Protein AF-A0A7S3Z858-F1 (afdb_monomer)

Secondary structure (DSSP, 8-state):
----------------TTHHHHHHHHHHHHHHHTT---HHHHHHHHHHHHHHHHHHHHHHHHHHHHHHHHHHHHHHHH---HHHHHHHHHHHHTT----SS----HHHHHHHHHHHHHHHHHHHHHHHHHHHHHHHHHHHHHHHHHHHTT-----TTSHHHHHHHHHHHHHHHHHHHHHHHHHHHHHHHHHHHHTS---HHHHHHHHHHHHTT---SPPP-S-TTS--HHHHHHHHHHHHHHHHHHHHHHHHHHHHHHHHHHHHHHHHHHHIIIIIHHHHHHHHHHHHHHHHHHHHHHHHHHHHHHHHHHHTT----HHHHHHHHHHHHHHHHHHHTTTSPPPPHHHHHHHHHHHTTSS-HHHHHHHHHHHHHH-TT-SS---HHHHHHHHHHHHH-SS--S---HHHHHHHHHHHHSSPTTHHHHHHHHHHTGGGT--SHHHHHHHHHHHHHHHHHHS-HHHHHHSS-S-S-------THHHHHHHHHHTTS-HHHHHHHHTT--HHHHHHHHHHHHHHHTT--HHHHHHHHHHHHHHHHHHHHHHHHHHHHHHHHHH-----------------------------------

InterPro domains:
  IPR002048 EF-hand domain [PS50222] (362-397)
  IPR003280 Two pore domain potassium channel [PTHR11003] (56-140)
  IPR011992 EF-hand domain pair [SSF47473] (325-412)
  IPR013099 Potassium channel domain [PF07885] (63-135)

Foldseek 3Di:
DDDDDDDDDDDDDDDDPVVVVVVVVVVVVVCVVVPPDPPPPVVVVVVVVVVLVVVLVVLLVVLLVLLQVQLVVCCVPPVFDSLLSSLVLLLLLQLLCLVLDDDPDVVVVVVSVVSNVVSVVSLVVLLVSLLVVLVVVLVVVVVVCVLVVLDPDPDPPCPPVVVVVVVCVNCVVLVVLVVVLVVLLVVQLCLCCPPQVDDSVVSSVCSVSLLCSNSHHDRHDPGRNDDDPSSNVVSVSSSPSNSSSSSSVSNVVCVVVVVVVVVVVVVVCVVCPPPDVVVVVVVVVVVVVVVVVVVVVVVCCLVCVCVVCVVVVHHDDPVSVVVNVVVVVVVVVVCVVPPVDPQDPVNVVVVVCVVVVNAPPVRVVVVVVVVVLLPLVPPSDHDLLSVLLQVVQVSQCSPPPSARAPVSLLVLVCQQQVDDDDPVSVVSNCVSCVVSPQPDPVSVVSSSVSNVSNNVVPPPVVVVVVPDDPDDDDPPPDDPVVVVVVVVLPSQDDVVVVVVLVVDDDPVVSVLVSVLVVVVSSPDDPVVSVVVSVVVVVVVVVVVVVVVVVVVVVVVVVVPDDDDDDDDDDYDDDDDDDDDDDDDDDDDDDDDDD

Solvent-accessible surface area (backbone atoms only — not comparable to full-atom values): 34572 Å² total; per-residue (Å²): 136,88,84,86,84,86,82,85,79,82,89,85,78,88,76,62,79,69,57,61,54,57,50,51,54,50,48,56,55,52,43,56,74,70,69,59,71,81,55,68,61,60,52,50,53,52,48,53,52,51,56,51,56,47,51,54,53,52,50,52,51,49,53,51,53,53,33,52,53,42,9,52,52,45,19,73,75,69,59,29,14,60,31,46,16,31,26,50,28,38,31,46,23,64,54,18,57,44,70,75,70,85,81,91,48,71,70,58,48,54,50,47,54,54,44,29,55,52,29,50,52,51,51,52,51,53,39,49,56,46,44,52,51,56,53,52,61,45,52,62,50,53,57,52,52,61,68,58,62,80,66,78,76,89,64,88,83,59,55,68,64,53,50,54,50,50,51,45,64,73,42,40,67,57,51,51,52,46,52,55,46,53,54,55,45,47,52,40,26,50,44,25,38,72,74,69,62,36,55,70,70,56,8,45,50,27,32,52,27,45,41,68,36,56,14,80,54,54,75,89,77,93,53,57,63,50,78,39,71,67,50,32,50,49,28,56,51,47,70,56,36,32,56,49,45,48,43,47,52,45,51,53,50,49,52,64,48,45,58,55,48,50,55,48,49,53,53,47,50,55,49,45,72,69,48,56,51,57,50,49,52,53,48,49,52,51,51,48,54,53,47,47,62,48,47,56,52,49,52,50,42,67,64,42,50,56,53,51,32,50,75,68,73,42,83,72,53,72,64,62,53,48,56,52,49,53,53,48,50,56,51,46,56,59,48,70,75,37,92,77,62,80,82,48,69,68,61,51,49,54,53,49,36,47,74,68,68,76,44,56,76,64,59,51,48,51,52,48,53,54,46,59,66,49,24,64,85,70,79,88,57,75,55,75,52,40,51,46,27,48,60,47,41,63,72,57,37,82,80,75,70,90,63,56,49,68,69,50,56,48,51,50,49,43,62,54,67,66,50,60,83,66,78,55,29,57,49,52,36,51,60,76,34,56,92,63,74,56,85,46,72,69,55,49,53,50,23,47,54,50,45,51,48,44,36,56,72,68,45,62,61,71,59,64,60,68,74,57,80,95,77,78,98,69,90,80,85,68,64,70,70,55,60,58,49,47,54,59,44,62,77,72,47,63,67,74,57,54,59,59,47,69,75,74,53,55,75,68,56,47,54,55,49,52,51,48,49,52,47,56,71,71,60,60,56,72,72,59,44,52,55,52,53,51,50,50,56,48,49,52,50,54,48,52,51,48,50,52,50,50,52,48,50,53,51,55,65,69,67,74,68,83,89,79,87,86,88,86,89,87,88,86,85,92,84,83,90,87,85,88,84,83,85,90,80,88,80,89,80,79,88,80,90,132

Structure (mmCIF, N/CA/C/O backbone):
data_AF-A0A7S3Z858-F1
#
_entry.id   AF-A0A7S3Z858-F1
#
loop_
_atom_site.group_PDB
_atom_site.id
_atom_site.type_symbol
_atom_site.label_atom_id
_atom_site.label_alt_id
_atom_site.label_comp_id
_atom_site.label_asym_id
_atom_site.label_entity_id
_atom_site.label_seq_id
_atom_site.pdbx_PDB_ins_code
_atom_site.Cartn_x
_atom_site.Cartn_y
_atom_site.Cartn_z
_atom_site.occupancy
_atom_site.B_iso_or_equiv
_atom_site.auth_seq_id
_atom_site.auth_comp_id
_atom_site.auth_asym_id
_atom_site.auth_atom_id
_atom_site.pdbx_PDB_model_num
ATOM 1 N N . MET A 1 1 ? 69.992 -29.429 11.251 1.00 41.41 1 MET A N 1
ATOM 2 C CA . MET A 1 1 ? 68.590 -29.874 11.107 1.00 41.41 1 MET A CA 1
ATOM 3 C C . MET A 1 1 ? 67.797 -28.620 10.743 1.00 41.41 1 MET A C 1
ATOM 5 O O . MET A 1 1 ? 67.424 -27.904 11.652 1.00 41.41 1 MET A O 1
ATOM 9 N N . ARG A 1 2 ? 67.836 -28.079 9.515 1.00 37.19 2 ARG A N 1
ATOM 10 C CA . ARG A 1 2 ? 67.346 -28.580 8.209 1.00 37.19 2 ARG A CA 1
ATOM 11 C C . ARG A 1 2 ? 65.919 -29.129 8.274 1.00 37.19 2 ARG A C 1
ATOM 13 O O . ARG A 1 2 ? 65.767 -30.264 8.711 1.00 37.19 2 ARG A O 1
ATOM 20 N N . ALA A 1 3 ? 64.960 -28.343 7.788 1.00 34.59 3 ALA A N 1
ATOM 21 C CA . ALA A 1 3 ? 64.163 -28.674 6.604 1.00 34.59 3 ALA A CA 1
ATOM 22 C C . ALA A 1 3 ? 63.423 -27.407 6.125 1.00 34.59 3 ALA A C 1
ATOM 24 O O . ALA A 1 3 ? 62.457 -26.981 6.751 1.00 34.59 3 ALA A O 1
ATOM 25 N N . ASP A 1 4 ? 63.952 -26.807 5.058 1.00 38.97 4 ASP A N 1
ATOM 26 C CA . ASP A 1 4 ? 63.239 -25.916 4.141 1.00 38.97 4 ASP A CA 1
ATOM 27 C C . ASP A 1 4 ? 62.371 -26.792 3.218 1.00 38.97 4 ASP A C 1
ATOM 29 O O . ASP A 1 4 ? 62.847 -27.831 2.751 1.00 38.97 4 ASP A O 1
ATOM 33 N N . GLU A 1 5 ? 61.126 -26.392 2.949 1.00 45.94 5 GLU A N 1
ATOM 34 C CA . GLU A 1 5 ? 60.314 -26.938 1.853 1.00 45.94 5 GLU A CA 1
ATOM 35 C C . GLU A 1 5 ? 60.111 -25.847 0.797 1.00 45.94 5 GLU A C 1
ATOM 37 O O . GLU A 1 5 ? 59.240 -24.984 0.909 1.00 45.94 5 GLU A O 1
ATOM 42 N N . ASP A 1 6 ? 60.956 -25.908 -0.231 1.00 36.94 6 ASP A N 1
ATOM 43 C CA . ASP A 1 6 ? 60.777 -25.239 -1.513 1.00 36.94 6 ASP A CA 1
ATOM 44 C C . ASP A 1 6 ? 59.696 -25.975 -2.320 1.00 36.94 6 ASP A C 1
ATOM 46 O O . ASP A 1 6 ? 59.855 -27.146 -2.675 1.00 36.94 6 ASP A O 1
ATOM 50 N N . ILE A 1 7 ? 58.601 -25.287 -2.652 1.00 38.22 7 ILE A N 1
ATOM 51 C CA . ILE A 1 7 ? 57.636 -25.745 -3.659 1.00 38.22 7 ILE A CA 1
ATOM 52 C C . ILE A 1 7 ? 57.890 -24.952 -4.945 1.00 38.22 7 ILE A C 1
ATOM 54 O O . ILE A 1 7 ? 57.442 -23.817 -5.104 1.00 38.22 7 ILE A O 1
ATOM 58 N N . GLU A 1 8 ? 58.615 -25.575 -5.877 1.00 34.62 8 GLU A N 1
ATOM 59 C CA . GLU A 1 8 ? 58.712 -25.158 -7.278 1.00 34.62 8 GLU A CA 1
ATOM 60 C C . GLU A 1 8 ? 57.330 -25.239 -7.953 1.00 34.62 8 GLU A C 1
ATOM 62 O O . GLU A 1 8 ? 56.813 -26.326 -8.223 1.00 34.62 8 GLU A O 1
ATOM 67 N N . MET A 1 9 ? 56.741 -24.092 -8.305 1.00 33.00 9 MET A N 1
ATOM 68 C CA . MET A 1 9 ? 55.668 -24.046 -9.302 1.00 33.00 9 MET A CA 1
ATOM 69 C C . MET A 1 9 ? 56.269 -23.961 -10.709 1.00 33.00 9 MET A C 1
ATOM 71 O O . MET A 1 9 ? 56.905 -22.975 -11.079 1.00 33.00 9 MET A O 1
ATOM 75 N N . LYS A 1 10 ? 56.030 -25.004 -11.511 1.00 35.34 10 LYS A N 1
ATOM 76 C CA . LYS A 1 10 ? 56.316 -25.025 -12.952 1.00 35.34 10 LYS A CA 1
ATOM 77 C C . LYS A 1 10 ? 55.440 -24.003 -13.696 1.00 35.34 10 LYS A C 1
ATOM 79 O O . LYS A 1 10 ? 54.227 -23.997 -13.483 1.00 35.34 10 LYS A O 1
ATOM 84 N N . PRO A 1 11 ? 55.991 -23.213 -14.635 1.00 40.59 11 PRO A N 1
ATOM 85 C CA . PRO A 1 11 ? 55.199 -22.385 -15.530 1.00 40.59 11 PRO A CA 1
ATOM 86 C C . PRO A 1 11 ? 54.830 -23.199 -16.775 1.00 40.59 11 PRO A C 1
ATOM 88 O O . PRO A 1 11 ? 55.701 -23.596 -17.548 1.00 40.59 11 PRO A O 1
ATOM 91 N N . GLY A 1 12 ? 53.542 -23.458 -16.989 1.00 43.62 12 GLY A N 1
ATOM 92 C CA . GLY A 1 12 ? 53.102 -24.089 -18.230 1.00 43.62 12 GLY A CA 1
ATOM 93 C C . GLY A 1 12 ? 51.655 -24.548 -18.224 1.00 43.62 12 GLY A C 1
ATOM 94 O O . GLY A 1 12 ? 51.411 -25.733 -18.062 1.00 43.62 12 GLY A O 1
ATOM 95 N N . MET A 1 13 ? 50.720 -23.612 -18.410 1.00 38.38 13 MET A N 1
ATOM 96 C CA . MET A 1 13 ? 49.478 -23.792 -19.183 1.00 38.38 13 MET A CA 1
ATOM 97 C C . MET A 1 13 ? 48.671 -22.492 -19.111 1.00 38.38 13 MET A C 1
ATOM 99 O O . MET A 1 13 ? 47.874 -22.277 -18.204 1.00 38.38 13 MET A O 1
ATOM 103 N N . GLN A 1 14 ? 48.901 -21.596 -20.072 1.00 37.06 14 GLN A N 1
ATOM 104 C CA . GLN A 1 14 ? 47.923 -20.569 -20.417 1.00 37.06 14 GLN A CA 1
ATOM 105 C C . GLN A 1 14 ? 46.924 -21.219 -21.377 1.00 37.06 14 GLN A C 1
ATOM 107 O O . GLN A 1 14 ? 47.190 -21.327 -22.571 1.00 37.06 14 GLN A O 1
ATOM 112 N N . ALA A 1 15 ? 45.813 -21.716 -20.834 1.00 43.88 15 ALA A N 1
ATOM 113 C CA . ALA A 1 15 ? 44.643 -22.050 -21.633 1.00 43.88 15 ALA A CA 1
ATOM 114 C C . ALA A 1 15 ? 43.938 -20.743 -22.024 1.00 43.88 15 ALA A C 1
ATOM 116 O O . ALA A 1 15 ? 43.740 -19.850 -21.196 1.00 43.88 15 ALA A O 1
ATOM 117 N N . SER A 1 16 ? 43.630 -20.621 -23.310 1.00 45.62 16 SER A N 1
ATOM 118 C CA . SER A 1 16 ? 42.974 -19.470 -23.920 1.00 45.62 16 SER A CA 1
ATOM 119 C C . SER A 1 16 ? 41.571 -19.276 -23.339 1.00 45.62 16 SER A C 1
ATOM 121 O O . SER A 1 16 ? 40.783 -20.216 -23.273 1.00 45.62 16 SER A O 1
ATOM 123 N N . ALA A 1 17 ? 41.214 -18.040 -22.980 1.00 43.03 17 ALA A N 1
ATOM 124 C CA . ALA A 1 17 ? 39.865 -17.675 -22.534 1.00 43.03 17 ALA A CA 1
ATOM 125 C C . ALA A 1 17 ? 38.766 -17.928 -23.597 1.00 43.03 17 ALA A C 1
ATOM 127 O O . ALA A 1 17 ? 37.581 -17.815 -23.285 1.00 43.03 17 ALA A O 1
ATOM 128 N N . ALA A 1 18 ? 39.143 -18.279 -24.833 1.00 46.66 18 ALA A N 1
ATOM 129 C CA . ALA A 1 18 ? 38.215 -18.697 -25.880 1.00 46.66 18 ALA A CA 1
ATOM 130 C C . ALA A 1 18 ? 37.661 -20.120 -25.660 1.00 46.66 18 ALA A C 1
ATOM 132 O O . ALA A 1 18 ? 36.489 -20.351 -25.950 1.00 46.66 18 ALA A O 1
ATOM 133 N N . ASP A 1 19 ? 38.435 -21.033 -25.058 1.00 44.19 19 ASP A N 1
ATOM 134 C CA . ASP A 1 19 ? 37.985 -22.416 -24.817 1.00 44.19 19 ASP A CA 1
ATOM 135 C C . ASP A 1 19 ? 36.977 -22.494 -23.653 1.00 44.19 19 ASP A C 1
ATOM 137 O O . ASP A 1 19 ? 36.022 -23.262 -23.689 1.00 44.19 19 ASP A O 1
ATOM 141 N N . SER A 1 20 ? 37.074 -21.583 -22.675 1.00 48.31 20 SER A N 1
ATOM 142 C CA . SER A 1 20 ? 36.153 -21.523 -21.525 1.00 48.31 20 SER A CA 1
ATOM 143 C C . SER A 1 20 ? 34.703 -21.164 -21.889 1.00 48.31 20 SER A C 1
ATOM 145 O O . SER A 1 20 ? 33.797 -21.482 -21.116 1.00 48.31 20 SER A O 1
ATOM 147 N N . LYS A 1 21 ? 34.459 -20.473 -23.011 1.00 47.38 21 LYS A N 1
ATOM 148 C CA . LYS A 1 21 ? 33.097 -20.115 -23.452 1.00 47.38 21 LYS A CA 1
ATOM 149 C C . LYS A 1 21 ? 32.453 -21.216 -24.290 1.00 47.38 21 LYS A C 1
ATOM 151 O O . LYS A 1 21 ? 31.253 -21.443 -24.141 1.00 47.38 21 LYS A O 1
ATOM 156 N N . ALA A 1 22 ? 33.245 -21.911 -25.108 1.00 51.91 22 ALA A N 1
ATOM 157 C CA . ALA A 1 22 ? 32.794 -23.102 -25.820 1.00 51.91 22 ALA A CA 1
ATOM 158 C C . ALA A 1 22 ? 32.394 -24.200 -24.820 1.00 51.91 22 ALA A C 1
ATOM 160 O O . ALA A 1 22 ? 31.296 -24.745 -24.919 1.00 51.91 22 ALA A O 1
ATOM 161 N N . ASP A 1 23 ? 33.196 -24.394 -23.769 1.00 53.94 23 ASP A N 1
ATOM 162 C CA . ASP A 1 23 ? 32.904 -25.359 -22.708 1.00 53.94 23 ASP A CA 1
ATOM 163 C C . ASP A 1 23 ? 31.665 -24.985 -21.882 1.00 53.94 23 ASP A C 1
ATOM 165 O O . ASP A 1 23 ? 30.900 -25.863 -21.502 1.00 53.94 23 ASP A O 1
ATOM 169 N N . ALA A 1 24 ? 31.399 -23.698 -21.627 1.00 50.97 24 ALA A N 1
ATOM 170 C CA . ALA A 1 24 ? 30.207 -23.286 -20.879 1.00 50.97 24 ALA A CA 1
ATOM 171 C C . ALA A 1 24 ? 28.906 -23.555 -21.657 1.00 50.97 24 ALA A C 1
ATOM 173 O O . ALA A 1 24 ? 27.917 -24.015 -21.080 1.00 50.97 24 ALA A O 1
ATOM 174 N N . HIS A 1 25 ? 28.902 -23.316 -22.970 1.00 56.66 25 HIS A N 1
ATOM 175 C CA . HIS A 1 25 ? 27.742 -23.588 -23.816 1.00 56.66 25 HIS A CA 1
ATOM 176 C C . HIS A 1 25 ? 27.502 -25.101 -23.978 1.00 56.66 25 HIS A C 1
ATOM 178 O O . HIS A 1 25 ? 26.366 -25.566 -23.839 1.00 56.66 25 HIS A O 1
ATOM 184 N N . ASP A 1 26 ? 28.568 -25.889 -24.152 1.00 62.66 26 ASP A N 1
ATOM 185 C CA . ASP A 1 26 ? 28.472 -27.349 -24.271 1.00 62.66 26 ASP A CA 1
ATOM 186 C C . ASP A 1 26 ? 28.138 -28.038 -22.939 1.00 62.66 26 ASP A C 1
ATOM 188 O O . ASP A 1 26 ? 27.406 -29.032 -22.916 1.00 62.66 26 ASP A O 1
ATOM 192 N N . LEU A 1 27 ? 28.557 -27.466 -21.804 1.00 61.66 27 LEU A N 1
ATOM 193 C CA . LEU A 1 27 ? 28.130 -27.901 -20.473 1.00 61.66 27 LEU A CA 1
ATOM 194 C C . LEU A 1 27 ? 26.632 -27.645 -20.270 1.00 61.66 27 LEU A C 1
ATOM 196 O O . LEU A 1 27 ? 25.921 -28.507 -19.758 1.00 61.66 27 LEU A O 1
ATOM 200 N N . THR A 1 28 ? 26.125 -26.500 -20.736 1.00 59.31 28 THR A N 1
ATOM 201 C CA . THR A 1 28 ? 24.699 -26.149 -20.635 1.00 59.31 28 THR A CA 1
ATOM 202 C C . THR A 1 28 ? 23.831 -27.067 -21.505 1.00 59.31 28 THR A C 1
ATOM 204 O O . THR A 1 28 ? 22.743 -27.481 -21.093 1.00 59.31 28 THR A O 1
ATOM 207 N N . LYS A 1 29 ? 24.323 -27.450 -22.690 1.00 68.38 29 LYS A N 1
ATOM 208 C CA . LYS A 1 29 ? 23.662 -28.395 -23.605 1.00 68.38 29 LYS A CA 1
ATOM 209 C C . LYS A 1 29 ? 23.735 -29.840 -23.089 1.00 68.38 29 LYS A C 1
ATOM 211 O O . LYS A 1 29 ? 22.729 -30.551 -23.116 1.00 68.38 29 LYS A O 1
ATOM 216 N N . SER A 1 30 ? 24.873 -30.242 -22.521 1.00 67.31 30 SER A N 1
ATOM 217 C CA . SER A 1 30 ? 25.068 -31.558 -21.894 1.00 67.31 30 SER A CA 1
ATOM 218 C C . SER A 1 30 ? 24.228 -31.732 -20.626 1.00 67.31 30 SER A C 1
ATOM 220 O O . SER A 1 30 ? 23.635 -32.789 -20.418 1.00 67.31 30 SER A O 1
ATOM 222 N N . MET A 1 31 ? 24.083 -30.685 -19.809 1.00 54.38 31 MET A N 1
ATOM 223 C CA . MET A 1 31 ? 23.207 -30.702 -18.631 1.00 54.38 31 MET A CA 1
ATOM 224 C C . MET A 1 31 ? 21.724 -30.828 -19.001 1.00 54.38 31 MET A C 1
ATOM 226 O O . MET A 1 31 ? 20.981 -31.524 -18.310 1.00 54.38 31 MET A O 1
ATOM 230 N N . ARG A 1 32 ? 21.303 -30.246 -20.132 1.00 57.72 32 ARG A N 1
ATOM 231 C CA . ARG A 1 32 ? 19.932 -30.373 -20.655 1.00 57.72 32 ARG A CA 1
ATOM 232 C C . ARG A 1 32 ? 19.615 -31.806 -21.108 1.00 57.72 32 ARG A C 1
ATOM 234 O O . ARG A 1 32 ? 18.499 -32.277 -20.911 1.00 57.72 32 ARG A O 1
ATOM 241 N N . HIS A 1 33 ? 20.600 -32.527 -21.651 1.00 66.25 33 HIS A N 1
ATOM 242 C CA . HIS A 1 33 ? 20.460 -33.945 -22.010 1.00 66.25 33 HIS A CA 1
ATOM 243 C C . HIS A 1 33 ? 20.505 -34.906 -20.812 1.00 66.25 33 HIS A C 1
ATOM 245 O O . HIS A 1 33 ? 19.999 -36.021 -20.918 1.00 66.25 33 HIS A O 1
ATOM 251 N N . LEU A 1 34 ? 21.047 -34.480 -19.667 1.00 62.69 34 LEU A N 1
ATOM 252 C CA . LEU A 1 34 ? 21.087 -35.268 -18.428 1.00 62.69 34 LEU A CA 1
ATOM 253 C C . LEU A 1 34 ? 19.791 -35.192 -17.597 1.00 62.69 34 LEU A C 1
ATOM 255 O O . LEU A 1 34 ? 19.750 -35.726 -16.492 1.00 62.69 34 LEU A O 1
ATOM 259 N N . GLY A 1 35 ? 18.731 -34.552 -18.106 1.00 47.69 35 GLY A N 1
ATOM 260 C CA . GLY A 1 35 ? 17.436 -34.475 -17.419 1.00 47.69 35 GLY A CA 1
ATOM 261 C C . GLY A 1 35 ? 17.421 -33.543 -16.202 1.00 47.69 35 GLY A C 1
ATOM 262 O O . GLY A 1 35 ? 16.509 -33.628 -15.385 1.00 47.69 35 GLY A O 1
ATOM 263 N N . PHE A 1 36 ? 18.409 -32.652 -16.069 1.00 47.12 36 PHE A N 1
ATOM 264 C CA . PHE A 1 36 ? 18.356 -31.564 -15.094 1.00 47.12 36 PHE A CA 1
ATOM 265 C C . PHE A 1 36 ? 17.418 -30.469 -15.622 1.00 47.12 36 PHE A C 1
ATOM 267 O O . PHE A 1 36 ? 17.837 -29.545 -16.322 1.00 47.12 36 PHE A O 1
ATOM 274 N N . GLU A 1 37 ? 16.125 -30.601 -15.322 1.00 49.47 37 GLU A N 1
ATOM 275 C CA . GLU A 1 37 ? 15.154 -29.519 -15.490 1.00 49.47 37 GLU A CA 1
ATOM 276 C C . GLU A 1 37 ? 15.572 -28.322 -14.621 1.00 49.47 37 GLU A C 1
ATOM 278 O O . GLU A 1 37 ? 15.932 -28.470 -13.450 1.00 49.47 37 GLU A O 1
ATOM 283 N N . TRP A 1 38 ? 15.536 -27.116 -15.194 1.00 54.38 38 TRP A N 1
ATOM 284 C CA . TRP A 1 38 ? 15.833 -25.856 -14.507 1.00 54.38 38 TRP A CA 1
ATOM 285 C C . TRP A 1 38 ? 14.702 -25.454 -13.539 1.00 54.38 38 TRP A C 1
ATOM 287 O O . TRP A 1 38 ? 14.191 -24.340 -13.570 1.00 54.38 38 TRP A O 1
ATOM 297 N N . GLU A 1 39 ? 14.345 -26.335 -12.609 1.00 54.75 39 GLU A N 1
ATOM 298 C CA . GLU A 1 39 ? 13.494 -26.021 -11.460 1.00 54.75 39 GLU A CA 1
ATOM 299 C C . GLU A 1 39 ? 14.050 -24.974 -10.452 1.00 54.75 39 GLU A C 1
ATOM 301 O O . GLU A 1 39 ? 13.239 -24.403 -9.714 1.00 54.75 39 GLU A O 1
ATOM 306 N N . PRO A 1 40 ? 15.365 -24.644 -10.341 1.00 58.66 40 PRO A N 1
ATOM 307 C CA . PRO A 1 40 ? 15.839 -23.780 -9.252 1.00 58.66 40 PRO A CA 1
ATOM 308 C C . PRO A 1 40 ? 15.264 -22.357 -9.264 1.00 58.66 40 PRO A C 1
ATOM 310 O O . PRO A 1 40 ? 15.022 -21.788 -8.198 1.00 58.66 40 PRO A O 1
ATOM 313 N N . TYR A 1 41 ? 15.028 -21.773 -10.445 1.00 58.59 41 TYR A N 1
ATOM 314 C CA . TYR A 1 41 ? 14.590 -20.377 -10.564 1.00 58.59 41 TYR A CA 1
ATOM 315 C C . TYR A 1 41 ? 13.093 -20.196 -10.300 1.00 58.59 41 TYR A C 1
ATOM 317 O O . TYR A 1 41 ? 12.708 -19.271 -9.577 1.00 58.59 41 TYR A O 1
ATOM 325 N N . GLU A 1 42 ? 12.245 -21.097 -10.802 1.00 67.75 42 GLU A N 1
ATOM 326 C CA . GLU A 1 42 ? 10.810 -21.065 -10.501 1.00 67.75 42 GLU A CA 1
ATOM 327 C C . GLU A 1 42 ? 10.551 -21.338 -9.017 1.00 67.75 42 GLU A C 1
ATOM 329 O O . GLU A 1 42 ? 9.796 -20.603 -8.369 1.00 67.75 42 GLU A O 1
ATOM 334 N N . ASN A 1 43 ? 11.262 -22.310 -8.436 1.00 72.88 43 ASN A N 1
ATOM 335 C CA . ASN A 1 43 ? 11.172 -22.620 -7.013 1.00 72.88 43 ASN A CA 1
ATOM 336 C C . ASN A 1 43 ? 11.684 -21.469 -6.134 1.00 72.88 43 ASN A C 1
ATOM 338 O O . ASN A 1 43 ? 11.061 -21.159 -5.114 1.00 72.88 43 ASN A O 1
ATOM 342 N N . ALA A 1 44 ? 12.752 -20.767 -6.533 1.00 67.88 44 ALA A N 1
ATOM 343 C CA . ALA A 1 44 ? 13.225 -19.572 -5.833 1.00 67.88 44 ALA A CA 1
ATOM 344 C C . ALA A 1 44 ? 12.208 -18.418 -5.904 1.00 67.88 44 ALA A C 1
ATOM 346 O O . ALA A 1 44 ? 11.948 -17.757 -4.895 1.00 67.88 44 ALA A O 1
ATOM 347 N N . CYS A 1 45 ? 11.570 -18.202 -7.058 1.00 70.56 45 CYS A N 1
ATOM 348 C CA . CYS A 1 45 ? 10.526 -17.189 -7.218 1.00 70.56 45 CYS A CA 1
ATOM 349 C C . CYS A 1 45 ? 9.281 -17.519 -6.373 1.00 70.56 45 CYS A C 1
ATOM 351 O O . CYS A 1 45 ? 8.734 -16.651 -5.681 1.00 70.56 45 CYS A O 1
ATOM 353 N N . LEU A 1 46 ? 8.870 -18.790 -6.344 1.00 74.94 46 LEU A N 1
ATOM 354 C CA . LEU A 1 46 ? 7.778 -19.281 -5.503 1.00 74.94 46 LEU A CA 1
ATOM 355 C C . LEU A 1 46 ? 8.104 -19.140 -4.006 1.00 74.94 46 LEU A C 1
ATOM 357 O O . LEU A 1 46 ? 7.251 -18.712 -3.223 1.00 74.94 46 LEU A O 1
ATOM 361 N N . LEU A 1 47 ? 9.340 -19.448 -3.604 1.00 71.81 47 LEU A N 1
ATOM 362 C CA . LEU A 1 47 ? 9.828 -19.284 -2.234 1.00 71.81 47 LEU A CA 1
ATOM 363 C C . LEU A 1 47 ? 9.816 -17.809 -1.821 1.00 71.81 47 LEU A C 1
ATOM 365 O O . LEU A 1 47 ? 9.332 -17.479 -0.740 1.00 71.81 47 LEU A O 1
ATOM 369 N N . MET A 1 48 ? 10.267 -16.907 -2.694 1.00 72.06 48 MET A N 1
ATOM 370 C CA . MET A 1 48 ? 10.252 -15.461 -2.452 1.00 72.06 48 MET A CA 1
ATOM 371 C C . MET A 1 48 ? 8.824 -14.913 -2.326 1.00 72.06 48 MET A C 1
ATOM 373 O O . M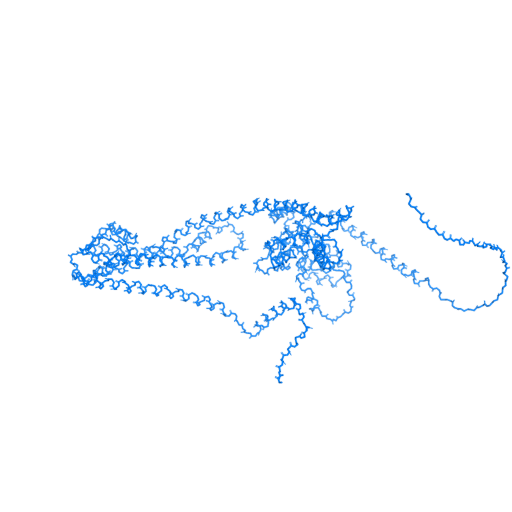ET A 1 48 ? 8.556 -14.101 -1.433 1.00 72.06 48 MET A O 1
ATOM 377 N N . LYS A 1 49 ? 7.879 -15.399 -3.147 1.00 75.31 49 LYS A N 1
ATOM 378 C CA . LYS A 1 49 ? 6.444 -15.096 -2.998 1.00 75.31 49 LYS A CA 1
ATOM 379 C C . LYS A 1 49 ? 5.906 -15.597 -1.652 1.00 75.31 49 LYS A C 1
ATOM 381 O O . LYS A 1 49 ? 5.290 -14.816 -0.929 1.00 75.31 49 LYS A O 1
ATOM 386 N N . LYS A 1 50 ? 6.196 -16.847 -1.266 1.00 77.12 50 LYS A N 1
ATOM 387 C CA . LYS A 1 50 ? 5.789 -17.424 0.034 1.00 77.12 50 LYS A CA 1
ATOM 388 C C . LYS A 1 50 ? 6.362 -16.644 1.221 1.00 77.12 50 LYS A C 1
ATOM 390 O O . LYS A 1 50 ? 5.619 -16.281 2.129 1.00 77.12 50 LYS A O 1
ATOM 395 N N . LEU A 1 51 ? 7.657 -16.323 1.198 1.00 72.19 51 LEU A N 1
ATOM 396 C CA . LEU A 1 51 ? 8.326 -15.559 2.255 1.00 72.19 51 LEU A CA 1
ATOM 397 C C . LEU A 1 51 ? 7.708 -14.169 2.437 1.00 72.19 51 LEU A C 1
ATOM 399 O O . LEU A 1 51 ? 7.596 -13.692 3.564 1.00 72.19 51 LEU A O 1
ATOM 403 N N . ARG A 1 52 ? 7.274 -13.515 1.354 1.00 74.44 52 ARG A N 1
ATOM 404 C CA . ARG A 1 52 ? 6.633 -12.198 1.441 1.00 74.44 52 ARG A CA 1
ATOM 405 C C . ARG A 1 52 ? 5.212 -12.267 1.991 1.00 74.44 52 ARG A C 1
ATOM 407 O O . ARG A 1 52 ? 4.873 -11.447 2.841 1.00 74.44 52 ARG A O 1
ATOM 414 N N . THR A 1 53 ? 4.410 -13.240 1.561 1.00 80.12 53 THR A N 1
ATOM 415 C CA . THR A 1 53 ? 3.071 -13.464 2.129 1.00 80.12 53 THR A CA 1
ATOM 416 C C . THR A 1 53 ? 3.159 -13.693 3.637 1.00 80.12 53 THR A C 1
ATOM 418 O O . THR A 1 53 ? 2.405 -13.090 4.398 1.00 80.12 53 THR A O 1
ATOM 421 N N . ASN A 1 54 ? 4.161 -14.453 4.085 1.00 86.50 54 ASN A N 1
ATOM 422 C CA . ASN A 1 54 ? 4.388 -14.693 5.506 1.00 86.50 54 ASN A CA 1
ATOM 423 C C . ASN A 1 54 ? 4.701 -13.399 6.275 1.00 86.50 54 ASN A C 1
ATOM 425 O O . ASN A 1 54 ? 4.177 -13.214 7.368 1.00 86.50 54 ASN A O 1
ATOM 429 N N . LYS A 1 55 ? 5.479 -12.463 5.707 1.00 89.06 55 LYS A N 1
ATOM 430 C CA . LYS A 1 55 ? 5.785 -11.174 6.365 1.00 89.06 55 LYS A CA 1
ATOM 431 C C . LYS A 1 55 ? 4.530 -10.363 6.685 1.00 89.06 55 LYS A C 1
ATOM 433 O O . LYS A 1 55 ? 4.437 -9.814 7.776 1.00 89.06 55 LYS A O 1
ATOM 438 N N . ILE A 1 56 ? 3.567 -10.309 5.764 1.00 88.38 56 ILE A N 1
ATOM 439 C CA . ILE A 1 56 ? 2.312 -9.570 5.977 1.00 88.38 56 ILE A CA 1
ATOM 440 C C . ILE A 1 56 ? 1.472 -10.246 7.057 1.00 88.38 56 ILE A C 1
ATOM 442 O O . ILE A 1 56 ? 0.934 -9.560 7.920 1.00 88.38 56 ILE A O 1
ATOM 446 N N . VAL A 1 57 ? 1.410 -11.581 7.056 1.00 89.75 57 VAL A N 1
ATOM 447 C CA . VAL A 1 57 ? 0.702 -12.339 8.097 1.00 89.75 57 VAL A CA 1
ATOM 448 C C . VAL A 1 57 ? 1.343 -12.111 9.468 1.00 89.75 57 VAL A C 1
ATOM 450 O O . VAL A 1 57 ? 0.633 -11.784 10.413 1.00 89.75 57 VAL A O 1
ATOM 453 N N . TYR A 1 58 ? 2.672 -12.203 9.585 1.00 92.44 58 TYR A N 1
ATOM 454 C CA . TYR A 1 58 ? 3.372 -11.937 10.846 1.00 92.44 58 TYR A CA 1
ATOM 455 C C . TYR A 1 58 ? 3.158 -10.505 11.335 1.00 92.44 58 TYR A C 1
ATOM 457 O O . TYR A 1 58 ? 2.907 -10.301 12.520 1.00 92.44 58 TYR A O 1
ATOM 465 N N . LEU A 1 59 ? 3.208 -9.524 10.431 1.00 92.38 59 LEU A N 1
ATOM 466 C CA . LEU A 1 59 ? 2.955 -8.128 10.773 1.00 92.38 59 LEU A CA 1
ATOM 467 C C . LEU A 1 59 ? 1.506 -7.915 11.227 1.00 92.38 59 LEU A C 1
ATOM 469 O O . LEU A 1 59 ? 1.278 -7.244 12.227 1.00 92.38 59 LEU A O 1
ATOM 473 N N . ALA A 1 60 ? 0.531 -8.520 10.547 1.00 90.56 60 ALA A N 1
ATOM 474 C CA . ALA A 1 60 ? -0.873 -8.445 10.936 1.00 90.56 60 ALA A CA 1
ATOM 475 C C . ALA A 1 60 ? -1.112 -9.076 12.317 1.00 90.56 60 ALA A C 1
ATOM 477 O O . ALA A 1 60 ? -1.788 -8.480 13.154 1.00 90.56 60 ALA A O 1
ATOM 478 N N . VAL A 1 61 ? -0.524 -10.245 12.591 1.00 92.81 61 VAL A N 1
ATOM 479 C CA . VAL A 1 61 ? -0.588 -10.888 13.914 1.00 92.81 61 VAL A CA 1
ATOM 480 C C . VAL A 1 61 ? 0.050 -9.993 14.974 1.00 92.81 61 VAL A C 1
ATOM 482 O O . VAL A 1 61 ? -0.553 -9.770 16.020 1.00 92.81 61 VAL A O 1
ATOM 485 N N . PHE A 1 62 ? 1.224 -9.428 14.692 1.00 95.19 62 PHE A N 1
ATOM 486 C CA . PHE A 1 62 ? 1.912 -8.516 15.602 1.00 95.19 62 PHE A CA 1
ATOM 487 C C . PHE A 1 62 ? 1.068 -7.277 15.930 1.00 95.19 62 PHE A C 1
ATOM 489 O O . PHE A 1 62 ? 0.910 -6.948 17.104 1.00 95.19 62 PHE A O 1
ATOM 496 N N . VAL A 1 63 ? 0.470 -6.634 14.920 1.00 94.50 63 VAL A N 1
ATOM 497 C CA . VAL A 1 63 ? -0.429 -5.483 15.108 1.00 94.50 63 VAL A CA 1
ATOM 498 C C . VAL A 1 63 ? -1.620 -5.864 15.985 1.00 94.50 63 VAL A C 1
ATOM 500 O O . VAL A 1 63 ? -1.938 -5.136 16.918 1.00 94.50 63 VAL A O 1
ATOM 503 N N . ASN A 1 64 ? -2.246 -7.020 15.750 1.00 93.19 64 ASN A N 1
ATOM 504 C CA . ASN A 1 64 ? -3.372 -7.475 16.570 1.00 93.19 64 ASN A CA 1
ATOM 505 C C . ASN A 1 64 ? -2.961 -7.727 18.027 1.00 93.19 64 ASN A C 1
ATOM 507 O O . ASN A 1 64 ? -3.637 -7.254 18.936 1.00 93.19 64 ASN A O 1
ATOM 511 N N . VAL A 1 65 ? -1.837 -8.413 18.265 1.00 96.12 65 VAL A N 1
ATOM 512 C CA . VAL A 1 65 ? -1.306 -8.641 19.622 1.00 96.12 65 VAL A CA 1
ATOM 513 C C . VAL A 1 65 ? -1.037 -7.314 20.329 1.00 96.12 65 VAL A C 1
ATOM 515 O O . VAL A 1 65 ? -1.427 -7.140 21.480 1.0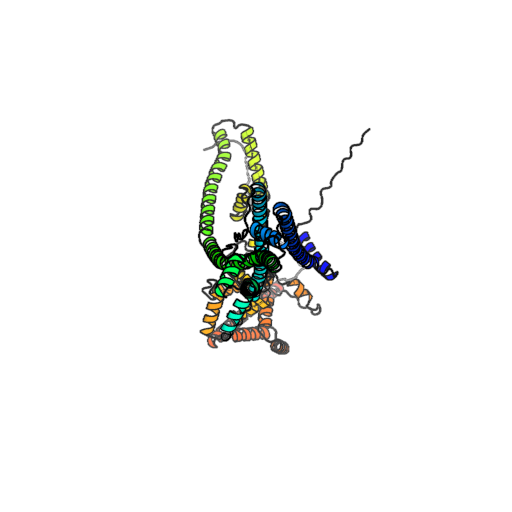0 96.12 65 VAL A O 1
ATOM 518 N N . TRP A 1 66 ? -0.420 -6.358 19.635 1.00 97.06 66 TRP A N 1
ATOM 519 C CA . TRP A 1 66 ? -0.166 -5.023 20.166 1.00 97.06 66 TRP A CA 1
ATOM 520 C C . TRP A 1 66 ? -1.466 -4.269 20.516 1.00 97.06 66 TRP A C 1
ATOM 522 O O . TRP A 1 66 ? -1.551 -3.697 21.604 1.00 97.06 66 TRP A O 1
ATOM 532 N N . MET A 1 67 ? -2.510 -4.341 19.681 1.00 97.19 67 MET A N 1
ATOM 533 C CA . MET A 1 67 ? -3.825 -3.754 19.993 1.00 97.19 67 MET A CA 1
ATOM 534 C C . MET A 1 67 ? -4.480 -4.399 21.218 1.00 97.19 67 MET A C 1
ATOM 536 O O . MET A 1 67 ? -5.025 -3.695 22.066 1.00 97.19 67 MET A O 1
ATOM 540 N N . PHE A 1 68 ? -4.398 -5.725 21.351 1.00 97.25 68 PHE A N 1
ATOM 541 C CA . PHE A 1 68 ? -4.935 -6.434 22.514 1.00 97.25 68 PHE A CA 1
ATOM 542 C C . PHE A 1 68 ? -4.189 -6.099 23.810 1.00 97.25 68 PHE A C 1
ATOM 544 O O . PHE A 1 68 ? -4.817 -5.977 24.862 1.00 97.25 68 PHE A O 1
ATOM 551 N N . LEU A 1 69 ? -2.869 -5.900 23.744 1.00 97.75 69 LEU A N 1
ATOM 552 C CA . LEU A 1 69 ? -2.089 -5.411 24.882 1.00 97.75 69 LEU A CA 1
ATOM 553 C C . LEU A 1 69 ? -2.521 -3.994 25.283 1.00 97.75 69 LEU A C 1
ATOM 555 O O . LEU A 1 69 ? -2.688 -3.733 26.473 1.00 97.75 69 LEU A O 1
ATOM 559 N N . GLY A 1 70 ? -2.768 -3.111 24.311 1.00 97.69 70 GLY A N 1
ATOM 560 C CA . GLY A 1 70 ? -3.333 -1.784 24.572 1.00 97.69 70 GLY A CA 1
ATOM 561 C C . GLY A 1 70 ? -4.700 -1.846 25.241 1.00 97.69 70 GLY A C 1
ATOM 562 O O . GLY A 1 70 ? -4.909 -1.208 26.270 1.00 97.69 70 GLY A O 1
ATOM 563 N N . ALA A 1 71 ? -5.595 -2.693 24.731 1.00 98.19 71 ALA A N 1
ATOM 564 C CA . ALA A 1 71 ? -6.911 -2.923 25.323 1.00 98.19 71 ALA A CA 1
ATOM 565 C C . ALA A 1 71 ? -6.812 -3.329 26.802 1.00 98.19 71 ALA A C 1
ATOM 567 O O . ALA A 1 71 ? -7.534 -2.802 27.644 1.00 98.19 71 ALA A O 1
ATOM 568 N N . PHE A 1 72 ? -5.878 -4.223 27.137 1.00 98.31 72 PHE A N 1
ATOM 569 C CA . PHE A 1 72 ? -5.669 -4.666 28.514 1.00 98.31 72 PHE A CA 1
ATOM 570 C C . PHE A 1 72 ? -5.198 -3.532 29.438 1.00 98.31 72 PHE A C 1
ATOM 572 O O . PHE A 1 72 ? -5.651 -3.440 30.580 1.00 98.31 72 PHE A O 1
ATOM 579 N N . VAL A 1 73 ? -4.326 -2.641 28.950 1.00 97.88 73 VAL A N 1
ATOM 580 C CA . VAL A 1 73 ? -3.879 -1.465 29.712 1.00 97.88 73 VAL A CA 1
ATOM 581 C C . VAL A 1 73 ? -5.058 -0.541 30.017 1.00 97.88 73 VAL A C 1
ATOM 583 O O . VAL A 1 73 ? -5.240 -0.175 31.178 1.00 97.88 73 VAL A O 1
ATOM 586 N N . TYR A 1 74 ? -5.886 -0.203 29.024 1.00 98.00 74 TYR A N 1
ATOM 587 C CA . TYR A 1 74 ? -7.037 0.683 29.239 1.00 98.00 74 TYR A CA 1
ATOM 588 C C . TYR A 1 74 ? -8.098 0.055 30.147 1.00 98.00 74 TYR A C 1
ATOM 590 O O . TYR A 1 74 ? -8.570 0.720 31.067 1.00 98.00 74 TYR A O 1
ATOM 598 N N . MET A 1 75 ? -8.384 -1.239 29.979 1.00 97.62 75 MET A N 1
ATOM 599 C CA . MET A 1 75 ? -9.302 -1.986 30.844 1.00 97.62 75 MET A CA 1
ATOM 600 C C . MET A 1 75 ? -8.867 -1.913 32.315 1.00 97.62 75 MET A C 1
ATOM 602 O O . MET A 1 75 ? -9.671 -1.605 33.191 1.00 97.62 75 MET A O 1
ATOM 606 N N . ASN A 1 76 ? -7.579 -2.141 32.595 1.00 97.69 76 ASN A N 1
ATOM 607 C CA . ASN A 1 76 ? -7.068 -2.155 33.965 1.00 97.69 76 ASN A CA 1
ATOM 608 C C . ASN A 1 76 ? -6.969 -0.758 34.603 1.00 97.69 76 ASN A C 1
ATOM 610 O O . ASN A 1 76 ? -7.052 -0.643 35.822 1.00 97.69 76 ASN A O 1
ATOM 614 N N . GLN A 1 77 ?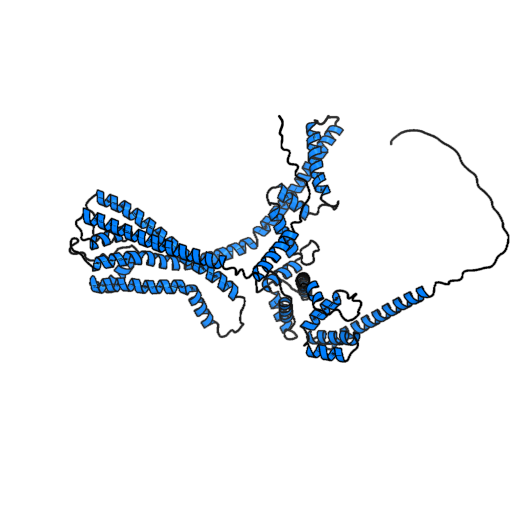 -6.760 0.298 33.810 1.00 97.38 77 GLN A N 1
ATOM 615 C CA . GLN A 1 77 ? -6.632 1.665 34.335 1.00 97.38 77 GLN A CA 1
ATOM 616 C C . GLN A 1 77 ? -7.985 2.358 34.525 1.00 97.38 77 GLN A C 1
ATOM 618 O O . GLN A 1 77 ? -8.143 3.118 35.477 1.00 97.38 77 GLN A O 1
ATOM 623 N N . TYR A 1 78 ? -8.948 2.091 33.642 1.00 96.19 78 TYR A N 1
ATOM 624 C CA . TYR A 1 78 ? -10.225 2.805 33.598 1.00 96.19 78 TYR A CA 1
ATOM 625 C C . TYR A 1 78 ? -11.432 1.977 34.039 1.00 96.19 78 TYR A C 1
ATOM 627 O O . TYR A 1 78 ? -12.516 2.529 34.212 1.00 96.19 78 TYR A O 1
ATOM 635 N N . GLY A 1 79 ? -11.276 0.660 34.209 1.00 96.81 79 GLY A N 1
ATOM 636 C CA . GLY A 1 79 ? -12.401 -0.235 34.490 1.00 96.81 79 GLY A CA 1
ATOM 637 C C . GLY A 1 79 ? -13.404 -0.317 33.337 1.00 96.81 79 GLY A C 1
ATOM 638 O O . GLY A 1 79 ? -14.547 -0.721 33.544 1.00 96.81 79 GLY A O 1
ATOM 639 N N . TRP A 1 80 ? -13.001 0.095 32.134 1.00 97.81 80 TRP A N 1
ATOM 640 C CA . TRP A 1 80 ? -13.809 -0.063 30.933 1.00 97.81 80 TRP A CA 1
ATOM 641 C C . TRP A 1 80 ? -13.965 -1.541 30.598 1.00 97.81 80 TRP A C 1
ATOM 643 O O . TRP A 1 80 ? -13.062 -2.342 30.840 1.00 97.81 80 TRP A O 1
ATOM 653 N N . ALA A 1 81 ? -15.088 -1.889 29.980 1.00 97.75 81 ALA A N 1
ATOM 654 C CA . ALA A 1 81 ? -15.273 -3.196 29.378 1.00 97.75 81 ALA A CA 1
ATOM 655 C C . ALA A 1 81 ? -14.162 -3.483 28.358 1.00 97.75 81 ALA A C 1
ATOM 657 O O . ALA A 1 81 ? -13.565 -2.570 27.765 1.00 97.75 81 ALA A O 1
ATOM 658 N N . TYR A 1 82 ? -13.869 -4.762 28.138 1.00 97.88 82 TYR A N 1
ATOM 659 C CA . TYR A 1 82 ? -12.766 -5.148 27.268 1.00 97.88 82 TYR A CA 1
ATOM 660 C C . TYR A 1 82 ? -13.011 -4.708 25.822 1.00 97.88 82 TYR A C 1
ATOM 662 O O . TYR A 1 82 ? -12.103 -4.192 25.169 1.00 97.88 82 TYR A O 1
ATOM 670 N N . THR A 1 83 ? -14.243 -4.853 25.333 1.00 97.69 83 THR A N 1
ATOM 671 C CA . THR A 1 83 ? -14.642 -4.437 23.978 1.00 97.69 83 THR A CA 1
ATOM 672 C C . THR A 1 83 ? -14.463 -2.936 23.747 1.00 97.69 83 THR A C 1
ATOM 674 O O . THR A 1 83 ? -13.886 -2.537 22.732 1.00 97.69 83 THR A O 1
ATOM 677 N N . ILE A 1 84 ? -14.856 -2.113 24.721 1.00 97.88 84 ILE A N 1
ATOM 678 C CA . ILE A 1 84 ? -14.680 -0.654 24.708 1.00 97.88 84 ILE A CA 1
ATOM 679 C C . ILE A 1 84 ? -13.192 -0.280 24.759 1.00 97.88 84 ILE A C 1
ATOM 681 O O . ILE A 1 84 ? -12.728 0.574 24.002 1.00 97.88 84 ILE A O 1
ATOM 685 N N . SER A 1 85 ? -12.417 -0.969 25.597 1.00 98.25 85 SER A N 1
ATOM 686 C CA . SER A 1 85 ? -10.968 -0.769 25.715 1.00 98.25 85 SER A CA 1
ATOM 687 C C . SER A 1 85 ? -10.218 -1.146 24.437 1.00 98.25 85 SER A C 1
ATOM 689 O O . SER A 1 85 ? -9.280 -0.454 24.041 1.00 98.25 85 SER A O 1
ATOM 691 N N . TYR A 1 86 ? -10.633 -2.224 23.768 1.00 98.44 86 TYR A N 1
ATOM 692 C CA . TYR A 1 86 ? -10.089 -2.636 22.476 1.00 98.44 86 TYR A CA 1
ATOM 693 C C . TYR A 1 86 ? -10.401 -1.615 21.389 1.00 98.44 86 TYR A C 1
ATOM 695 O O . TYR A 1 86 ? -9.495 -1.194 20.672 1.00 98.44 86 TYR A O 1
ATOM 703 N N . TYR A 1 87 ? -11.648 -1.151 21.316 1.00 98.00 87 TYR A N 1
ATOM 704 C CA . TYR A 1 87 ? -12.021 -0.050 20.435 1.00 98.00 87 TYR A CA 1
ATOM 705 C C . TYR A 1 87 ? -11.159 1.192 20.687 1.00 98.00 87 TYR A C 1
ATOM 707 O O . TYR A 1 87 ? -10.603 1.738 19.733 1.00 98.00 87 TYR A O 1
ATOM 715 N N . TYR A 1 88 ? -10.972 1.589 21.953 1.00 98.25 88 TYR A N 1
ATOM 716 C CA . TYR A 1 88 ? -10.119 2.721 22.316 1.00 98.25 88 TYR A CA 1
ATOM 717 C C . TYR A 1 88 ? -8.671 2.529 21.841 1.00 98.25 88 TYR A C 1
ATOM 719 O O . TYR A 1 88 ? -8.116 3.406 21.176 1.00 98.25 88 TYR A O 1
ATOM 727 N N . ALA A 1 89 ? -8.086 1.355 22.099 1.00 98.31 89 ALA A N 1
ATOM 728 C CA . ALA A 1 89 ? -6.732 1.017 21.668 1.00 98.31 89 ALA A CA 1
ATOM 729 C C . ALA A 1 89 ? -6.565 1.069 20.143 1.00 98.31 89 ALA A C 1
ATOM 731 O O . ALA A 1 89 ? -5.538 1.551 19.660 1.00 98.31 89 ALA A O 1
ATOM 732 N N . VAL A 1 90 ? -7.571 0.616 19.390 1.00 98.06 90 VAL A N 1
ATOM 733 C CA . VAL A 1 90 ? -7.579 0.660 17.924 1.00 98.06 90 VAL A CA 1
ATOM 734 C C . VAL A 1 90 ? -7.685 2.096 17.415 1.00 98.06 90 VAL A C 1
ATOM 736 O O . VAL A 1 90 ? -6.866 2.497 16.589 1.00 98.06 90 VAL A O 1
ATOM 739 N N . GLN A 1 91 ? -8.646 2.894 17.897 1.00 97.25 91 GLN A N 1
ATOM 740 C CA . GLN A 1 91 ? -8.812 4.268 17.404 1.00 97.25 91 GLN A CA 1
ATOM 741 C C . GLN A 1 91 ? -7.618 5.164 17.750 1.00 97.25 91 GLN A C 1
ATOM 743 O O . GLN A 1 91 ? -7.266 6.026 16.947 1.00 97.25 91 GLN A O 1
ATOM 748 N N . ALA A 1 92 ? -6.988 4.959 18.911 1.00 97.62 92 ALA A N 1
ATOM 749 C CA . ALA A 1 92 ? -5.788 5.685 19.302 1.00 97.62 92 ALA A CA 1
ATOM 750 C C . ALA A 1 92 ? -4.591 5.201 18.476 1.00 97.62 92 ALA A C 1
ATOM 752 O O . ALA A 1 92 ? -3.913 5.997 17.834 1.00 97.62 92 ALA A O 1
ATOM 753 N N . GLY A 1 93 ? -4.370 3.886 18.413 1.00 97.19 93 GLY A N 1
ATOM 754 C CA . GLY A 1 93 ? -3.235 3.292 17.709 1.00 97.19 93 GLY A CA 1
ATOM 755 C C . GLY A 1 93 ? -3.232 3.537 16.196 1.00 97.19 93 GLY A C 1
ATOM 756 O O . GLY A 1 93 ? -2.164 3.660 15.601 1.00 97.19 93 GLY A O 1
ATOM 757 N N . LEU A 1 94 ? -4.406 3.630 15.567 1.00 96.75 94 LEU A N 1
ATOM 758 C CA . LEU A 1 94 ? -4.554 3.921 14.134 1.00 96.75 94 LEU A CA 1
ATOM 759 C C . LEU A 1 94 ? -4.848 5.400 13.846 1.00 96.75 94 LEU A C 1
ATOM 761 O O . LEU A 1 94 ? -5.159 5.743 12.707 1.00 96.75 94 LEU A O 1
ATOM 765 N N . SER A 1 95 ? -4.751 6.268 14.858 1.00 96.62 95 SER A N 1
ATOM 766 C CA . SER A 1 95 ? -4.949 7.718 14.742 1.00 96.62 95 SER A CA 1
ATOM 767 C C . SER A 1 95 ? -6.305 8.130 14.153 1.00 96.62 95 SER A C 1
ATOM 769 O O . SER A 1 95 ? -6.384 9.112 13.423 1.00 96.62 95 SER A O 1
ATOM 771 N N . VAL A 1 96 ? -7.377 7.390 14.453 1.00 97.50 96 VAL A N 1
ATOM 772 C CA . VAL A 1 96 ? -8.741 7.742 14.020 1.00 97.50 96 VAL A CA 1
ATOM 773 C C . VAL A 1 96 ? -9.294 8.881 14.867 1.00 97.50 96 VAL A C 1
ATOM 775 O O . VAL A 1 96 ? -9.791 9.857 14.322 1.00 97.50 96 VAL A O 1
ATOM 778 N N . GLY A 1 97 ? -9.190 8.753 16.195 1.00 95.94 97 GLY A N 1
ATOM 779 C CA . GLY A 1 97 ? -9.513 9.817 17.146 1.00 95.94 97 GLY A CA 1
ATOM 780 C C . GLY A 1 97 ? -10.966 10.304 17.123 1.00 95.94 97 GLY A C 1
ATOM 781 O O . GLY A 1 97 ? -11.191 11.499 16.976 1.00 95.94 97 GLY A O 1
ATOM 782 N N . PHE A 1 98 ? -11.949 9.420 17.337 1.00 96.75 98 PHE A N 1
ATOM 783 C CA . PHE A 1 98 ? -13.368 9.818 17.374 1.00 96.75 98 PHE A CA 1
ATOM 784 C C . PHE A 1 98 ? -13.720 10.776 18.518 1.00 96.75 98 PHE A C 1
ATOM 786 O O . PHE A 1 98 ? -14.741 11.455 18.470 1.00 96.75 98 PHE A O 1
ATOM 793 N N . GLY A 1 99 ? -12.918 10.791 19.587 1.00 95.12 99 GLY A N 1
ATOM 794 C CA . GLY A 1 99 ? -13.156 11.643 20.754 1.00 95.12 99 GLY A CA 1
ATOM 795 C C . GLY A 1 99 ? -14.333 11.212 21.639 1.00 95.12 99 GLY A C 1
ATOM 796 O O . GLY A 1 99 ? -14.670 11.931 22.571 1.00 95.12 99 GLY A O 1
ATOM 797 N N . ALA A 1 100 ? -14.933 10.041 21.390 1.00 95.12 100 ALA A N 1
ATOM 798 C CA . ALA A 1 100 ? -16.021 9.486 22.209 1.00 95.12 100 ALA A CA 1
ATOM 799 C C . ALA A 1 100 ? -15.591 9.161 23.652 1.00 95.12 100 ALA A C 1
ATOM 801 O O . ALA A 1 100 ? -16.391 9.190 24.580 1.00 95.12 100 ALA A O 1
ATOM 802 N N . LEU A 1 101 ? -14.311 8.830 23.826 1.00 96.19 101 LEU A N 1
ATOM 803 C CA . LEU A 1 101 ? -13.685 8.471 25.092 1.00 96.19 101 LEU A CA 1
ATOM 804 C C . LEU A 1 101 ? -12.431 9.322 25.259 1.00 96.19 101 LEU A C 1
ATOM 806 O O . LEU A 1 101 ? -11.736 9.605 24.278 1.00 96.19 101 LEU A O 1
ATOM 810 N N . TYR A 1 102 ? -12.123 9.703 26.494 1.00 95.38 102 TYR A N 1
ATOM 811 C CA . TYR A 1 102 ? -10.959 10.521 26.806 1.00 95.38 102 TYR A CA 1
ATOM 812 C C . TYR A 1 102 ? -10.266 10.051 28.082 1.00 95.38 102 TYR A C 1
ATOM 814 O O . TYR A 1 102 ? -10.865 9.434 28.959 1.00 95.38 102 TYR A O 1
ATOM 822 N N . GLU A 1 103 ? -8.983 10.379 28.169 1.00 96.06 103 GLU A N 1
ATOM 823 C CA . GLU A 1 103 ? -8.129 10.059 29.305 1.00 96.06 103 GLU A CA 1
ATOM 824 C C . GLU A 1 103 ? -8.059 11.251 30.254 1.00 96.06 103 GLU A C 1
ATOM 826 O O . GLU A 1 103 ? -7.766 12.385 29.852 1.00 96.06 103 GLU A O 1
ATOM 831 N N . ASP A 1 104 ? -8.278 10.994 31.534 1.00 96.19 104 ASP A N 1
ATOM 832 C CA . ASP A 1 104 ? -8.170 11.972 32.615 1.00 96.19 104 ASP A CA 1
ATOM 833 C C . ASP A 1 104 ? -6.780 12.005 33.283 1.00 96.19 104 ASP A C 1
ATOM 835 O O . ASP A 1 104 ? -6.424 13.009 33.897 1.00 96.19 104 ASP A O 1
ATOM 839 N N . ASN A 1 105 ? -5.977 10.947 33.137 1.00 96.31 105 ASN A N 1
ATOM 840 C CA . ASN A 1 105 ? -4.733 10.740 33.872 1.00 96.31 105 ASN A CA 1
ATOM 841 C C . ASN A 1 105 ? -3.505 10.956 32.976 1.00 96.31 105 ASN A C 1
ATOM 843 O O . ASN A 1 105 ? -3.409 10.437 31.866 1.00 96.31 105 ASN A O 1
ATOM 847 N N . ASP A 1 106 ? -2.507 11.683 33.472 1.00 97.69 106 ASP A N 1
ATOM 848 C CA . ASP A 1 106 ? -1.300 11.981 32.693 1.00 97.69 106 ASP A CA 1
ATOM 849 C C . ASP A 1 106 ? -0.449 10.732 32.412 1.00 97.69 106 ASP A C 1
ATOM 851 O O . ASP A 1 106 ? 0.241 10.661 31.393 1.00 97.69 106 ASP A O 1
ATOM 855 N N . LYS A 1 107 ? -0.522 9.705 33.271 1.00 96.56 107 LYS A N 1
ATOM 856 C CA . LYS A 1 107 ? 0.204 8.440 33.058 1.00 96.56 107 LYS A CA 1
ATOM 857 C C . LYS A 1 107 ? -0.325 7.660 31.854 1.00 96.56 107 LYS A C 1
ATOM 859 O O . LYS A 1 107 ? 0.467 7.112 31.089 1.00 96.56 107 LYS A O 1
ATOM 864 N N . THR A 1 108 ? -1.643 7.593 31.693 1.00 96.50 108 THR A N 1
ATOM 865 C CA . THR A 1 108 ? -2.287 6.897 30.570 1.00 96.50 108 THR A CA 1
ATOM 866 C C . THR A 1 108 ? -2.124 7.692 29.285 1.00 96.50 108 THR A C 1
ATOM 868 O O . THR A 1 108 ? -1.731 7.107 28.284 1.00 96.50 108 THR A O 1
ATOM 871 N N . ARG A 1 109 ? -2.215 9.028 29.341 1.00 98.00 109 ARG A N 1
ATOM 872 C CA . ARG A 1 109 ? -1.844 9.899 28.211 1.00 98.00 109 ARG A CA 1
ATOM 873 C C . ARG A 1 109 ? -0.416 9.655 27.734 1.00 98.00 109 ARG A C 1
ATOM 875 O O . ARG A 1 109 ? -0.180 9.533 26.535 1.00 98.00 109 ARG A O 1
ATOM 882 N N . ALA A 1 110 ? 0.544 9.538 28.656 1.00 98.06 110 ALA A N 1
ATOM 883 C CA . ALA A 1 110 ? 1.925 9.211 28.304 1.00 98.06 110 ALA A CA 1
ATOM 884 C C . ALA A 1 110 ? 2.028 7.845 27.603 1.00 98.06 110 ALA A C 1
ATOM 886 O O . ALA A 1 110 ? 2.702 7.738 26.580 1.00 98.06 110 ALA A O 1
ATOM 887 N N . TYR A 1 111 ? 1.326 6.821 28.100 1.00 97.88 111 TYR A N 1
ATOM 888 C CA . TYR A 1 111 ? 1.227 5.521 27.428 1.00 97.88 111 TYR A CA 1
ATOM 889 C C . TYR A 1 111 ? 0.621 5.645 26.022 1.00 97.88 111 TYR A C 1
ATOM 891 O O . TYR A 1 111 ? 1.179 5.112 25.065 1.00 97.88 111 TYR A O 1
ATOM 899 N N . THR A 1 112 ? -0.465 6.399 25.877 1.00 98.06 112 THR A N 1
ATOM 900 C CA . THR A 1 112 ? -1.155 6.611 24.602 1.00 98.06 112 THR A CA 1
ATOM 901 C C . THR A 1 112 ? -0.281 7.327 23.588 1.00 98.06 112 THR A C 1
ATOM 903 O O . THR A 1 112 ? -0.286 6.942 22.424 1.00 98.06 112 THR A O 1
ATOM 906 N N . ILE A 1 113 ? 0.565 8.275 24.004 1.00 98.19 113 ILE A N 1
ATOM 907 C CA . ILE A 1 113 ? 1.578 8.878 23.123 1.00 98.19 113 ILE A CA 1
ATOM 908 C C . ILE A 1 113 ? 2.507 7.799 22.544 1.00 98.19 113 ILE A C 1
ATOM 910 O O . ILE A 1 113 ? 2.720 7.758 21.331 1.00 98.19 113 ILE A O 1
ATOM 914 N N . PHE A 1 114 ? 3.032 6.894 23.379 1.00 97.94 114 PHE A N 1
ATOM 915 C CA . PHE A 1 114 ? 3.864 5.784 22.898 1.00 97.94 114 PHE A CA 1
ATOM 916 C C . PHE A 1 114 ? 3.087 4.824 21.992 1.00 97.94 114 PHE A C 1
ATOM 918 O O . PHE A 1 114 ? 3.606 4.404 20.957 1.00 97.94 114 PHE A O 1
ATOM 925 N N . HIS A 1 115 ? 1.844 4.502 22.356 1.00 97.88 115 HIS A N 1
ATOM 926 C CA . HIS A 1 115 ? 0.958 3.635 21.581 1.00 97.88 115 HIS A CA 1
ATOM 927 C C . HIS A 1 115 ? 0.703 4.215 20.182 1.00 97.88 115 HIS A C 1
ATOM 929 O O . HIS A 1 115 ? 0.921 3.535 19.184 1.00 97.88 115 HIS A O 1
ATOM 935 N N . VAL A 1 116 ? 0.362 5.500 20.081 1.00 97.81 116 VAL A N 1
ATOM 936 C CA . VAL A 1 116 ? 0.140 6.214 18.809 1.00 97.81 116 VAL A CA 1
ATOM 937 C C . VAL A 1 116 ? 1.411 6.255 17.948 1.00 97.81 116 VAL A C 1
ATOM 939 O O . VAL A 1 116 ? 1.353 6.011 16.739 1.00 97.81 116 VAL A O 1
ATOM 942 N N . LEU A 1 117 ? 2.581 6.538 18.536 1.00 97.81 117 LEU A N 1
ATOM 943 C CA . LEU A 1 117 ? 3.856 6.574 17.802 1.00 97.81 117 LEU A CA 1
ATOM 944 C C . LEU A 1 117 ? 4.221 5.206 17.212 1.00 97.81 117 LEU A C 1
ATOM 946 O O . LEU A 1 117 ? 4.646 5.112 16.057 1.00 97.81 117 LEU A O 1
ATOM 950 N N . LEU A 1 118 ? 4.031 4.139 17.988 1.00 97.00 118 LEU A N 1
ATOM 951 C CA . LEU A 1 118 ? 4.264 2.778 17.516 1.00 97.00 118 LEU A CA 1
ATOM 952 C C . LEU A 1 118 ? 3.254 2.394 16.426 1.00 97.00 118 LEU A C 1
ATOM 954 O O . LEU A 1 118 ? 3.640 1.875 15.380 1.00 97.00 118 LEU A O 1
ATOM 958 N N . GLY A 1 119 ? 1.979 2.710 16.638 1.00 95.44 119 GLY A N 1
ATOM 959 C CA . GLY A 1 119 ? 0.897 2.412 15.710 1.00 95.44 119 GLY A CA 1
ATOM 960 C C . GLY A 1 119 ? 1.041 3.073 14.353 1.00 95.44 119 GLY A C 1
ATOM 961 O O . GLY A 1 119 ? 1.038 2.389 13.330 1.00 95.44 119 GLY A O 1
ATOM 962 N N . SER A 1 120 ? 1.259 4.386 14.335 1.00 94.31 120 SER A N 1
ATOM 963 C CA . SER A 1 120 ? 1.504 5.139 13.101 1.00 94.31 120 SER A CA 1
ATOM 964 C C . SER A 1 120 ? 2.702 4.595 12.313 1.00 94.31 120 SER A C 1
ATOM 966 O O . SER A 1 120 ? 2.618 4.445 11.092 1.00 94.31 120 SER A O 1
ATOM 968 N N . SER A 1 121 ? 3.779 4.202 13.000 1.00 95.75 121 SER A N 1
ATOM 969 C CA . SER A 1 121 ? 4.952 3.574 12.376 1.00 95.75 121 SER A CA 1
ATOM 970 C C . SER A 1 121 ? 4.620 2.213 11.747 1.00 95.75 121 SER A C 1
ATOM 972 O O . SER A 1 121 ? 5.032 1.931 10.619 1.00 95.75 121 SER A O 1
ATOM 974 N N . LEU A 1 122 ? 3.844 1.373 12.440 1.00 93.88 122 LEU A N 1
ATOM 975 C CA . LEU A 1 122 ? 3.418 0.061 11.940 1.00 93.88 122 LEU A CA 1
ATOM 976 C C . LEU A 1 122 ? 2.467 0.177 10.747 1.00 93.88 122 LEU A C 1
ATOM 978 O O . LEU A 1 122 ? 2.620 -0.563 9.776 1.00 93.88 122 LEU A O 1
ATOM 982 N N . VAL A 1 123 ? 1.520 1.116 10.787 1.00 90.56 123 VAL A N 1
ATOM 983 C CA . VAL A 1 123 ? 0.593 1.379 9.676 1.00 90.56 123 VAL A CA 1
ATOM 984 C C . VAL A 1 123 ? 1.352 1.881 8.451 1.00 90.56 123 VAL A C 1
ATOM 986 O O . VAL A 1 123 ? 1.111 1.390 7.350 1.00 90.56 123 VAL A O 1
ATOM 989 N N . ALA A 1 124 ? 2.309 2.796 8.628 1.00 91.88 124 ALA A N 1
ATOM 990 C CA . ALA A 1 124 ? 3.151 3.277 7.535 1.00 91.88 124 ALA A CA 1
ATOM 991 C C . ALA A 1 124 ? 3.974 2.142 6.901 1.00 91.88 124 ALA A C 1
ATOM 993 O O . ALA A 1 124 ? 4.064 2.052 5.675 1.00 91.88 124 ALA A O 1
ATOM 994 N N . TYR A 1 125 ? 4.529 1.243 7.720 1.00 93.94 125 TYR A N 1
ATOM 995 C CA . TYR A 1 125 ? 5.259 0.071 7.238 1.00 93.94 125 TYR A CA 1
ATOM 996 C C . TYR A 1 125 ? 4.352 -0.942 6.522 1.00 93.94 125 TYR A C 1
ATOM 998 O O . TYR A 1 125 ? 4.703 -1.467 5.468 1.00 93.94 125 TYR A O 1
ATOM 1006 N N . LEU A 1 126 ? 3.154 -1.204 7.047 1.00 89.81 126 LEU A N 1
ATOM 1007 C CA . LEU A 1 126 ? 2.181 -2.070 6.382 1.00 89.81 126 LEU A CA 1
ATOM 1008 C C . LEU A 1 126 ? 1.763 -1.484 5.026 1.00 89.81 126 LEU A C 1
ATOM 1010 O O . LEU A 1 126 ? 1.704 -2.207 4.032 1.00 89.81 126 LEU A O 1
ATOM 1014 N N . LEU A 1 127 ? 1.527 -0.173 4.971 1.00 87.75 127 LEU A N 1
ATOM 1015 C CA . LEU A 1 127 ? 1.175 0.528 3.743 1.00 87.75 127 LEU A CA 1
ATOM 1016 C C . LEU A 1 127 ? 2.292 0.433 2.697 1.00 87.75 127 LEU A C 1
ATOM 1018 O O . LEU A 1 127 ? 2.002 0.162 1.532 1.00 87.75 127 LEU A O 1
ATOM 1022 N N . SER A 1 128 ? 3.558 0.596 3.094 1.00 89.88 128 SER A N 1
ATOM 1023 C CA . SER A 1 128 ? 4.683 0.473 2.161 1.00 89.88 128 SER A CA 1
ATOM 1024 C C . SER A 1 128 ? 4.806 -0.943 1.591 1.00 89.88 128 SER A C 1
ATOM 1026 O O . SER A 1 128 ? 4.958 -1.091 0.380 1.00 89.88 128 SER A O 1
ATOM 1028 N N . LEU A 1 129 ? 4.616 -1.986 2.408 1.00 89.25 129 LEU A N 1
ATOM 1029 C CA . LEU A 1 129 ? 4.598 -3.376 1.932 1.00 89.25 129 LEU A CA 1
ATOM 1030 C C . LEU A 1 129 ? 3.483 -3.638 0.913 1.00 89.25 129 LEU A C 1
ATOM 1032 O O . LEU A 1 129 ? 3.687 -4.372 -0.060 1.00 89.25 129 LEU A O 1
ATOM 1036 N N . VAL A 1 130 ? 2.300 -3.054 1.123 1.00 83.69 130 VAL A N 1
ATOM 1037 C CA . VAL A 1 130 ? 1.183 -3.193 0.183 1.00 83.69 130 VAL A CA 1
ATOM 1038 C C . VAL A 1 130 ? 1.465 -2.440 -1.116 1.00 83.69 130 VAL A C 1
ATOM 1040 O O . VAL A 1 130 ? 1.235 -2.990 -2.194 1.00 83.69 130 VAL A O 1
ATOM 1043 N N . ILE A 1 131 ? 2.018 -1.226 -1.043 1.00 84.81 131 ILE A N 1
ATOM 1044 C CA . ILE A 1 131 ? 2.431 -0.460 -2.228 1.00 84.81 131 ILE A CA 1
ATOM 1045 C C . ILE A 1 131 ? 3.475 -1.243 -3.032 1.00 84.81 131 ILE A C 1
ATOM 1047 O O . ILE A 1 131 ? 3.307 -1.403 -4.241 1.00 84.81 131 ILE A O 1
ATOM 1051 N N . ASP A 1 132 ? 4.491 -1.806 -2.378 1.00 85.38 132 ASP A N 1
ATOM 1052 C CA . ASP A 1 132 ? 5.517 -2.621 -3.034 1.00 85.38 132 ASP A CA 1
ATOM 1053 C C . ASP A 1 132 ? 4.917 -3.847 -3.730 1.00 85.38 132 ASP A C 1
ATOM 1055 O O . ASP A 1 132 ? 5.310 -4.187 -4.849 1.00 85.38 132 ASP A O 1
ATOM 1059 N N . MET A 1 133 ? 3.935 -4.504 -3.105 1.00 81.88 133 MET A N 1
ATOM 1060 C CA . MET A 1 133 ? 3.221 -5.624 -3.720 1.00 81.88 133 MET A CA 1
ATOM 1061 C C . MET A 1 133 ? 2.461 -5.184 -4.976 1.00 81.88 133 MET A C 1
ATOM 1063 O O . MET A 1 133 ? 2.551 -5.842 -6.015 1.00 81.88 133 MET A O 1
ATOM 1067 N N . VAL A 1 134 ? 1.746 -4.059 -4.901 1.00 78.69 134 VAL A N 1
ATOM 1068 C CA . VAL A 1 134 ? 1.003 -3.500 -6.037 1.00 78.69 134 VAL A CA 1
ATOM 1069 C C . VAL A 1 134 ? 1.956 -3.104 -7.166 1.00 78.69 134 VAL A C 1
ATOM 1071 O O . VAL A 1 134 ? 1.670 -3.394 -8.325 1.00 78.69 134 VAL A O 1
ATOM 1074 N N . MET A 1 135 ? 3.096 -2.483 -6.858 1.00 80.19 135 MET A N 1
ATOM 1075 C CA . MET A 1 135 ? 4.073 -2.050 -7.862 1.00 80.19 135 MET A CA 1
ATOM 1076 C C . MET A 1 135 ? 4.781 -3.221 -8.546 1.00 80.19 135 MET A C 1
ATOM 1078 O O . MET A 1 135 ? 4.999 -3.180 -9.755 1.00 80.19 135 MET A O 1
ATOM 1082 N N . GLN A 1 136 ? 5.127 -4.278 -7.812 1.00 81.12 136 GLN A N 1
ATOM 1083 C CA . GLN A 1 136 ? 5.800 -5.439 -8.399 1.00 81.12 136 GLN A CA 1
ATOM 1084 C C . GLN A 1 136 ? 4.878 -6.255 -9.302 1.00 81.12 136 GLN A C 1
ATOM 1086 O O . GLN A 1 136 ? 5.308 -6.680 -10.371 1.00 81.12 136 GLN A O 1
ATOM 1091 N N . ASN A 1 137 ? 3.600 -6.388 -8.934 1.00 78.38 137 ASN A N 1
ATOM 1092 C CA . ASN A 1 137 ? 2.606 -7.015 -9.805 1.00 78.38 137 ASN A CA 1
ATOM 1093 C C . ASN A 1 137 ? 2.400 -6.234 -11.113 1.00 78.38 137 ASN A C 1
ATOM 1095 O O . ASN A 1 137 ? 2.022 -6.830 -12.115 1.00 78.38 137 ASN A O 1
ATOM 1099 N N . ARG A 1 138 ? 2.666 -4.918 -11.125 1.00 76.62 138 ARG A N 1
ATOM 1100 C CA . ARG A 1 138 ? 2.640 -4.128 -12.364 1.00 76.62 138 ARG A CA 1
ATOM 1101 C C . ARG A 1 138 ? 3.845 -4.401 -13.255 1.00 76.62 138 ARG A C 1
ATOM 1103 O O . ARG A 1 138 ? 3.646 -4.513 -14.453 1.00 76.62 138 ARG A O 1
ATOM 1110 N N . LYS A 1 139 ? 5.064 -4.500 -12.707 1.00 77.62 139 LYS A N 1
ATOM 1111 C CA . LYS A 1 139 ? 6.278 -4.732 -13.517 1.00 77.62 139 LYS A CA 1
ATOM 1112 C C . LYS A 1 139 ? 6.176 -6.013 -14.343 1.00 77.62 139 LYS A C 1
ATOM 1114 O O . LYS A 1 139 ? 6.332 -5.942 -15.549 1.00 77.62 139 LYS A O 1
ATOM 1119 N N . ALA A 1 140 ? 5.774 -7.115 -13.708 1.00 75.00 140 ALA A N 1
ATOM 1120 C CA . ALA A 1 140 ? 5.573 -8.387 -14.403 1.00 75.00 140 ALA A CA 1
ATOM 1121 C C . ALA A 1 140 ? 4.581 -8.270 -15.577 1.00 75.00 140 ALA A C 1
ATOM 1123 O O . ALA A 1 140 ? 4.801 -8.846 -16.630 1.00 75.00 140 ALA A O 1
ATOM 1124 N N . TRP A 1 141 ? 3.514 -7.479 -15.417 1.00 69.44 141 TRP A N 1
ATOM 1125 C CA . TRP A 1 141 ? 2.548 -7.249 -16.492 1.00 69.44 141 TRP A CA 1
ATOM 1126 C C . TRP A 1 141 ? 3.086 -6.344 -17.611 1.00 69.44 141 TRP A C 1
ATOM 1128 O O . TRP A 1 141 ? 2.737 -6.542 -18.768 1.00 69.44 141 TRP A O 1
ATOM 1138 N N . TYR A 1 142 ? 3.909 -5.346 -17.275 1.00 71.44 142 TYR A N 1
ATOM 1139 C CA . TYR A 1 142 ? 4.540 -4.473 -18.268 1.00 71.44 142 TYR A CA 1
ATOM 1140 C C . TYR A 1 142 ? 5.524 -5.231 -19.161 1.00 71.44 142 TYR A C 1
ATOM 1142 O O . TYR A 1 142 ? 5.573 -4.948 -20.355 1.00 71.44 142 TYR A O 1
ATOM 1150 N N . ASP A 1 143 ? 6.274 -6.172 -18.591 1.00 74.31 143 ASP A N 1
ATOM 1151 C CA . ASP A 1 143 ? 7.229 -6.990 -19.340 1.00 74.31 143 ASP A CA 1
ATOM 1152 C C . ASP A 1 143 ? 6.482 -7.957 -20.289 1.00 74.31 143 ASP A C 1
ATOM 1154 O O . ASP A 1 143 ? 6.821 -8.043 -21.467 1.00 74.31 143 ASP A O 1
ATOM 1158 N N . ASP A 1 144 ? 5.374 -8.569 -19.839 1.00 75.94 144 ASP A N 1
ATOM 1159 C CA . ASP A 1 144 ? 4.515 -9.416 -20.689 1.00 75.94 144 ASP A CA 1
ATOM 1160 C C . ASP A 1 144 ? 3.863 -8.638 -21.856 1.00 75.94 144 ASP A C 1
ATOM 1162 O O . ASP A 1 144 ? 3.800 -9.134 -22.981 1.00 75.94 144 ASP A O 1
ATOM 1166 N N . ASP A 1 145 ? 3.367 -7.414 -21.614 1.00 71.19 145 ASP A N 1
ATOM 1167 C CA . ASP A 1 145 ? 2.675 -6.606 -22.639 1.00 71.19 145 ASP A CA 1
ATOM 1168 C C . ASP A 1 145 ? 3.647 -6.122 -23.732 1.00 71.19 145 ASP A C 1
ATOM 1170 O O . ASP A 1 145 ? 3.270 -6.012 -24.901 1.00 71.19 145 ASP A O 1
ATOM 1174 N N . HIS A 1 146 ? 4.915 -5.872 -23.381 1.00 69.25 146 HIS A N 1
ATOM 1175 C CA . HIS A 1 146 ? 5.947 -5.541 -24.364 1.00 69.25 146 HIS A CA 1
ATOM 1176 C C . HIS A 1 146 ? 6.263 -6.725 -25.284 1.00 69.25 146 HIS A C 1
ATOM 1178 O O . HIS A 1 146 ? 6.347 -6.516 -26.497 1.00 69.25 146 HIS A O 1
ATOM 1184 N N . ASN A 1 147 ? 6.288 -7.946 -24.749 1.00 70.50 147 ASN A N 1
ATOM 1185 C CA . ASN A 1 147 ? 6.526 -9.161 -25.528 1.00 70.50 147 ASN A CA 1
ATOM 1186 C C . ASN A 1 147 ? 5.335 -9.522 -26.440 1.00 70.50 147 ASN A C 1
ATOM 1188 O O . ASN A 1 147 ? 5.534 -9.959 -27.571 1.00 70.50 147 ASN A O 1
ATOM 1192 N N . GLU A 1 148 ? 4.088 -9.277 -26.012 1.00 67.06 148 GLU A N 1
ATOM 1193 C CA . GLU A 1 148 ? 2.891 -9.527 -26.842 1.00 67.06 148 GLU A CA 1
ATOM 1194 C C . GLU A 1 148 ? 2.669 -8.450 -27.930 1.00 67.06 148 GLU A C 1
ATOM 1196 O O . GLU A 1 148 ? 2.041 -8.707 -28.959 1.00 67.06 148 GLU A O 1
ATOM 1201 N N . SER A 1 149 ? 3.184 -7.229 -27.745 1.00 58.31 149 SER A N 1
ATOM 1202 C CA . SER A 1 149 ? 2.918 -6.099 -28.653 1.00 58.31 149 SER A CA 1
ATOM 1203 C C . SER A 1 149 ? 3.618 -6.164 -30.026 1.00 58.31 149 SER A C 1
ATOM 1205 O O . SER A 1 149 ? 3.290 -5.371 -30.911 1.00 58.31 149 SER A O 1
ATOM 1207 N N . GLY A 1 150 ? 4.521 -7.127 -30.254 1.00 58.44 150 GLY A N 1
ATOM 1208 C CA . GLY A 1 150 ? 5.194 -7.367 -31.544 1.00 58.44 150 GLY A CA 1
ATOM 1209 C C . GLY A 1 150 ? 4.334 -8.050 -32.625 1.00 58.44 150 GLY A C 1
ATOM 1210 O O . GLY A 1 150 ? 4.789 -8.254 -33.761 1.00 58.44 150 GLY A O 1
ATOM 1211 N N . GLU A 1 151 ? 3.089 -8.399 -32.296 1.00 59.34 151 GLU A N 1
ATOM 1212 C CA . GLU A 1 151 ? 2.137 -9.088 -33.171 1.00 59.34 151 GLU A CA 1
ATOM 1213 C C . GLU A 1 151 ? 0.921 -8.186 -33.481 1.00 59.34 151 GLU A C 1
ATOM 1215 O O . GLU A 1 151 ? -0.228 -8.463 -33.137 1.00 59.34 151 GLU A O 1
ATOM 1220 N N . GLU A 1 152 ? 1.169 -7.029 -34.111 1.00 59.94 152 GLU A N 1
ATOM 1221 C CA . GLU A 1 152 ? 0.102 -6.137 -34.592 1.00 59.94 152 GLU A CA 1
ATOM 1222 C C . GLU A 1 152 ? -0.669 -6.767 -35.769 1.00 59.94 152 GLU A C 1
ATOM 1224 O O . GLU A 1 152 ? -0.351 -6.565 -36.943 1.00 59.94 152 GLU A O 1
ATOM 1229 N N . ASP A 1 153 ? -1.744 -7.491 -35.454 1.00 56.81 153 ASP A N 1
ATOM 1230 C CA . ASP A 1 153 ? -2.751 -7.902 -36.432 1.00 56.81 153 ASP A CA 1
ATOM 1231 C C . ASP A 1 153 ? -3.535 -6.688 -36.959 1.00 56.81 153 ASP A C 1
ATOM 1233 O O . ASP A 1 153 ? -4.285 -6.008 -36.245 1.00 56.81 153 ASP A O 1
ATOM 1237 N N . SER A 1 154 ? -3.381 -6.439 -38.258 1.00 58.94 154 SER A N 1
ATOM 1238 C CA . SER A 1 154 ? -3.857 -5.277 -39.010 1.00 58.94 154 SER A CA 1
ATOM 1239 C C . SER A 1 154 ? -5.364 -5.267 -39.329 1.00 58.94 154 SER A C 1
ATOM 1241 O O . SER A 1 154 ? -5.755 -4.880 -40.430 1.00 58.94 154 SER A O 1
ATOM 1243 N N . ASP A 1 155 ? -6.231 -5.648 -38.389 1.00 59.12 155 ASP A N 1
ATOM 1244 C CA . ASP A 1 155 ? -7.687 -5.690 -38.600 1.00 59.12 155 ASP A CA 1
ATOM 1245 C C . ASP A 1 155 ? -8.406 -4.507 -37.922 1.00 59.12 155 ASP A C 1
ATOM 1247 O O . ASP A 1 155 ? -8.818 -4.527 -36.758 1.00 59.12 155 ASP A O 1
ATOM 1251 N N . GLY A 1 156 ? -8.577 -3.430 -38.694 1.00 59.44 156 GLY A N 1
ATOM 1252 C CA . GLY A 1 156 ? -8.999 -2.097 -38.242 1.00 59.44 156 GLY A CA 1
ATOM 1253 C C . GLY A 1 156 ? -10.444 -1.916 -37.743 1.00 59.44 156 GLY A C 1
ATOM 1254 O O . GLY A 1 156 ? -10.815 -0.788 -37.427 1.00 59.44 156 GLY A O 1
ATOM 1255 N N . CYS A 1 157 ? -11.275 -2.961 -37.636 1.00 60.44 157 CYS A N 1
ATOM 1256 C CA . CYS A 1 157 ? -12.676 -2.817 -37.192 1.00 60.44 157 CYS A CA 1
ATOM 1257 C C . CYS A 1 157 ? -12.908 -3.194 -35.709 1.00 60.44 157 CYS A C 1
ATOM 1259 O O . CYS A 1 157 ? -13.858 -2.727 -35.084 1.00 60.44 157 CYS A O 1
ATOM 1261 N N . CYS A 1 158 ? -12.002 -3.954 -35.084 1.00 60.88 158 CYS A N 1
ATOM 1262 C CA . CYS A 1 158 ? -12.183 -4.493 -33.723 1.00 60.88 158 CYS A CA 1
ATOM 1263 C C . CYS A 1 158 ? -11.553 -3.632 -32.604 1.00 60.88 158 CYS A C 1
ATOM 1265 O O . CYS A 1 158 ? -11.394 -4.085 -31.467 1.00 60.88 158 CYS A O 1
ATOM 1267 N N . VAL A 1 159 ? -11.191 -2.380 -32.905 1.00 69.06 159 VAL A N 1
ATOM 1268 C CA . VAL A 1 159 ? -10.292 -1.554 -32.076 1.00 69.06 159 VAL A CA 1
ATOM 1269 C C . VAL A 1 159 ? -10.928 -1.088 -30.757 1.00 69.06 159 VAL A C 1
ATOM 1271 O O . VAL A 1 159 ? -10.250 -1.070 -29.731 1.00 69.06 159 VAL A O 1
ATOM 1274 N N . SER A 1 160 ? -12.228 -0.764 -30.719 1.00 76.19 160 SER A N 1
ATOM 1275 C CA . SER A 1 160 ? -12.852 -0.251 -29.481 1.00 76.19 160 SER A CA 1
ATOM 1276 C C . SER A 1 160 ? -12.980 -1.302 -28.377 1.00 76.19 160 SER A C 1
ATOM 1278 O O . SER A 1 160 ? -12.687 -1.006 -27.221 1.00 76.19 160 SER A O 1
ATOM 1280 N N . ARG A 1 161 ? -13.370 -2.544 -28.703 1.00 81.38 161 ARG A N 1
ATOM 1281 C CA . ARG A 1 161 ? -13.474 -3.616 -27.694 1.00 81.38 161 ARG A CA 1
ATOM 1282 C C . ARG A 1 161 ? -12.104 -4.027 -27.162 1.00 81.38 161 ARG A C 1
ATOM 1284 O O . ARG A 1 161 ? -11.960 -4.168 -25.951 1.00 81.38 161 ARG A O 1
ATOM 1291 N N . LYS A 1 162 ? -11.101 -4.142 -28.042 1.00 82.12 162 LYS A N 1
ATOM 1292 C CA . LYS A 1 162 ? -9.720 -4.442 -27.639 1.00 82.12 162 LYS A CA 1
ATOM 1293 C C . LYS A 1 162 ? -9.157 -3.355 -26.714 1.00 82.12 162 LYS A C 1
ATOM 1295 O O . LYS A 1 162 ? -8.571 -3.697 -25.698 1.00 82.12 162 LYS A O 1
ATOM 1300 N N . ARG A 1 163 ? -9.422 -2.065 -26.973 1.00 81.44 163 ARG A N 1
ATOM 1301 C CA . ARG A 1 163 ? -8.993 -0.961 -26.087 1.00 81.44 163 ARG A CA 1
ATOM 1302 C C . ARG A 1 163 ? -9.641 -0.995 -24.706 1.00 81.44 163 ARG A C 1
ATOM 1304 O O . ARG A 1 163 ? -8.945 -0.807 -23.717 1.00 81.44 163 ARG A O 1
ATOM 1311 N N . VAL A 1 164 ? -10.950 -1.242 -24.623 1.00 82.69 164 VAL A N 1
ATOM 1312 C CA . VAL A 1 164 ? -11.642 -1.343 -23.325 1.00 82.69 164 VAL A CA 1
ATOM 1313 C C . VAL A 1 164 ? -11.150 -2.558 -22.543 1.00 82.69 164 VAL A C 1
ATOM 1315 O O . VAL A 1 164 ? -10.901 -2.451 -21.347 1.00 82.69 164 VAL A O 1
ATOM 1318 N N . TYR A 1 165 ? -10.956 -3.696 -23.213 1.00 85.81 165 TYR A N 1
ATOM 1319 C CA . TYR A 1 165 ? -10.413 -4.892 -22.577 1.00 85.81 165 TYR A CA 1
ATOM 1320 C C . TYR A 1 165 ? -8.960 -4.698 -22.129 1.00 85.81 165 TYR A C 1
ATOM 1322 O O . TYR A 1 165 ? -8.623 -5.083 -21.017 1.00 85.81 165 TYR A O 1
ATOM 1330 N N . ALA A 1 166 ? -8.124 -4.043 -22.937 1.00 81.75 166 ALA A N 1
ATOM 1331 C CA . ALA A 1 166 ? -6.749 -3.710 -22.574 1.00 81.75 166 ALA A CA 1
ATOM 1332 C C . ALA A 1 166 ? -6.697 -2.751 -21.375 1.00 81.75 166 ALA A C 1
ATOM 1334 O O . ALA A 1 166 ? -5.949 -2.995 -20.435 1.00 81.75 166 ALA A O 1
ATOM 1335 N N . LEU A 1 167 ? -7.551 -1.719 -21.342 1.00 80.69 167 LEU A N 1
ATOM 1336 C CA . LEU A 1 167 ? -7.692 -0.834 -20.178 1.00 80.69 167 LEU A CA 1
ATOM 1337 C C . LEU A 1 167 ? -8.166 -1.598 -18.937 1.00 80.69 167 LEU A C 1
ATOM 1339 O O . LEU A 1 167 ? -7.626 -1.407 -17.850 1.00 80.69 167 LEU A O 1
ATOM 1343 N N . TYR A 1 168 ? -9.143 -2.491 -19.091 1.00 86.31 168 TYR A N 1
ATOM 1344 C CA . TYR A 1 168 ? -9.615 -3.329 -17.994 1.00 86.31 168 TYR A CA 1
ATOM 1345 C C . TYR A 1 168 ? -8.522 -4.280 -17.493 1.00 86.31 168 TYR A C 1
ATOM 1347 O O . TYR A 1 168 ? -8.329 -4.368 -16.287 1.00 86.31 168 TYR A O 1
ATOM 1355 N N . LYS A 1 169 ? -7.773 -4.947 -18.386 1.00 84.50 169 LYS A N 1
ATOM 1356 C CA . LYS A 1 169 ? -6.647 -5.843 -18.055 1.00 84.50 169 LYS A CA 1
ATOM 1357 C C . LYS A 1 169 ? -5.548 -5.062 -17.326 1.00 84.50 169 LYS A C 1
ATOM 1359 O O . LYS A 1 169 ? -5.134 -5.487 -16.250 1.00 84.50 169 LYS A O 1
ATOM 1364 N N . LYS A 1 170 ? -5.189 -3.878 -17.836 1.00 81.56 170 LYS A N 1
ATOM 1365 C CA . LYS A 1 170 ? -4.201 -2.961 -17.248 1.00 81.56 170 LYS A CA 1
ATOM 1366 C C . LYS A 1 170 ? -4.574 -2.520 -15.831 1.00 81.56 170 LYS A C 1
ATOM 1368 O O . LYS A 1 170 ? -3.741 -2.550 -14.932 1.00 81.56 170 LYS A O 1
ATOM 1373 N N . HIS A 1 171 ? -5.833 -2.142 -15.606 1.00 84.44 171 HIS A N 1
ATOM 1374 C CA . HIS A 1 171 ? -6.296 -1.639 -14.307 1.00 84.44 171 HIS A CA 1
ATOM 1375 C C . HIS A 1 171 ? -7.016 -2.696 -13.452 1.00 84.44 171 HIS A C 1
ATOM 1377 O O . HIS A 1 171 ? -7.594 -2.358 -12.419 1.00 84.44 171 HIS A O 1
ATOM 1383 N N . ASN A 1 172 ? -6.967 -3.978 -13.831 1.00 86.25 172 ASN A N 1
ATOM 1384 C CA . ASN A 1 172 ? -7.741 -5.053 -13.201 1.00 86.25 172 ASN A CA 1
ATOM 1385 C C . ASN A 1 172 ? -7.471 -5.146 -11.692 1.00 86.25 172 ASN A C 1
ATOM 1387 O O . ASN A 1 172 ? -8.397 -5.266 -10.894 1.00 86.25 172 ASN A O 1
ATOM 1391 N N . LEU A 1 173 ? -6.203 -5.025 -11.285 1.00 84.25 173 LEU A N 1
ATOM 1392 C CA . LEU A 1 173 ? -5.822 -5.052 -9.872 1.00 84.25 173 LEU A CA 1
ATOM 1393 C C . LEU A 1 173 ? -6.447 -3.885 -9.091 1.00 84.25 173 LEU A C 1
ATOM 1395 O O . LEU A 1 173 ? -7.031 -4.105 -8.033 1.00 84.25 173 LEU A O 1
ATOM 1399 N N . VAL A 1 174 ? -6.368 -2.663 -9.626 1.00 87.69 174 VAL A N 1
ATOM 1400 C CA . VAL A 1 174 ? -6.920 -1.457 -8.986 1.00 87.69 174 VAL A CA 1
ATOM 1401 C C . VAL A 1 174 ? -8.441 -1.554 -8.883 1.00 87.69 174 VAL A C 1
ATOM 1403 O O . VAL A 1 174 ? -9.002 -1.267 -7.830 1.00 87.69 174 VAL A O 1
ATOM 1406 N N . ILE A 1 175 ? -9.106 -2.030 -9.939 1.00 90.50 175 ILE A N 1
ATOM 1407 C CA . ILE A 1 175 ? -10.559 -2.228 -9.965 1.00 90.50 175 ILE A CA 1
ATOM 1408 C C . ILE A 1 175 ? -10.983 -3.278 -8.931 1.00 90.50 175 ILE A C 1
ATOM 1410 O O . ILE A 1 175 ? -11.920 -3.036 -8.176 1.00 90.50 175 ILE A O 1
ATOM 1414 N N . ARG A 1 176 ? -10.290 -4.423 -8.844 1.00 91.19 176 ARG A N 1
ATOM 1415 C CA . ARG A 1 176 ? -10.595 -5.478 -7.858 1.00 91.19 176 ARG A CA 1
ATOM 1416 C C . ARG A 1 176 ? -10.457 -4.981 -6.423 1.00 91.19 176 ARG A C 1
ATOM 1418 O O . ARG A 1 176 ? -11.363 -5.195 -5.621 1.00 91.19 176 ARG A O 1
ATOM 1425 N N . ILE A 1 177 ? -9.350 -4.303 -6.116 1.00 90.50 177 ILE A N 1
ATOM 1426 C CA . ILE A 1 177 ? -9.103 -3.710 -4.794 1.00 90.50 177 ILE A CA 1
ATOM 1427 C C . ILE A 1 177 ? -10.167 -2.641 -4.498 1.00 90.50 177 ILE A C 1
ATOM 1429 O O . ILE A 1 177 ? -10.732 -2.632 -3.409 1.00 90.50 177 ILE A O 1
ATOM 1433 N N . GLY A 1 178 ? -10.512 -1.800 -5.477 1.00 92.69 178 GLY A N 1
ATOM 1434 C CA . GLY A 1 178 ? -11.555 -0.782 -5.349 1.00 92.69 178 GLY A CA 1
ATOM 1435 C C . GLY A 1 178 ? -12.947 -1.360 -5.081 1.00 92.69 178 GLY A C 1
ATOM 1436 O O . GLY A 1 178 ? -13.646 -0.874 -4.199 1.00 92.69 178 GLY A O 1
ATOM 1437 N N . ILE A 1 179 ? -13.348 -2.429 -5.777 1.00 94.81 179 ILE A N 1
ATOM 1438 C CA . ILE A 1 179 ? -14.631 -3.111 -5.533 1.00 94.81 179 ILE A CA 1
ATOM 1439 C C . ILE A 1 179 ? -14.657 -3.715 -4.129 1.00 94.81 179 ILE A C 1
ATOM 1441 O O . ILE A 1 179 ? -15.629 -3.526 -3.401 1.00 94.81 179 ILE A O 1
ATOM 1445 N N . LEU A 1 180 ? -13.588 -4.408 -3.727 1.00 94.69 180 LEU A N 1
ATOM 1446 C CA . LEU A 1 180 ? -13.504 -5.008 -2.395 1.00 94.69 180 LEU A CA 1
ATOM 1447 C C . LEU A 1 180 ? -13.543 -3.917 -1.307 1.00 94.69 180 LEU A C 1
ATOM 1449 O O . LEU A 1 180 ? -14.191 -4.105 -0.279 1.00 94.69 180 LEU A O 1
ATOM 1453 N N . PHE A 1 181 ? -12.971 -2.738 -1.573 1.00 95.62 181 PHE A N 1
ATOM 1454 C CA . PHE A 1 181 ? -13.085 -1.557 -0.713 1.00 95.62 181 PHE A CA 1
ATOM 1455 C C . PHE A 1 181 ? -14.499 -0.992 -0.644 1.00 95.62 181 PHE A C 1
ATOM 1457 O O . PHE A 1 181 ? -14.970 -0.703 0.450 1.00 95.62 181 PHE A O 1
ATOM 1464 N N . LEU A 1 182 ? -15.218 -0.893 -1.762 1.00 96.94 182 LEU A N 1
ATOM 1465 C CA . LEU A 1 182 ? -16.617 -0.457 -1.755 1.00 96.94 182 LEU A CA 1
ATOM 1466 C C . LEU A 1 182 ? -17.512 -1.415 -0.960 1.00 96.94 182 LEU A C 1
ATOM 1468 O O . LEU A 1 182 ? -18.398 -0.963 -0.234 1.00 96.94 182 LEU A O 1
ATOM 1472 N N . VAL A 1 183 ? -17.261 -2.724 -1.043 1.00 97.38 183 VAL A N 1
ATOM 1473 C CA . VAL A 1 183 ? -17.947 -3.722 -0.209 1.00 97.38 183 VAL A CA 1
ATOM 1474 C C . VAL A 1 183 ? -17.616 -3.503 1.270 1.00 97.38 183 VAL A C 1
ATOM 1476 O O . VAL A 1 183 ? -18.524 -3.458 2.097 1.00 97.38 183 VAL A O 1
ATOM 1479 N N . TRP A 1 184 ? -16.341 -3.293 1.608 1.00 97.94 184 TRP A N 1
ATOM 1480 C CA . TRP A 1 184 ? -15.913 -3.039 2.988 1.00 97.94 184 TRP A CA 1
ATOM 1481 C C . TRP A 1 184 ? -16.476 -1.734 3.568 1.00 97.94 184 TRP A C 1
ATOM 1483 O O . TRP A 1 184 ? -16.908 -1.691 4.720 1.00 97.94 184 TRP A O 1
ATOM 1493 N N . LEU A 1 185 ? -16.527 -0.676 2.757 1.00 98.12 185 LEU A N 1
ATOM 1494 C CA . LEU A 1 185 ? -17.149 0.600 3.098 1.00 98.12 185 LEU A CA 1
ATOM 1495 C C . LEU A 1 185 ? -18.651 0.419 3.345 1.00 98.12 185 LEU A C 1
ATOM 1497 O O . LEU A 1 185 ? -19.180 0.942 4.323 1.00 98.12 185 LEU A O 1
ATOM 1501 N N . SER A 1 186 ? -19.323 -0.371 2.502 1.00 98.25 186 SER A N 1
ATOM 1502 C CA . SER A 1 186 ? -20.751 -0.672 2.648 1.00 98.25 186 SER A CA 1
ATOM 1503 C C . SER A 1 186 ? -21.057 -1.376 3.971 1.00 98.25 186 SER A C 1
ATOM 1505 O O . SER A 1 186 ? -22.086 -1.086 4.572 1.00 98.25 186 SER A O 1
ATOM 1507 N N . LEU A 1 187 ? -20.158 -2.232 4.478 1.00 98.25 187 LEU A N 1
ATOM 1508 C CA . LEU A 1 187 ? -20.303 -2.828 5.814 1.00 98.25 187 LEU A CA 1
ATOM 1509 C C . LEU A 1 187 ? -20.324 -1.763 6.921 1.00 98.25 187 LEU A C 1
ATOM 1511 O O . LEU A 1 187 ? -21.161 -1.846 7.815 1.00 98.25 187 LEU A O 1
ATOM 1515 N N . GLY A 1 188 ? -19.472 -0.738 6.834 1.00 98.06 188 GLY A N 1
ATOM 1516 C CA . GLY A 1 188 ? -19.478 0.386 7.779 1.00 98.06 188 GLY A CA 1
ATOM 1517 C C . GLY A 1 188 ? -20.749 1.236 7.692 1.00 98.06 188 GLY A C 1
ATOM 1518 O O . GLY A 1 188 ? -21.288 1.658 8.713 1.00 98.06 188 GLY A O 1
ATOM 1519 N N . VAL A 1 189 ? -21.277 1.437 6.480 1.00 98.62 189 VAL A N 1
ATOM 1520 C CA . VAL A 1 189 ? -22.559 2.135 6.268 1.00 98.62 189 VAL A CA 1
ATOM 1521 C C . VAL A 1 189 ? -23.715 1.342 6.875 1.00 98.62 189 VAL A C 1
ATOM 1523 O O . VAL A 1 189 ? -24.534 1.910 7.594 1.00 98.62 189 VAL A O 1
ATOM 1526 N N . ILE A 1 190 ? -23.767 0.029 6.631 1.00 98.44 190 ILE A N 1
ATOM 1527 C CA . ILE A 1 190 ? -24.790 -0.858 7.199 1.00 98.44 190 ILE A CA 1
ATOM 1528 C C . ILE A 1 190 ? -24.698 -0.863 8.726 1.00 98.44 190 ILE A C 1
ATOM 1530 O O . ILE A 1 190 ? -25.731 -0.753 9.380 1.00 98.44 190 ILE A O 1
ATOM 1534 N N . TYR A 1 191 ? -23.488 -0.926 9.291 1.00 98.31 191 TYR A N 1
ATOM 1535 C CA . TYR A 1 191 ? -23.271 -0.810 10.733 1.00 98.31 191 TYR A CA 1
ATOM 1536 C C . TYR A 1 191 ? -23.851 0.500 11.284 1.00 98.31 191 TYR A C 1
ATOM 1538 O O . TYR A 1 191 ? -24.681 0.467 12.190 1.00 98.31 191 TYR A O 1
ATOM 1546 N N . GLY A 1 192 ? -23.499 1.643 10.686 1.00 97.94 192 GLY A N 1
ATOM 1547 C CA . GLY A 1 192 ? -23.997 2.946 11.129 1.00 97.94 192 GLY A CA 1
ATOM 1548 C C . GLY A 1 192 ? -25.521 3.078 11.038 1.00 97.94 192 GLY A C 1
ATOM 1549 O O . GLY A 1 192 ? -26.127 3.747 11.864 1.00 97.94 192 GLY A O 1
ATOM 1550 N N . MET A 1 193 ? -26.167 2.436 10.061 1.00 98.25 193 MET A N 1
ATOM 1551 C CA . MET A 1 193 ? -27.631 2.456 9.947 1.00 98.25 193 MET A CA 1
ATOM 1552 C C . MET A 1 193 ? -28.318 1.490 10.918 1.00 98.25 193 MET A C 1
ATOM 1554 O O . MET A 1 193 ? -29.346 1.829 11.498 1.00 98.25 193 MET A O 1
ATOM 1558 N N . ALA A 1 194 ? -27.793 0.272 11.058 1.00 97.75 194 ALA A N 1
ATOM 1559 C CA . ALA A 1 194 ? -28.453 -0.804 11.793 1.00 97.75 194 ALA A CA 1
ATOM 1560 C C . ALA A 1 194 ? -28.191 -0.749 13.303 1.00 97.75 194 ALA A C 1
ATOM 1562 O O . ALA A 1 194 ? -29.097 -1.044 14.080 1.00 97.75 194 ALA A O 1
ATOM 1563 N N . VAL A 1 195 ? -26.969 -0.388 13.708 1.00 97.00 195 VAL A N 1
ATOM 1564 C CA . VAL A 1 195 ? -26.530 -0.383 15.111 1.00 97.00 195 VAL A CA 1
ATOM 1565 C C . VAL A 1 195 ? -26.662 1.021 15.698 1.00 97.00 195 VAL A C 1
ATOM 1567 O O . VAL A 1 195 ? -27.430 1.214 16.635 1.00 97.00 195 VAL A O 1
ATOM 1570 N N . GLU A 1 196 ? -26.017 2.013 15.079 1.00 96.88 196 GLU A N 1
ATOM 1571 C CA . GLU A 1 196 ? -25.996 3.406 15.572 1.00 96.88 196 GLU A CA 1
ATOM 1572 C C . GLU A 1 196 ? -27.265 4.204 15.216 1.00 96.88 196 GLU A C 1
ATOM 1574 O O . GLU A 1 196 ? -27.445 5.338 15.652 1.00 96.88 196 GLU A O 1
ATOM 1579 N N . LYS A 1 197 ? -28.158 3.636 14.389 1.00 97.56 197 LYS A N 1
ATOM 1580 C CA . LYS A 1 197 ? -29.399 4.279 13.910 1.00 97.56 197 LYS A CA 1
ATOM 1581 C C . LYS A 1 197 ? -29.173 5.624 13.202 1.00 97.56 197 LYS A C 1
ATOM 1583 O O . LYS A 1 197 ? -30.078 6.460 13.141 1.00 97.56 197 LYS A O 1
ATOM 1588 N N . PHE A 1 198 ? -27.992 5.838 12.628 1.00 98.25 198 PHE A N 1
ATOM 1589 C CA . PHE A 1 198 ? -27.700 7.017 11.822 1.00 98.25 198 PHE A CA 1
ATOM 1590 C C . PHE A 1 198 ? -28.519 7.009 10.524 1.00 98.25 198 PHE A C 1
ATOM 1592 O O . PHE A 1 198 ? -28.821 5.962 9.945 1.00 98.25 198 PHE A O 1
ATOM 1599 N N . GLY A 1 199 ? -28.850 8.200 10.019 1.00 98.25 199 GLY A N 1
ATOM 1600 C CA . GLY A 1 199 ? -29.381 8.329 8.661 1.00 98.25 199 GLY A CA 1
ATOM 1601 C C . GLY A 1 199 ? -28.323 7.940 7.620 1.00 98.25 199 GLY A C 1
ATOM 1602 O O . GLY A 1 199 ? -27.135 8.130 7.857 1.00 98.25 199 GLY A O 1
ATOM 1603 N N . PHE A 1 200 ? -28.732 7.474 6.433 1.00 98.44 200 PHE A N 1
ATOM 1604 C CA . PHE A 1 200 ? -27.810 6.977 5.392 1.00 98.44 200 PHE A CA 1
ATOM 1605 C C . PHE A 1 200 ? -26.613 7.906 5.111 1.00 98.44 200 PHE A C 1
ATOM 1607 O O . PHE A 1 200 ? -25.474 7.450 5.060 1.00 98.44 200 PHE A O 1
ATOM 1614 N N . ILE A 1 201 ? -26.851 9.217 4.972 1.00 98.38 201 ILE A N 1
ATOM 1615 C CA . ILE A 1 201 ? -25.786 10.203 4.712 1.00 98.38 201 ILE A CA 1
ATOM 1616 C C . ILE A 1 201 ? -24.795 10.256 5.880 1.00 98.38 201 ILE A C 1
ATOM 1618 O O . ILE A 1 201 ? -23.586 10.276 5.661 1.00 98.38 201 ILE A O 1
ATOM 1622 N N . GLN A 1 202 ? -25.298 10.243 7.114 1.00 98.31 202 GLN A N 1
ATOM 1623 C CA . GLN A 1 202 ? -24.474 10.241 8.317 1.00 98.31 202 GLN A CA 1
ATOM 1624 C C . GLN A 1 202 ? -23.702 8.923 8.458 1.00 98.31 202 GLN A C 1
ATOM 1626 O O . GLN A 1 202 ? -22.539 8.956 8.838 1.00 98.31 202 GLN A O 1
ATOM 1631 N N . SER A 1 203 ? -24.278 7.782 8.069 1.00 98.50 203 SER A N 1
ATOM 1632 C CA . SER A 1 203 ? -23.580 6.490 8.043 1.00 98.50 203 SER A CA 1
ATOM 1633 C C . SER A 1 203 ? -22.471 6.440 6.986 1.00 98.50 203 SER A C 1
ATOM 1635 O O . SER A 1 203 ? -21.402 5.892 7.243 1.00 98.50 203 SER A O 1
ATOM 1637 N N . VAL A 1 204 ? -22.679 7.040 5.807 1.00 98.50 204 VAL A N 1
ATOM 1638 C CA . VAL A 1 204 ? -21.622 7.202 4.789 1.00 98.50 204 VAL A CA 1
ATOM 1639 C C . VAL A 1 204 ? -20.526 8.134 5.296 1.00 98.50 204 VAL A C 1
ATOM 1641 O O . VAL A 1 204 ? -19.346 7.813 5.172 1.00 98.50 204 VAL A O 1
ATOM 1644 N N . TYR A 1 205 ? -20.900 9.258 5.905 1.00 98.50 205 TYR A N 1
ATOM 1645 C CA . TYR A 1 205 ? -19.961 10.204 6.504 1.00 98.50 205 TYR A CA 1
ATOM 1646 C C . TYR A 1 205 ? -19.132 9.559 7.624 1.00 98.50 205 TYR A C 1
ATOM 1648 O O . TYR A 1 205 ? -17.907 9.690 7.643 1.00 98.50 205 TYR A O 1
ATOM 1656 N N . PHE A 1 206 ? -19.780 8.788 8.498 1.00 98.44 206 PHE A N 1
ATOM 1657 C CA . PHE A 1 206 ? -19.147 7.951 9.512 1.00 98.44 206 PHE A CA 1
ATOM 1658 C C . PHE A 1 206 ? -18.148 6.980 8.881 1.00 98.44 206 PHE A C 1
ATOM 1660 O O . PHE A 1 206 ? -16.966 7.027 9.204 1.00 98.44 206 PHE A O 1
ATOM 1667 N N . ALA A 1 207 ? -18.588 6.161 7.922 1.00 98.44 207 ALA A N 1
ATOM 1668 C CA . ALA A 1 207 ? -17.748 5.124 7.338 1.00 98.44 207 ALA A CA 1
ATOM 1669 C C . ALA A 1 207 ? -16.519 5.701 6.611 1.00 98.44 207 ALA A C 1
ATOM 1671 O O . ALA A 1 207 ? -15.404 5.216 6.795 1.00 98.44 207 ALA A O 1
ATOM 1672 N N . VAL A 1 208 ? -16.703 6.758 5.811 1.00 98.19 208 VAL A N 1
ATOM 1673 C CA . VAL A 1 208 ? -15.601 7.403 5.083 1.00 98.19 208 VAL A CA 1
ATOM 1674 C C . VAL A 1 208 ? -14.634 8.083 6.050 1.00 98.19 208 VAL A C 1
ATOM 1676 O O . VAL A 1 208 ? -13.434 7.844 5.949 1.00 98.19 208 VAL A O 1
ATOM 1679 N N . SER A 1 209 ? -15.135 8.884 6.999 1.00 98.19 209 SER A N 1
ATOM 1680 C CA . SER A 1 209 ? -14.272 9.598 7.953 1.00 98.19 209 SER A CA 1
ATOM 1681 C C . SER A 1 209 ? -13.521 8.649 8.889 1.00 98.19 209 SER A C 1
ATOM 1683 O O . SER A 1 209 ? -12.376 8.920 9.239 1.00 98.19 209 SER A O 1
ATOM 1685 N N . ALA A 1 210 ? -14.117 7.517 9.256 1.00 98.19 210 ALA A N 1
ATOM 1686 C CA . ALA A 1 210 ? -13.480 6.489 10.065 1.00 98.19 210 ALA A CA 1
ATOM 1687 C C . ALA A 1 210 ? -12.314 5.809 9.325 1.00 98.19 210 ALA A C 1
ATOM 1689 O O . ALA A 1 210 ? -11.194 5.766 9.835 1.00 98.19 210 ALA A O 1
ATOM 1690 N N . LEU A 1 211 ? -12.547 5.324 8.096 1.00 98.00 211 LEU A N 1
ATOM 1691 C CA . LEU A 1 211 ? -11.513 4.643 7.304 1.00 98.00 211 LEU A CA 1
ATOM 1692 C C . LEU A 1 211 ? -10.410 5.588 6.818 1.00 98.00 211 LEU A C 1
ATOM 1694 O O . LEU A 1 211 ? -9.272 5.155 6.644 1.00 98.00 211 LEU A O 1
ATOM 1698 N N . SER A 1 212 ? -10.725 6.873 6.634 1.00 97.31 212 SER A N 1
ATOM 1699 C CA . SER A 1 212 ? -9.747 7.907 6.293 1.00 97.31 212 SER A CA 1
ATOM 1700 C C . SER A 1 212 ? -9.005 8.480 7.501 1.00 97.31 212 SER A C 1
ATOM 1702 O O . SER A 1 212 ? -8.359 9.513 7.343 1.00 97.31 212 SER A O 1
ATOM 1704 N N . THR A 1 213 ? -9.164 7.880 8.688 1.00 96.88 213 THR A N 1
ATOM 1705 C CA . THR A 1 213 ? -8.573 8.329 9.963 1.00 96.88 213 THR A CA 1
ATOM 1706 C C . THR A 1 213 ? -8.904 9.784 10.323 1.00 96.88 213 THR A C 1
ATOM 1708 O O . THR A 1 213 ? -8.100 10.480 10.933 1.00 96.88 213 THR A O 1
ATOM 1711 N N . GLY A 1 214 ? -10.063 10.279 9.886 1.00 97.44 214 GLY A N 1
ATOM 1712 C CA . GLY A 1 214 ? -10.569 11.608 10.231 1.00 97.44 214 GLY A CA 1
ATOM 1713 C C . GLY A 1 214 ? -11.443 11.613 11.485 1.00 97.44 214 GLY A C 1
ATOM 1714 O O . GLY A 1 214 ? -11.523 12.640 12.148 1.00 97.44 214 GLY A O 1
ATOM 1715 N N . GLY A 1 215 ? -12.120 10.496 11.783 1.00 96.88 215 GLY A N 1
ATOM 1716 C CA . GLY A 1 215 ? -12.845 10.287 13.045 1.00 96.88 215 GLY A CA 1
ATOM 1717 C C . GLY A 1 215 ? -13.949 11.304 13.349 1.00 96.88 215 GLY A C 1
ATOM 1718 O O . GLY A 1 215 ? -14.260 11.544 14.507 1.00 96.88 215 GLY A O 1
ATOM 1719 N N . LEU A 1 216 ? -14.546 11.931 12.332 1.00 97.44 216 LEU A N 1
ATOM 1720 C CA . LEU A 1 216 ? -15.400 13.112 12.528 1.00 97.44 216 LEU A CA 1
ATOM 1721 C C . LEU A 1 216 ? -16.784 12.806 13.122 1.00 97.44 216 LEU A C 1
ATOM 1723 O O . LEU A 1 216 ? -17.453 13.715 13.606 1.00 97.44 216 LEU A O 1
ATOM 1727 N N . GLN A 1 217 ? -17.232 11.553 13.046 1.00 97.69 217 GLN A N 1
ATOM 1728 C CA . GLN A 1 217 ? -18.483 11.087 13.636 1.00 97.69 217 GLN A CA 1
ATOM 1729 C C . GLN A 1 217 ? -18.170 9.907 14.550 1.00 97.69 217 GLN A C 1
ATOM 1731 O O . GLN A 1 217 ? -17.727 8.869 14.072 1.00 97.69 217 GLN A O 1
ATOM 1736 N N . ALA A 1 218 ? -18.406 10.066 15.846 1.00 96.69 218 ALA A N 1
ATOM 1737 C CA . ALA A 1 218 ? -18.254 9.000 16.827 1.00 96.69 218 ALA A CA 1
ATOM 1738 C C . ALA A 1 218 ? -19.502 8.095 16.884 1.00 96.69 218 ALA A C 1
ATOM 1740 O O . ALA A 1 218 ? -20.604 8.598 16.625 1.00 96.69 218 ALA A O 1
ATOM 1741 N N . PRO A 1 219 ? -19.346 6.803 17.239 1.00 96.50 219 PRO A N 1
ATOM 1742 C CA . PRO A 1 219 ? -20.457 5.987 17.728 1.00 96.50 219 PRO A CA 1
ATOM 1743 C C . PRO A 1 219 ? -20.924 6.486 19.105 1.00 96.50 219 PRO A C 1
ATOM 1745 O O . PRO A 1 219 ? -20.144 7.099 19.845 1.00 96.50 219 PRO A O 1
ATOM 1748 N N . GLU A 1 220 ? -22.180 6.229 19.455 1.00 95.81 220 GLU A N 1
ATOM 1749 C CA . GLU A 1 220 ? -22.716 6.552 20.781 1.00 95.81 220 GLU A CA 1
ATOM 1750 C C . GLU A 1 220 ? -22.309 5.460 21.783 1.00 95.81 220 GLU A C 1
ATOM 1752 O O . GLU A 1 220 ? -22.485 4.272 21.529 1.00 95.81 220 GLU A O 1
ATOM 1757 N N . ILE A 1 221 ? -21.708 5.853 22.910 1.00 96.44 221 ILE A N 1
ATOM 1758 C CA . ILE A 1 221 ? -21.272 4.924 23.962 1.00 96.44 221 ILE A CA 1
ATOM 1759 C C . ILE A 1 221 ? -21.998 5.306 25.250 1.00 96.44 221 ILE A C 1
ATOM 1761 O O . ILE A 1 221 ? -21.599 6.253 25.928 1.00 96.44 221 ILE A O 1
ATOM 1765 N N . ASP A 1 222 ? -23.057 4.565 25.580 1.00 93.25 222 ASP A N 1
ATOM 1766 C CA . ASP A 1 222 ? -23.901 4.837 26.752 1.00 93.25 222 ASP A CA 1
ATOM 1767 C C . ASP A 1 222 ? -23.167 4.578 28.077 1.00 93.25 222 ASP A C 1
ATOM 1769 O O . ASP A 1 222 ? -23.216 5.382 29.009 1.00 93.25 222 ASP A O 1
ATOM 1773 N N . ASP A 1 223 ? -22.507 3.421 28.179 1.00 95.69 223 ASP A N 1
ATOM 1774 C CA . ASP A 1 223 ? -21.880 2.940 29.409 1.00 95.69 223 ASP A CA 1
ATOM 1775 C C . ASP A 1 223 ? -20.565 2.213 29.083 1.00 95.69 223 ASP A C 1
ATOM 1777 O O . ASP A 1 223 ? -20.592 1.058 28.646 1.00 95.69 223 ASP A O 1
ATOM 1781 N N . PRO A 1 224 ? -19.398 2.844 29.315 1.00 95.06 224 PRO A N 1
ATOM 1782 C CA . PRO A 1 224 ? -18.110 2.261 28.956 1.00 95.06 224 PRO A CA 1
ATOM 1783 C C . PRO A 1 224 ? -17.734 1.044 29.817 1.00 95.06 224 PRO A C 1
ATOM 1785 O O . PRO A 1 224 ? -16.742 0.379 29.524 1.00 95.06 224 PRO A O 1
ATOM 1788 N N . THR A 1 225 ? -18.490 0.741 30.879 1.00 95.38 225 THR A N 1
ATOM 1789 C CA . THR A 1 225 ? -18.250 -0.416 31.759 1.00 95.38 225 THR A CA 1
ATOM 1790 C C . THR A 1 225 ? -18.937 -1.694 31.280 1.00 95.38 225 THR A C 1
ATOM 1792 O O . THR A 1 225 ? -18.635 -2.777 31.784 1.00 95.38 225 THR A O 1
ATOM 1795 N N . LYS A 1 226 ? -19.844 -1.600 30.300 1.00 95.75 226 LYS A N 1
ATOM 1796 C CA . LYS A 1 226 ? -20.571 -2.747 29.746 1.00 95.75 226 LYS A CA 1
ATOM 1797 C C . LYS A 1 226 ? -19.979 -3.191 28.421 1.00 95.75 226 LYS A C 1
ATOM 1799 O O . LYS A 1 226 ? -19.543 -2.380 27.612 1.00 95.75 226 LYS A O 1
ATOM 1804 N N . GLU A 1 227 ? -19.973 -4.504 28.217 1.00 95.31 227 GLU A N 1
ATOM 1805 C CA . GLU A 1 227 ? -19.530 -5.081 26.953 1.00 95.31 227 GLU A CA 1
ATOM 1806 C C . GLU A 1 227 ? -20.506 -4.713 25.835 1.00 95.31 227 GLU A C 1
ATOM 1808 O O . GLU A 1 227 ? -21.713 -4.939 25.956 1.00 95.31 227 GLU A O 1
ATOM 1813 N N . ASP A 1 228 ? -19.965 -4.196 24.735 1.00 95.81 228 ASP A N 1
ATOM 1814 C CA . ASP A 1 228 ? -20.724 -3.842 23.543 1.00 95.81 228 ASP A CA 1
ATOM 1815 C C . ASP A 1 228 ? -20.111 -4.525 22.314 1.00 95.81 228 ASP A C 1
ATOM 1817 O O . ASP A 1 228 ? -19.005 -4.222 21.853 1.00 95.81 228 ASP A O 1
ATOM 1821 N N . VAL A 1 229 ? -20.859 -5.488 21.773 1.00 96.00 229 VAL A N 1
ATOM 1822 C CA . VAL A 1 229 ? -20.460 -6.267 20.595 1.00 96.00 229 VAL A CA 1
ATOM 1823 C C . VAL A 1 229 ? -20.373 -5.385 19.345 1.00 96.00 229 VAL A C 1
ATOM 1825 O O . VAL A 1 229 ? -19.537 -5.647 18.477 1.00 96.00 229 VAL A O 1
ATOM 1828 N N . GLY A 1 230 ? -21.198 -4.338 19.245 1.00 96.62 230 GLY A N 1
ATOM 1829 C CA . GLY A 1 230 ? -21.172 -3.383 18.139 1.00 96.62 230 GLY A CA 1
ATOM 1830 C C . GLY A 1 230 ? -19.861 -2.605 18.110 1.00 96.62 230 GLY A C 1
ATOM 1831 O O . GLY A 1 230 ? -19.163 -2.595 17.094 1.00 96.62 230 GLY A O 1
ATOM 1832 N N . ILE A 1 231 ? -19.454 -2.073 19.262 1.00 97.44 231 ILE A N 1
ATOM 1833 C CA . ILE A 1 231 ? -18.188 -1.346 19.412 1.00 97.44 231 ILE A CA 1
ATOM 1834 C C . ILE A 1 231 ? -16.975 -2.260 19.176 1.00 97.44 231 ILE A C 1
ATOM 1836 O O . ILE A 1 231 ? -15.994 -1.854 18.545 1.00 97.44 231 ILE A O 1
ATOM 1840 N N . PHE A 1 232 ? -17.041 -3.528 19.594 1.00 97.25 232 PHE A N 1
ATOM 1841 C CA . PHE A 1 232 ? -15.992 -4.503 19.280 1.00 97.25 232 PHE A CA 1
ATOM 1842 C C . PHE A 1 232 ? -15.863 -4.769 17.778 1.00 97.25 232 PHE A C 1
ATOM 1844 O O . PHE A 1 232 ? -14.755 -4.765 17.232 1.00 97.25 232 PHE A O 1
ATOM 1851 N N . PHE A 1 233 ? -16.997 -4.971 17.098 1.00 97.62 233 PHE A N 1
ATOM 1852 C CA . PHE A 1 233 ? -17.035 -5.119 15.647 1.00 97.62 233 PHE A CA 1
ATOM 1853 C C . PHE A 1 233 ? -16.440 -3.891 14.956 1.00 97.62 233 PHE A C 1
ATOM 1855 O O . PHE A 1 233 ? -15.638 -4.050 14.036 1.00 97.62 233 PHE A O 1
ATOM 1862 N N . LEU A 1 234 ? -16.768 -2.685 15.427 1.00 97.75 234 LEU A N 1
ATOM 1863 C CA . LEU A 1 234 ? -16.199 -1.446 14.908 1.00 97.75 234 LEU A CA 1
ATOM 1864 C C . LEU A 1 234 ? -14.667 -1.440 15.030 1.00 97.75 234 LEU A C 1
ATOM 1866 O O . LEU A 1 234 ? -13.983 -1.123 14.058 1.00 97.75 234 LEU A O 1
ATOM 1870 N N . GLY A 1 235 ? -14.119 -1.867 16.171 1.00 97.56 235 GLY A N 1
ATOM 1871 C CA . GLY A 1 235 ? -12.674 -2.039 16.355 1.00 97.56 235 GLY A CA 1
ATOM 1872 C C . GLY A 1 235 ? -12.048 -2.963 15.302 1.00 97.56 235 GLY A C 1
ATOM 1873 O O . GLY A 1 235 ? -11.092 -2.580 14.629 1.00 97.56 235 GLY A O 1
ATOM 1874 N N . ILE A 1 236 ? -12.623 -4.150 15.083 1.00 97.00 236 ILE A N 1
ATOM 1875 C CA . ILE A 1 236 ? -12.146 -5.094 14.054 1.00 97.00 236 ILE A CA 1
ATOM 1876 C C . ILE A 1 236 ? -12.251 -4.475 12.655 1.00 97.00 236 ILE A C 1
ATOM 1878 O O . ILE A 1 236 ? -11.317 -4.558 11.854 1.00 97.00 236 ILE A O 1
ATOM 1882 N N . TRP A 1 237 ? -13.380 -3.834 12.355 1.00 98.19 237 TRP A N 1
ATOM 1883 C CA . TRP A 1 237 ? -13.630 -3.220 11.058 1.00 98.19 237 TRP A CA 1
ATOM 1884 C C . TRP A 1 237 ? -12.607 -2.122 10.730 1.00 98.19 237 TRP A C 1
ATOM 1886 O O . TRP A 1 237 ? -12.142 -2.050 9.589 1.00 98.19 237 TRP A O 1
ATOM 1896 N N . LEU A 1 238 ? -12.183 -1.333 11.724 1.00 97.75 238 LEU A N 1
ATOM 1897 C CA . LEU A 1 238 ? -11.132 -0.317 11.588 1.00 97.75 238 LEU A CA 1
ATOM 1898 C C . LEU A 1 238 ? -9.743 -0.928 11.363 1.00 97.75 238 LEU A C 1
ATOM 1900 O O . LEU A 1 238 ? -9.024 -0.470 10.473 1.00 97.75 238 LEU A O 1
ATOM 1904 N N . VAL A 1 239 ? -9.379 -1.974 12.120 1.00 96.00 239 VAL A N 1
ATOM 1905 C CA . VAL A 1 239 ? -8.063 -2.642 12.018 1.00 96.00 239 VAL A CA 1
ATOM 1906 C C . VAL A 1 239 ? -7.779 -3.118 10.597 1.00 96.00 239 VAL A C 1
ATOM 1908 O O . VAL A 1 239 ? -6.663 -2.951 10.107 1.00 96.00 239 VAL A O 1
ATOM 1911 N N . PHE A 1 240 ? -8.778 -3.675 9.913 1.00 94.38 240 PHE A N 1
ATOM 1912 C CA . PHE A 1 240 ? -8.630 -4.104 8.521 1.00 94.38 240 PHE A CA 1
ATOM 1913 C C . PHE A 1 240 ? -8.930 -2.986 7.521 1.00 94.38 240 PHE A C 1
ATOM 1915 O O . PHE A 1 240 ? -8.269 -2.886 6.487 1.00 94.38 240 PHE A O 1
ATOM 1922 N N . GLY A 1 241 ? -9.905 -2.131 7.822 1.00 95.75 241 GLY A N 1
ATOM 1923 C CA . GLY A 1 241 ? -10.384 -1.109 6.903 1.00 95.75 241 GLY A CA 1
ATOM 1924 C C . GLY A 1 241 ? -9.373 -0.002 6.622 1.00 95.75 241 GLY A C 1
ATOM 1925 O O . GLY A 1 241 ? -9.263 0.422 5.476 1.00 95.75 241 GLY A O 1
ATOM 1926 N N . ILE A 1 242 ? -8.610 0.446 7.622 1.00 96.00 242 ILE A N 1
ATOM 1927 C CA . ILE A 1 242 ? -7.659 1.561 7.464 1.00 96.00 242 ILE A CA 1
ATOM 1928 C C . ILE A 1 242 ? -6.462 1.177 6.577 1.00 96.00 242 ILE A C 1
ATOM 1930 O O . ILE A 1 242 ? -6.207 1.884 5.596 1.00 96.00 242 ILE A O 1
ATOM 1934 N N . PRO A 1 243 ? -5.753 0.050 6.810 1.00 92.44 243 PRO A N 1
ATOM 1935 C CA . PRO A 1 243 ? -4.717 -0.407 5.882 1.00 92.44 243 PRO A CA 1
ATOM 1936 C C . PRO A 1 243 ? -5.253 -0.611 4.468 1.00 92.44 243 PRO A C 1
ATOM 1938 O O . PRO A 1 243 ? -4.572 -0.326 3.482 1.00 92.44 243 PRO A O 1
ATOM 1941 N N . PHE A 1 244 ? -6.492 -1.084 4.366 1.00 92.56 244 PHE A N 1
ATOM 1942 C CA . PHE A 1 244 ? -7.122 -1.348 3.091 1.00 92.56 244 PHE A CA 1
ATOM 1943 C C . PHE A 1 244 ? -7.503 -0.065 2.336 1.00 92.56 244 PHE A C 1
ATOM 1945 O O . PHE A 1 244 ? -7.248 0.038 1.136 1.00 92.56 244 PHE A O 1
ATOM 1952 N N . TYR A 1 245 ? -7.998 0.956 3.038 1.00 95.50 245 TYR A N 1
ATOM 1953 C CA . TYR A 1 245 ? -8.179 2.308 2.507 1.00 95.50 245 TYR A CA 1
ATOM 1954 C C . TYR A 1 245 ? -6.853 2.893 2.004 1.00 95.50 245 TYR A C 1
ATOM 1956 O O . TYR A 1 245 ? -6.770 3.379 0.874 1.00 95.50 245 TYR A O 1
ATOM 1964 N N . GLY A 1 246 ? -5.785 2.766 2.799 1.00 92.88 246 GLY A N 1
ATOM 1965 C CA . GLY A 1 246 ? -4.441 3.183 2.406 1.00 92.88 246 GLY A CA 1
ATOM 1966 C C . GLY A 1 246 ? -3.955 2.479 1.135 1.00 92.88 246 GLY A C 1
ATOM 1967 O O . GLY A 1 246 ? -3.425 3.129 0.235 1.00 92.88 246 GLY A O 1
ATOM 1968 N N . ALA A 1 247 ? -4.191 1.170 1.009 1.00 90.31 247 ALA A N 1
ATOM 1969 C CA . ALA A 1 247 ? -3.839 0.392 -0.178 1.00 90.31 247 ALA A CA 1
ATOM 1970 C C . ALA A 1 247 ? -4.543 0.894 -1.448 1.00 90.31 247 ALA A C 1
ATOM 1972 O O . ALA A 1 247 ? -3.911 1.023 -2.498 1.00 90.31 247 ALA A O 1
ATOM 1973 N N . VAL A 1 248 ? -5.841 1.203 -1.352 1.00 93.06 248 VAL A N 1
ATOM 1974 C CA . VAL A 1 248 ? -6.634 1.763 -2.459 1.00 93.06 248 VAL A CA 1
ATOM 1975 C C . VAL A 1 248 ? -6.081 3.125 -2.869 1.00 93.06 248 VAL A C 1
ATOM 1977 O O . VAL A 1 248 ? -5.816 3.346 -4.052 1.00 93.06 248 VAL A O 1
ATOM 1980 N N . LEU A 1 249 ? -5.846 4.020 -1.904 1.00 92.62 249 LEU A N 1
ATOM 1981 C CA . LEU A 1 249 ? -5.269 5.336 -2.175 1.00 92.62 249 LEU A CA 1
ATOM 1982 C C . LEU A 1 249 ? -3.878 5.231 -2.797 1.00 92.62 249 LEU A C 1
ATOM 1984 O O . LEU A 1 249 ? -3.600 5.916 -3.778 1.00 92.62 249 LEU A O 1
ATOM 1988 N N . GLY A 1 250 ? -3.025 4.345 -2.282 1.00 89.25 250 GLY A N 1
ATOM 1989 C CA . GLY A 1 250 ? -1.699 4.081 -2.835 1.00 89.25 250 GLY A CA 1
ATOM 1990 C C . GLY A 1 250 ? -1.763 3.550 -4.267 1.00 89.25 250 GLY A C 1
ATOM 1991 O O . GLY A 1 250 ? -0.995 3.986 -5.124 1.00 89.25 250 GLY A O 1
ATOM 1992 N N . ALA A 1 251 ? -2.718 2.667 -4.569 1.00 89.00 251 ALA A N 1
ATOM 1993 C CA . ALA A 1 251 ? -2.921 2.138 -5.914 1.00 89.00 251 ALA A CA 1
ATOM 1994 C C . ALA A 1 251 ? -3.381 3.219 -6.909 1.00 89.00 251 ALA A C 1
ATOM 1996 O O . ALA A 1 251 ? -2.869 3.261 -8.033 1.00 89.00 251 ALA A O 1
ATOM 1997 N N . ILE A 1 252 ? -4.301 4.098 -6.492 1.00 89.12 252 ILE A N 1
ATOM 1998 C CA . ILE A 1 252 ? -4.787 5.233 -7.292 1.00 89.12 252 ILE A CA 1
ATOM 1999 C C . ILE A 1 252 ? -3.673 6.268 -7.486 1.00 89.12 252 ILE A C 1
ATOM 2001 O O . ILE A 1 252 ? -3.397 6.671 -8.615 1.00 89.12 252 ILE A O 1
ATOM 2005 N N . ALA A 1 253 ? -2.988 6.661 -6.410 1.00 88.38 253 ALA A N 1
ATOM 2006 C CA . ALA A 1 253 ? -1.880 7.612 -6.455 1.00 88.38 253 ALA A CA 1
ATOM 2007 C C . ALA A 1 253 ? -0.741 7.099 -7.339 1.00 88.38 253 ALA A C 1
ATOM 2009 O O . ALA A 1 253 ? -0.214 7.845 -8.161 1.00 88.38 253 ALA A O 1
ATOM 2010 N N . GLY A 1 254 ? -0.414 5.809 -7.231 1.00 84.62 254 GLY A N 1
ATOM 2011 C CA . GLY A 1 254 ? 0.558 5.151 -8.093 1.00 84.62 254 GLY A CA 1
ATOM 2012 C C . GLY A 1 254 ? 0.191 5.248 -9.571 1.00 84.62 254 GLY A C 1
ATOM 2013 O O . GLY A 1 254 ? 1.089 5.357 -10.400 1.00 84.62 254 GLY A O 1
ATOM 2014 N N . GLU A 1 255 ? -1.101 5.283 -9.908 1.00 83.44 255 GLU A N 1
ATOM 2015 C CA . GLU A 1 255 ? -1.527 5.435 -11.297 1.00 83.44 255 GLU A CA 1
ATOM 2016 C C . GLU A 1 255 ? -1.459 6.874 -11.808 1.00 83.44 255 GLU A C 1
ATOM 2018 O O . GLU A 1 255 ? -0.933 7.124 -12.892 1.00 83.44 255 GLU A O 1
ATOM 2023 N N . ILE A 1 256 ? -1.861 7.839 -10.983 1.00 85.19 256 ILE A N 1
ATOM 2024 C CA . ILE A 1 256 ? -1.742 9.269 -11.304 1.00 85.19 256 ILE A CA 1
ATOM 2025 C C . ILE A 1 256 ? -0.264 9.684 -11.437 1.00 85.19 256 ILE A C 1
ATOM 2027 O O . ILE A 1 256 ? 0.111 10.470 -12.314 1.00 85.19 256 ILE A O 1
ATOM 2031 N N . ILE A 1 257 ? 0.599 9.169 -10.557 1.00 84.62 257 ILE A N 1
ATOM 2032 C CA . ILE A 1 257 ? 2.036 9.467 -10.551 1.00 84.62 257 ILE A CA 1
ATOM 2033 C C . ILE A 1 257 ? 2.753 8.693 -11.662 1.00 84.62 257 ILE A C 1
ATOM 2035 O O . ILE A 1 257 ? 3.636 9.251 -12.316 1.00 84.62 257 ILE A O 1
ATOM 2039 N N . GLY A 1 258 ? 2.378 7.431 -11.892 1.00 80.62 258 GLY A N 1
ATOM 2040 C CA . GLY A 1 258 ? 2.996 6.553 -12.885 1.00 80.62 258 GLY A CA 1
ATOM 2041 C C . GLY A 1 258 ? 2.941 7.135 -14.293 1.00 80.62 258 GLY A C 1
ATOM 2042 O O . GLY A 1 258 ? 3.970 7.207 -14.965 1.00 80.62 258 GLY A O 1
ATOM 2043 N N . GLU A 1 259 ? 1.782 7.647 -14.706 1.00 77.88 259 GLU A N 1
ATOM 2044 C CA . GLU A 1 259 ? 1.603 8.255 -16.029 1.00 77.88 259 GLU A CA 1
ATOM 2045 C C . GLU A 1 259 ? 2.494 9.496 -16.213 1.00 77.88 259 GLU A C 1
ATOM 2047 O O . GLU A 1 259 ? 3.196 9.648 -17.217 1.00 77.88 259 GLU A O 1
ATOM 2052 N N . ASN A 1 260 ? 2.565 10.347 -15.188 1.00 76.75 260 ASN A N 1
ATOM 2053 C CA . ASN A 1 260 ? 3.394 11.548 -15.212 1.00 76.75 260 ASN A CA 1
ATOM 2054 C C . ASN A 1 260 ? 4.894 11.235 -15.200 1.00 76.75 260 ASN A C 1
ATOM 2056 O O . ASN A 1 260 ? 5.669 11.878 -15.919 1.00 76.75 260 ASN A O 1
ATOM 2060 N N . ASN A 1 261 ? 5.314 10.246 -14.413 1.00 75.56 261 ASN A N 1
ATOM 2061 C CA . ASN A 1 261 ? 6.710 9.838 -14.334 1.00 75.56 261 ASN A CA 1
ATOM 2062 C C . ASN A 1 261 ? 7.160 9.146 -15.619 1.00 75.56 261 ASN A C 1
ATOM 2064 O O . ASN A 1 261 ? 8.230 9.479 -16.113 1.00 75.56 261 ASN A O 1
ATOM 2068 N N . GLN A 1 262 ? 6.348 8.280 -16.228 1.00 74.00 262 GLN A N 1
ATOM 2069 C CA . GLN A 1 262 ? 6.682 7.659 -17.514 1.00 74.00 262 GLN A CA 1
ATOM 2070 C C . GLN A 1 262 ? 6.813 8.696 -18.633 1.00 74.00 262 GLN A C 1
ATOM 2072 O O . GLN A 1 262 ? 7.770 8.648 -19.408 1.00 74.00 262 GLN A O 1
ATOM 2077 N N . LEU A 1 263 ? 5.914 9.685 -18.693 1.00 77.50 263 LEU A N 1
ATOM 2078 C CA . LEU A 1 263 ? 6.017 10.785 -19.656 1.00 77.50 263 LEU A CA 1
ATOM 2079 C C . LEU A 1 263 ? 7.270 11.634 -19.427 1.00 77.50 263 LEU A C 1
ATOM 2081 O O . LEU A 1 263 ? 7.916 12.049 -20.392 1.00 77.50 263 LEU A O 1
ATOM 2085 N N . ARG A 1 264 ? 7.639 11.895 -18.167 1.00 75.44 264 ARG A N 1
ATOM 2086 C CA . ARG A 1 264 ? 8.883 12.602 -17.832 1.00 75.44 264 ARG A CA 1
ATOM 2087 C C . ARG A 1 264 ? 10.110 11.774 -18.180 1.00 75.44 264 ARG A C 1
ATOM 2089 O O . ARG A 1 264 ? 11.006 12.320 -18.809 1.00 75.44 264 ARG A O 1
ATOM 2096 N N . THR A 1 265 ? 10.148 10.489 -17.845 1.00 73.94 265 THR A N 1
ATOM 2097 C CA . THR A 1 265 ? 11.263 9.595 -18.173 1.00 73.94 265 THR A CA 1
ATOM 2098 C C . THR A 1 265 ? 11.426 9.473 -19.681 1.00 73.94 265 THR A C 1
ATOM 2100 O O . THR A 1 265 ? 12.526 9.693 -20.167 1.00 73.94 265 THR A O 1
ATOM 2103 N N . ARG A 1 266 ? 10.346 9.274 -20.452 1.00 72.50 266 ARG A N 1
ATOM 2104 C CA . ARG A 1 266 ? 10.404 9.277 -21.926 1.00 72.50 266 ARG A CA 1
ATOM 2105 C C . ARG A 1 266 ? 10.918 10.603 -22.480 1.00 72.50 266 ARG A C 1
ATOM 2107 O O . ARG A 1 266 ? 11.812 10.598 -23.316 1.00 72.50 266 ARG A O 1
ATOM 2114 N N . LYS A 1 267 ? 10.421 11.743 -21.987 1.00 77.50 267 LYS A N 1
ATOM 2115 C CA . LYS A 1 267 ? 10.914 13.069 -22.405 1.00 77.50 267 LYS A CA 1
ATOM 2116 C C . LYS A 1 267 ? 12.377 13.292 -22.025 1.00 77.50 267 LYS A C 1
ATOM 2118 O O . LYS A 1 267 ? 13.097 13.936 -22.779 1.00 77.50 267 LYS A O 1
ATOM 2123 N N . THR A 1 268 ? 12.818 12.803 -20.870 1.00 72.38 268 THR A N 1
ATOM 2124 C CA . THR A 1 268 ? 14.207 12.925 -20.416 1.00 72.38 268 THR A CA 1
ATOM 2125 C C . THR A 1 268 ? 15.123 12.007 -21.211 1.00 72.38 268 THR A C 1
ATOM 2127 O O . THR A 1 268 ? 16.155 12.485 -21.653 1.00 72.38 268 THR A O 1
ATOM 2130 N N . LEU A 1 269 ? 14.729 10.759 -21.480 1.00 68.25 269 LEU A N 1
ATOM 2131 C CA . LEU A 1 269 ? 15.464 9.829 -22.341 1.00 68.25 269 LEU A CA 1
ATOM 2132 C C . LEU A 1 269 ? 15.573 10.372 -23.768 1.00 68.25 269 LEU A C 1
ATOM 2134 O O . LEU A 1 269 ? 16.672 10.458 -24.299 1.00 68.25 269 LEU A O 1
ATOM 2138 N N . GLN A 1 270 ? 14.475 10.868 -24.347 1.00 71.00 270 GLN A N 1
ATOM 2139 C CA . GLN A 1 270 ? 14.503 11.528 -25.657 1.00 71.00 270 GLN A CA 1
ATOM 2140 C C . GLN A 1 270 ? 15.410 12.770 -25.654 1.00 71.00 270 GLN A C 1
ATOM 2142 O O . GLN A 1 270 ? 16.162 12.995 -26.596 1.00 71.00 270 GLN A O 1
ATOM 2147 N N . LYS A 1 271 ? 15.398 13.588 -24.596 1.00 68.75 271 LYS A N 1
ATOM 2148 C CA . LYS A 1 271 ? 16.280 14.767 -24.503 1.00 68.75 271 LYS A CA 1
ATOM 2149 C C . LYS A 1 271 ? 17.748 14.413 -24.243 1.00 68.75 271 LYS A C 1
ATOM 2151 O O . LYS A 1 271 ? 18.625 15.127 -24.728 1.00 68.75 271 LYS A O 1
ATOM 2156 N N . ALA A 1 272 ? 18.010 13.360 -23.474 1.00 58.53 272 ALA A N 1
ATOM 2157 C CA . ALA A 1 272 ? 19.350 12.877 -23.157 1.00 58.53 272 ALA A CA 1
ATOM 2158 C C . ALA A 1 272 ? 20.003 12.262 -24.398 1.00 58.53 272 ALA A C 1
ATOM 2160 O O . ALA A 1 272 ? 21.088 12.700 -24.773 1.00 58.53 272 ALA A O 1
ATOM 2161 N N . ALA A 1 273 ? 19.273 11.391 -25.100 1.00 56.78 273 ALA A N 1
ATOM 2162 C CA . ALA A 1 273 ? 19.746 10.714 -26.301 1.00 56.78 273 ALA A CA 1
ATOM 2163 C C . ALA A 1 273 ? 20.083 11.674 -27.458 1.00 56.78 273 ALA A C 1
ATOM 2165 O O . ALA A 1 273 ? 20.982 11.390 -28.239 1.00 56.78 273 ALA A O 1
ATOM 2166 N N . THR A 1 274 ? 19.410 12.828 -27.580 1.00 59.12 274 THR A N 1
ATOM 2167 C CA . THR A 1 274 ? 19.416 13.539 -28.878 1.00 59.12 274 THR A CA 1
ATOM 2168 C C . THR A 1 274 ? 20.334 14.764 -28.975 1.00 59.12 274 THR A C 1
ATOM 2170 O O . THR A 1 274 ? 20.681 15.163 -30.080 1.00 59.12 274 THR A O 1
ATOM 2173 N N . ALA A 1 275 ? 20.744 15.418 -27.879 1.00 56.06 275 ALA A N 1
ATOM 2174 C CA . ALA A 1 275 ? 21.460 16.701 -28.033 1.00 56.06 275 ALA A CA 1
ATOM 2175 C C . ALA A 1 275 ? 22.546 16.995 -27.004 1.00 56.06 275 ALA A C 1
ATOM 2177 O O . ALA A 1 275 ? 23.582 17.561 -27.353 1.00 56.06 275 ALA A O 1
ATOM 2178 N N . LYS A 1 276 ? 22.332 16.665 -25.728 1.00 57.38 276 LYS A N 1
ATOM 2179 C CA . LYS A 1 276 ? 23.291 17.043 -24.684 1.00 57.38 276 LYS A CA 1
ATOM 2180 C C . LYS A 1 276 ? 24.446 16.054 -24.592 1.00 57.38 276 LYS A C 1
ATOM 2182 O O . LYS A 1 276 ? 25.578 16.499 -24.448 1.00 57.38 276 LYS A O 1
ATOM 2187 N N . GLU A 1 277 ? 24.181 14.755 -24.710 1.00 60.50 277 GLU A N 1
ATOM 2188 C CA . GLU A 1 277 ? 25.236 13.736 -24.697 1.00 60.50 277 GLU A CA 1
ATOM 2189 C C . GLU A 1 277 ? 26.060 13.762 -25.979 1.00 60.50 277 GLU A C 1
ATOM 2191 O O . GLU A 1 277 ? 27.282 13.757 -25.893 1.00 60.50 277 GLU A O 1
ATOM 2196 N N . PHE A 1 278 ? 25.420 13.965 -27.134 1.00 62.78 278 PHE A N 1
ATOM 2197 C CA . PHE A 1 278 ? 26.115 14.168 -28.406 1.00 62.78 278 PHE A CA 1
ATOM 2198 C C . PHE A 1 278 ? 27.003 15.427 -28.408 1.00 62.78 278 PHE A C 1
ATOM 2200 O O . PHE A 1 278 ? 28.159 15.386 -28.814 1.00 62.78 278 PHE A O 1
ATOM 2207 N N . ASN A 1 279 ? 26.520 16.562 -27.884 1.00 68.94 279 ASN A N 1
ATOM 2208 C CA . ASN A 1 279 ? 27.365 17.759 -27.790 1.00 68.94 279 ASN A CA 1
ATOM 2209 C C . ASN A 1 279 ? 28.454 17.632 -26.718 1.00 68.94 279 ASN A C 1
ATOM 2211 O O . ASN A 1 279 ? 29.555 18.149 -26.903 1.00 68.94 279 ASN A O 1
ATOM 2215 N N . LYS A 1 280 ? 28.180 16.934 -25.610 1.00 69.88 280 LYS A N 1
ATOM 2216 C CA . LYS A 1 280 ? 29.173 16.691 -24.561 1.00 69.88 280 LYS A CA 1
ATOM 2217 C C . LYS A 1 280 ? 30.259 15.731 -25.041 1.00 69.88 280 LYS A C 1
ATOM 2219 O O . LYS A 1 280 ? 31.416 15.994 -24.741 1.00 69.88 280 LYS A O 1
ATOM 2224 N N . SER A 1 281 ? 29.930 14.695 -25.814 1.00 62.53 281 SER A N 1
ATOM 2225 C CA . SER A 1 281 ? 30.915 13.786 -26.411 1.00 62.53 281 SER A CA 1
ATOM 2226 C C . SER A 1 281 ? 31.766 14.495 -27.468 1.00 62.53 281 SER A C 1
ATOM 2228 O O . SER A 1 281 ? 32.988 14.370 -27.438 1.00 62.53 281 SER A O 1
ATOM 2230 N N . ILE A 1 282 ? 31.168 15.349 -28.309 1.00 66.69 282 ILE A N 1
ATOM 2231 C CA . ILE A 1 282 ? 31.912 16.203 -29.252 1.00 66.69 282 ILE A CA 1
ATOM 2232 C C . ILE A 1 282 ? 32.854 17.163 -28.517 1.00 66.69 282 ILE A C 1
ATOM 2234 O O . ILE A 1 282 ? 33.997 17.357 -28.934 1.00 66.69 282 ILE A O 1
ATOM 2238 N N . GLN A 1 283 ? 32.392 17.791 -27.436 1.00 71.75 283 GLN A N 1
ATOM 2239 C CA . GLN A 1 283 ? 33.207 18.742 -26.686 1.00 71.75 283 GLN A CA 1
ATOM 2240 C C . GLN A 1 283 ? 34.340 18.042 -25.930 1.00 71.75 283 GLN A C 1
ATOM 2242 O O . GLN A 1 283 ? 35.472 18.515 -25.982 1.00 71.75 283 GLN A O 1
ATOM 2247 N N . LEU A 1 284 ? 34.076 16.871 -25.342 1.00 69.88 284 LEU A N 1
ATOM 2248 C CA . LEU A 1 284 ? 35.107 16.043 -24.718 1.00 69.88 284 LEU A CA 1
ATOM 2249 C C . LEU A 1 284 ? 36.161 15.605 -25.742 1.00 69.88 284 LEU A C 1
ATOM 2251 O O . LEU A 1 284 ? 37.349 15.703 -25.463 1.00 69.88 284 LEU A O 1
ATOM 2255 N N . ALA A 1 285 ? 35.744 15.202 -26.946 1.00 62.97 285 ALA A N 1
ATOM 2256 C CA . ALA A 1 285 ? 36.660 14.839 -28.025 1.00 62.97 285 ALA A CA 1
ATOM 2257 C C . ALA A 1 285 ? 37.547 16.022 -28.456 1.00 62.97 285 ALA A C 1
ATOM 2259 O O . ALA A 1 285 ? 38.749 15.853 -28.663 1.00 62.97 285 ALA A O 1
ATOM 2260 N N . ARG A 1 286 ? 36.993 17.244 -28.533 1.00 71.62 286 ARG A N 1
ATOM 2261 C CA . ARG A 1 286 ? 37.777 18.462 -28.818 1.00 71.62 286 ARG A CA 1
ATOM 2262 C C . ARG A 1 286 ? 38.769 18.791 -27.707 1.00 71.62 286 ARG A C 1
ATOM 2264 O O . ARG A 1 286 ? 39.918 19.117 -28.003 1.00 71.62 286 ARG A O 1
ATOM 2271 N N . ASP A 1 287 ? 38.341 18.700 -26.454 1.00 71.44 287 ASP A N 1
ATOM 2272 C CA . ASP A 1 287 ? 39.188 18.992 -25.299 1.00 71.44 287 ASP A CA 1
ATOM 2273 C C . ASP A 1 287 ? 40.299 17.945 -25.149 1.00 71.44 287 ASP A C 1
ATOM 2275 O O . ASP A 1 287 ? 41.444 18.301 -24.866 1.00 71.44 287 ASP A O 1
ATOM 2279 N N . MET A 1 288 ? 40.003 16.673 -25.433 1.00 64.88 288 MET A N 1
ATOM 2280 C CA . MET A 1 288 ? 40.993 15.596 -25.492 1.00 64.88 288 MET A CA 1
ATOM 2281 C C . MET A 1 288 ? 42.015 15.832 -26.604 1.00 64.88 288 MET A C 1
ATOM 2283 O O . MET A 1 288 ? 43.211 15.775 -26.336 1.00 64.88 288 MET A O 1
ATOM 2287 N N . TYR A 1 289 ? 41.583 16.201 -27.811 1.00 68.31 289 TYR A N 1
ATOM 2288 C CA . TYR A 1 289 ? 42.496 16.526 -28.913 1.00 68.31 289 TYR A CA 1
ATOM 2289 C C . TYR A 1 289 ? 43.379 17.753 -28.603 1.00 68.31 289 TYR A C 1
ATOM 2291 O O . TYR A 1 289 ? 44.569 17.807 -28.928 1.00 68.31 289 TYR A O 1
ATOM 2299 N N . ALA A 1 290 ? 42.826 18.759 -27.919 1.00 70.81 290 ALA A N 1
ATOM 2300 C CA . ALA A 1 290 ? 43.589 19.916 -27.461 1.00 70.81 290 ALA A CA 1
ATOM 2301 C C . ALA A 1 290 ? 44.594 19.552 -26.352 1.00 70.81 290 ALA A C 1
ATOM 2303 O O . ALA A 1 290 ? 45.720 20.063 -26.353 1.00 70.81 290 ALA A O 1
ATOM 2304 N N . ALA A 1 291 ? 44.212 18.674 -25.422 1.00 64.56 291 ALA A N 1
ATOM 2305 C CA . ALA A 1 291 ? 45.083 18.154 -24.373 1.00 64.56 291 ALA A CA 1
AT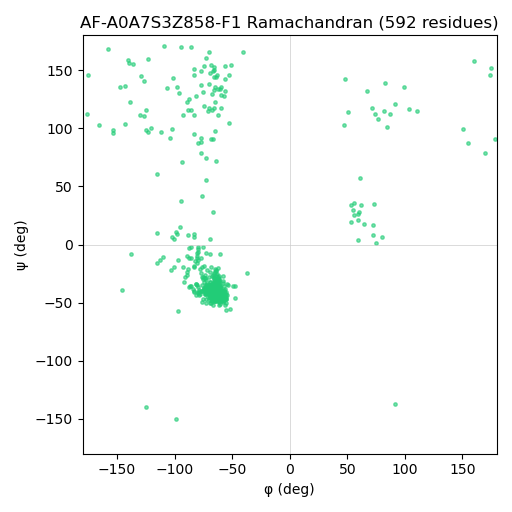OM 2306 C C . ALA A 1 291 ? 46.205 17.280 -24.949 1.00 64.56 291 ALA A C 1
ATOM 2308 O O . ALA A 1 291 ? 47.352 17.424 -24.532 1.00 64.56 291 ALA A O 1
ATOM 2309 N N . GLU A 1 292 ? 45.920 16.467 -25.963 1.00 65.88 292 GLU A N 1
ATOM 2310 C CA . GLU A 1 292 ? 46.904 15.671 -26.698 1.00 65.88 292 GLU A CA 1
ATOM 2311 C C . GLU A 1 292 ? 47.970 16.564 -27.342 1.00 65.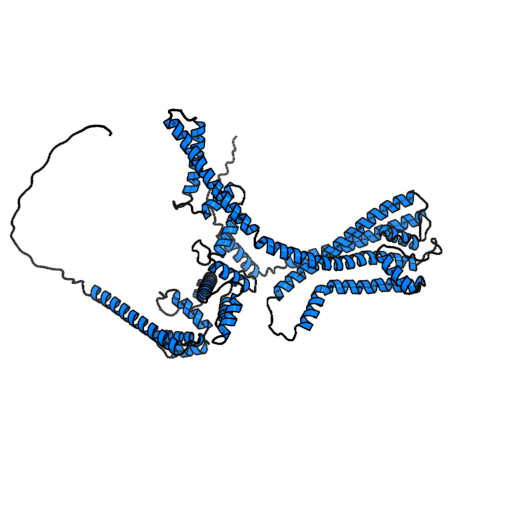88 292 GLU A C 1
ATOM 2313 O O . GLU A 1 292 ? 49.163 16.356 -27.130 1.00 65.88 292 GLU A O 1
ATOM 2318 N N . ARG A 1 293 ? 47.577 17.658 -28.010 1.00 70.50 293 ARG A N 1
ATOM 2319 C CA . ARG A 1 293 ? 48.543 18.638 -28.547 1.00 70.50 293 ARG A CA 1
ATOM 2320 C C . ARG A 1 293 ? 49.368 19.356 -27.479 1.00 70.50 293 ARG A C 1
ATOM 2322 O O . ARG A 1 293 ? 50.409 19.934 -27.806 1.00 70.50 293 ARG A O 1
ATOM 2329 N N . ARG A 1 294 ? 48.895 19.411 -26.231 1.00 70.00 294 ARG A N 1
ATOM 2330 C CA . ARG A 1 294 ? 49.662 19.948 -25.095 1.00 70.00 294 ARG A CA 1
ATOM 2331 C C . ARG A 1 294 ? 50.600 18.885 -24.527 1.00 70.00 294 ARG A C 1
ATOM 2333 O O . ARG A 1 294 ? 51.750 19.203 -24.257 1.00 70.00 294 ARG A O 1
ATOM 2340 N N . MET A 1 295 ? 50.155 17.632 -24.420 1.00 62.69 295 MET A N 1
ATOM 2341 C CA . MET A 1 295 ? 50.991 16.516 -23.977 1.00 62.69 295 MET A CA 1
ATOM 2342 C C . MET A 1 295 ? 52.091 16.183 -24.976 1.00 62.69 295 MET A C 1
ATOM 2344 O O . MET A 1 295 ? 53.220 16.028 -24.544 1.00 62.69 295 MET A O 1
ATOM 2348 N N . GLN A 1 296 ? 51.818 16.145 -26.281 1.00 68.19 296 GLN A N 1
ATOM 2349 C CA . GLN A 1 296 ? 52.859 15.933 -27.290 1.00 68.19 296 GLN A CA 1
ATOM 2350 C C . GLN A 1 296 ? 53.909 17.047 -27.239 1.00 68.19 296 GLN A C 1
ATOM 2352 O O . GLN A 1 296 ? 55.097 16.754 -27.288 1.00 68.19 296 GLN A O 1
ATOM 2357 N N . ARG A 1 297 ? 53.499 18.310 -27.038 1.00 64.31 297 ARG A N 1
ATOM 2358 C CA . ARG A 1 297 ? 54.438 19.425 -26.826 1.00 64.31 297 ARG A CA 1
ATOM 2359 C C . ARG A 1 297 ? 55.261 19.266 -25.548 1.00 64.31 297 ARG A C 1
ATOM 2361 O O . ARG A 1 297 ? 56.475 19.413 -25.609 1.00 64.31 297 ARG A O 1
ATOM 2368 N N . ASN A 1 298 ? 54.628 18.906 -24.433 1.00 62.50 298 ASN A N 1
ATOM 2369 C CA . ASN A 1 298 ? 55.313 18.740 -23.151 1.00 62.50 298 ASN A CA 1
ATOM 2370 C C . ASN A 1 298 ? 56.195 17.478 -23.100 1.00 62.50 298 ASN A C 1
ATOM 2372 O O . ASN A 1 298 ? 57.270 17.531 -22.523 1.00 62.50 298 ASN A O 1
ATOM 2376 N N . GLN A 1 299 ? 55.793 16.359 -23.712 1.00 59.69 299 GLN A N 1
ATOM 2377 C CA . GLN A 1 299 ? 56.606 15.140 -23.812 1.00 59.69 299 GLN A CA 1
ATOM 2378 C C . GLN A 1 299 ? 57.787 15.331 -24.761 1.00 59.69 299 GLN A C 1
ATOM 2380 O O . GLN A 1 299 ? 58.890 14.904 -24.429 1.00 59.69 299 GLN A O 1
ATOM 2385 N N . PHE A 1 300 ? 57.599 16.039 -25.883 1.00 57.84 300 PHE A N 1
ATOM 2386 C CA . PHE A 1 300 ? 58.734 16.502 -26.681 1.00 57.84 300 PHE A CA 1
ATOM 2387 C C . PHE A 1 300 ? 59.659 17.375 -25.835 1.00 57.84 300 PHE A C 1
ATOM 2389 O O . PHE A 1 300 ? 60.863 17.188 -25.891 1.00 57.84 300 PHE A O 1
ATOM 2396 N N . GLN A 1 301 ? 59.131 18.266 -24.996 1.00 58.06 301 GLN A N 1
ATOM 2397 C CA . GLN A 1 301 ? 59.956 19.069 -24.091 1.00 58.06 301 GLN A CA 1
ATOM 2398 C C . GLN A 1 301 ? 60.719 18.224 -23.065 1.00 58.06 301 GLN A C 1
ATOM 2400 O O . GLN A 1 301 ? 61.918 18.403 -22.936 1.00 58.06 301 GLN A O 1
ATOM 2405 N N . VAL A 1 302 ? 60.098 17.235 -22.421 1.00 60.94 302 VAL A N 1
ATOM 2406 C CA . VAL A 1 302 ? 60.779 16.352 -21.453 1.00 60.94 302 VAL A CA 1
ATOM 2407 C C . VAL A 1 302 ? 61.887 15.513 -22.108 1.00 60.94 302 VAL A C 1
ATOM 2409 O O . VAL A 1 302 ? 62.906 15.257 -21.476 1.00 60.94 302 VAL A O 1
ATOM 2412 N N . ILE A 1 303 ? 61.730 15.125 -23.378 1.00 56.34 303 ILE A N 1
ATOM 2413 C CA . ILE A 1 303 ? 62.758 14.394 -24.140 1.00 56.34 303 ILE A CA 1
ATOM 2414 C C . ILE A 1 303 ? 63.848 15.343 -24.674 1.00 56.34 303 ILE A C 1
ATOM 2416 O O . ILE A 1 303 ? 65.027 14.990 -24.687 1.00 56.34 303 ILE A O 1
ATOM 2420 N N . PHE A 1 304 ? 63.485 16.558 -25.094 1.00 59.06 304 PHE A N 1
ATOM 2421 C CA . PHE A 1 304 ? 64.419 17.526 -25.679 1.00 59.06 304 PHE A CA 1
ATOM 2422 C C . PHE A 1 304 ? 65.116 18.425 -24.657 1.00 59.06 304 PHE A C 1
ATOM 2424 O O . PHE A 1 304 ? 66.175 18.957 -24.969 1.00 59.06 304 PHE A O 1
ATOM 2431 N N . ASP A 1 305 ? 64.586 18.608 -23.452 1.00 62.47 305 ASP A N 1
ATOM 2432 C CA . ASP A 1 305 ? 65.196 19.444 -22.414 1.00 62.47 305 ASP A CA 1
ATOM 2433 C C . ASP A 1 305 ? 66.541 18.874 -21.919 1.00 62.47 305 ASP A C 1
ATOM 2435 O O . ASP A 1 305 ? 67.491 19.650 -21.793 1.00 62.47 305 ASP A O 1
ATOM 2439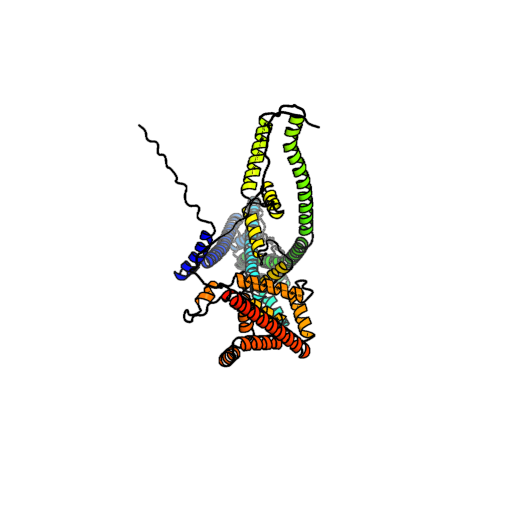 N N . PRO A 1 306 ? 66.709 17.549 -21.723 1.00 56.47 306 PRO A N 1
ATOM 2440 C CA . PRO A 1 306 ? 68.019 16.946 -21.485 1.00 56.47 306 PRO A CA 1
ATOM 2441 C C . PRO A 1 306 ? 68.973 17.128 -22.672 1.00 56.47 306 PRO A C 1
ATOM 2443 O O . PRO A 1 306 ? 70.140 17.449 -22.468 1.00 56.47 306 PRO A O 1
ATOM 2446 N N . LEU A 1 307 ? 68.477 16.997 -23.910 1.00 60.03 307 LEU A N 1
ATOM 2447 C CA . LEU A 1 307 ? 69.277 17.197 -25.127 1.00 60.03 307 LEU A CA 1
ATOM 2448 C C . LEU A 1 307 ? 69.719 18.659 -25.293 1.00 60.03 307 LEU A C 1
ATOM 2450 O O . LEU A 1 307 ? 70.867 18.912 -25.640 1.00 60.03 307 LEU A O 1
ATOM 2454 N N . LYS A 1 308 ? 68.859 19.625 -24.954 1.00 65.81 308 LYS A N 1
ATOM 2455 C CA . LYS A 1 308 ? 69.189 21.058 -24.912 1.00 65.81 308 LYS A CA 1
ATOM 2456 C C . LYS A 1 308 ? 70.164 21.408 -23.793 1.00 65.81 308 LYS A C 1
ATOM 2458 O O . LYS A 1 308 ? 70.977 22.310 -23.968 1.00 65.81 308 LYS A O 1
ATOM 2463 N N . LYS A 1 309 ? 70.091 20.737 -22.638 1.00 65.94 309 LYS A N 1
ATOM 2464 C CA . LYS A 1 309 ? 71.091 20.884 -21.566 1.00 65.94 309 LYS A CA 1
ATOM 2465 C C . LYS A 1 309 ? 72.454 20.353 -22.013 1.00 65.94 309 LYS A C 1
ATOM 2467 O O . LYS A 1 309 ? 73.451 21.035 -21.806 1.00 65.94 309 LYS A O 1
ATOM 2472 N N . ILE A 1 310 ? 72.481 19.219 -22.719 1.00 67.06 310 ILE A N 1
ATOM 2473 C CA . ILE A 1 310 ? 73.696 18.669 -23.341 1.00 67.06 310 ILE A CA 1
ATOM 2474 C C . ILE A 1 310 ? 74.252 19.627 -24.407 1.00 67.06 310 ILE A C 1
ATOM 2476 O O . ILE A 1 310 ? 75.447 19.900 -24.406 1.00 67.06 310 ILE A O 1
ATOM 2480 N N . GLU A 1 311 ? 73.398 20.209 -25.255 1.00 72.25 311 GLU A N 1
ATOM 2481 C CA . GLU A 1 311 ? 73.784 21.228 -26.248 1.00 72.25 311 GLU A CA 1
ATOM 2482 C C . GLU A 1 311 ? 74.367 22.496 -25.591 1.00 72.25 311 GLU A C 1
ATOM 2484 O O . GLU A 1 311 ? 75.258 23.140 -26.140 1.00 72.25 311 GLU A O 1
ATOM 2489 N N . LYS A 1 312 ? 73.920 22.826 -24.373 1.00 78.25 312 LYS A N 1
ATOM 2490 C CA . LYS A 1 312 ? 74.449 23.921 -23.543 1.00 78.25 312 LYS A CA 1
ATOM 2491 C C . LYS A 1 312 ? 75.626 23.522 -22.637 1.00 78.25 312 LYS A C 1
ATOM 2493 O O . LYS A 1 312 ? 76.041 24.337 -21.817 1.00 78.25 312 LYS A O 1
ATOM 2498 N N . ASN A 1 313 ? 76.186 22.315 -22.779 1.00 74.56 313 ASN A N 1
ATOM 2499 C CA . ASN A 1 313 ? 77.251 21.753 -21.929 1.00 74.56 313 ASN A CA 1
ATOM 2500 C C . ASN A 1 313 ? 76.906 21.634 -20.425 1.00 74.56 313 ASN A C 1
ATOM 2502 O O . ASN A 1 313 ? 77.800 21.511 -19.585 1.00 74.56 313 ASN A O 1
ATOM 2506 N N . GLU A 1 314 ? 75.626 21.623 -20.058 1.00 75.75 314 GLU A N 1
ATOM 2507 C CA . GLU A 1 314 ? 75.181 21.332 -18.694 1.00 75.75 314 GLU A CA 1
ATOM 2508 C C . GLU A 1 314 ? 74.997 19.818 -18.526 1.00 75.75 314 GLU A C 1
ATOM 2510 O O . GLU A 1 314 ? 74.269 19.184 -19.289 1.00 75.75 314 GLU A O 1
ATOM 2515 N N . LYS A 1 315 ? 75.648 19.213 -17.520 1.00 71.88 315 LYS A N 1
ATOM 2516 C CA . LYS A 1 315 ? 75.503 17.775 -17.237 1.00 71.88 315 LYS A CA 1
ATOM 2517 C C . LYS A 1 315 ? 74.104 17.494 -16.661 1.00 71.88 315 LYS A C 1
ATOM 2519 O O . LYS A 1 315 ? 73.830 17.955 -15.550 1.00 71.88 315 LYS A O 1
ATOM 2524 N N . PRO A 1 316 ? 73.226 16.743 -17.356 1.00 69.50 316 PRO A N 1
ATOM 2525 C CA . PRO A 1 316 ? 71.945 16.337 -16.784 1.00 69.50 316 PRO A CA 1
ATOM 2526 C C . PRO A 1 316 ? 72.170 15.432 -15.568 1.00 69.50 316 PRO A C 1
ATOM 2528 O O . PRO A 1 316 ? 73.148 14.680 -15.518 1.00 69.50 316 PRO A O 1
ATOM 2531 N N . SER A 1 317 ? 71.290 15.523 -14.566 1.00 78.31 317 SER A N 1
ATOM 2532 C CA . SER A 1 317 ? 71.434 14.701 -13.367 1.00 78.31 317 SER A CA 1
ATOM 2533 C C . SER A 1 317 ? 71.168 13.232 -13.700 1.00 78.31 317 SER A C 1
ATOM 2535 O O . SER A 1 317 ? 70.344 12.910 -14.555 1.00 78.31 317 SER A O 1
ATOM 2537 N N . GLU A 1 318 ? 71.846 12.317 -13.008 1.00 74.75 318 GLU A N 1
ATOM 2538 C CA . GLU A 1 318 ? 71.678 10.872 -13.220 1.00 74.75 318 GLU A CA 1
ATOM 2539 C C . GLU A 1 318 ? 70.222 10.416 -13.010 1.00 74.75 318 GLU A C 1
ATOM 2541 O O . GLU A 1 318 ? 69.764 9.456 -13.627 1.00 74.75 318 GLU A O 1
ATOM 2546 N N . ARG A 1 319 ? 69.471 11.143 -12.175 1.00 71.81 319 ARG A N 1
ATOM 2547 C CA . ARG A 1 319 ? 68.046 10.909 -11.939 1.00 71.81 319 ARG A CA 1
ATOM 2548 C C . ARG A 1 319 ? 67.193 11.286 -13.153 1.00 71.81 319 ARG A C 1
ATOM 2550 O O . ARG A 1 319 ? 66.365 10.482 -13.561 1.00 71.81 319 ARG A O 1
ATOM 2557 N N . ASP A 1 320 ? 67.472 12.429 -13.784 1.00 69.50 320 ASP A N 1
ATOM 2558 C CA . ASP A 1 320 ? 66.777 12.862 -15.008 1.00 69.50 320 ASP A CA 1
ATOM 2559 C C . ASP A 1 320 ? 66.997 11.868 -16.159 1.00 69.50 320 ASP A C 1
ATOM 2561 O O . ASP A 1 320 ? 66.092 11.597 -16.947 1.00 69.50 320 ASP A O 1
ATOM 2565 N N . ILE A 1 321 ? 68.197 11.281 -16.232 1.00 71.12 321 ILE A N 1
ATOM 2566 C CA . ILE A 1 321 ? 68.541 10.260 -17.227 1.00 71.12 321 ILE A CA 1
ATOM 2567 C C . ILE A 1 321 ? 67.776 8.958 -16.949 1.00 71.12 321 ILE A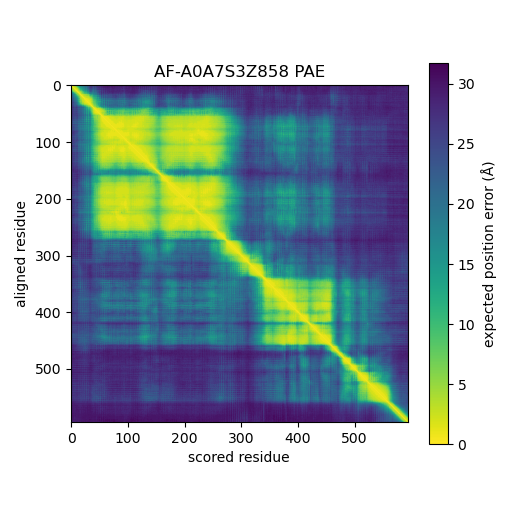 C 1
ATOM 2569 O O . ILE A 1 321 ? 67.206 8.375 -17.870 1.00 71.12 321 ILE A O 1
ATOM 2573 N N . LYS A 1 322 ? 67.725 8.505 -15.691 1.00 72.06 322 LYS A N 1
ATOM 2574 C CA . LYS A 1 322 ? 67.020 7.268 -15.312 1.00 72.06 322 LYS A CA 1
ATOM 2575 C C . LYS A 1 322 ? 65.509 7.365 -15.524 1.00 72.06 322 LYS A C 1
ATOM 2577 O O . LYS A 1 322 ? 64.924 6.426 -16.059 1.00 72.06 322 LYS A O 1
ATOM 2582 N N . ASP A 1 323 ? 64.894 8.496 -15.189 1.00 70.44 323 ASP A N 1
ATOM 2583 C CA . ASP A 1 323 ? 63.451 8.702 -15.367 1.00 70.44 323 ASP A CA 1
ATOM 2584 C C . ASP A 1 323 ? 63.067 8.802 -16.858 1.00 70.44 323 ASP A C 1
ATOM 2586 O O . ASP A 1 323 ? 62.029 8.274 -17.280 1.00 70.44 323 ASP A O 1
ATOM 2590 N N . ALA A 1 324 ? 63.934 9.399 -17.684 1.00 63.31 324 ALA A N 1
ATOM 2591 C CA . ALA A 1 324 ? 63.772 9.422 -19.137 1.00 63.31 324 ALA A CA 1
ATOM 2592 C C . ALA A 1 324 ? 63.906 8.019 -19.758 1.00 63.31 324 ALA A C 1
ATOM 2594 O O . ALA A 1 324 ? 63.105 7.657 -20.621 1.00 63.31 324 ALA A O 1
ATOM 2595 N N . ILE A 1 325 ? 64.863 7.208 -19.291 1.00 71.38 325 ILE A N 1
ATOM 2596 C CA . ILE A 1 325 ? 65.061 5.825 -19.754 1.00 71.38 325 ILE A CA 1
ATOM 2597 C C . ILE A 1 325 ? 63.878 4.935 -19.356 1.00 71.38 325 ILE A C 1
ATOM 2599 O O . ILE A 1 325 ? 63.353 4.222 -20.207 1.00 71.38 325 ILE A O 1
ATOM 2603 N N . ALA A 1 326 ? 63.400 5.015 -18.112 1.00 68.75 326 ALA A N 1
ATOM 2604 C CA . ALA A 1 326 ? 62.260 4.220 -17.646 1.00 68.75 326 ALA A CA 1
ATOM 2605 C C . ALA A 1 326 ? 60.968 4.555 -18.414 1.00 68.75 326 ALA A C 1
ATOM 2607 O O . ALA A 1 326 ? 60.221 3.663 -18.821 1.00 68.75 326 ALA A O 1
ATOM 2608 N N . SER A 1 327 ? 60.734 5.844 -18.680 1.00 65.25 327 SER A N 1
ATOM 2609 C CA . SER A 1 327 ? 59.596 6.298 -19.489 1.00 65.25 327 SER A CA 1
ATOM 2610 C C . SER A 1 327 ? 59.709 5.834 -20.946 1.00 65.25 327 SER A C 1
ATOM 2612 O O . SER A 1 327 ? 58.711 5.430 -21.547 1.00 65.25 327 SER A O 1
ATOM 2614 N N . ALA A 1 328 ? 60.921 5.848 -21.510 1.00 62.91 328 ALA A N 1
ATOM 2615 C CA . ALA A 1 328 ? 61.192 5.356 -22.857 1.00 62.91 328 ALA A CA 1
ATOM 2616 C C . ALA A 1 328 ? 61.031 3.830 -22.966 1.00 62.91 328 ALA A C 1
ATOM 2618 O O . ALA A 1 328 ? 60.480 3.355 -23.955 1.00 62.91 328 ALA A O 1
ATOM 2619 N N . GLU A 1 329 ? 61.439 3.056 -21.957 1.00 67.19 329 GLU A N 1
ATOM 2620 C CA . GLU A 1 329 ? 61.260 1.599 -21.928 1.00 67.19 329 GLU A CA 1
ATOM 2621 C C . GLU A 1 329 ? 59.795 1.187 -21.776 1.00 67.19 329 GLU A C 1
ATOM 2623 O O . GLU A 1 329 ? 59.348 0.257 -22.446 1.00 67.19 329 GLU A O 1
ATOM 2628 N N . GLN A 1 330 ? 59.018 1.884 -20.945 1.00 64.50 330 GLN A N 1
ATOM 2629 C CA . GLN A 1 330 ? 57.587 1.608 -20.810 1.00 64.50 330 GLN A CA 1
ATOM 2630 C C . GLN A 1 330 ? 56.830 1.927 -22.106 1.00 64.50 330 GLN A C 1
ATOM 2632 O O . GLN A 1 330 ? 55.949 1.172 -22.517 1.00 64.50 330 GLN A O 1
ATOM 2637 N N . PHE A 1 331 ? 57.206 3.015 -22.782 1.00 55.19 331 PHE A N 1
ATOM 2638 C CA . PHE A 1 331 ? 56.680 3.356 -24.100 1.00 55.19 331 PHE A CA 1
ATOM 2639 C C . PHE A 1 331 ? 57.095 2.327 -25.159 1.00 55.19 331 PHE A C 1
ATOM 2641 O O . PHE A 1 331 ? 56.261 1.883 -25.943 1.00 55.19 331 PHE A O 1
ATOM 2648 N N . ARG A 1 332 ? 58.352 1.867 -25.121 1.00 59.72 332 ARG A N 1
ATOM 2649 C CA . ARG A 1 332 ? 58.871 0.819 -26.004 1.00 59.72 332 ARG A CA 1
ATOM 2650 C C . ARG A 1 332 ? 58.145 -0.512 -25.820 1.00 59.72 332 ARG A C 1
ATOM 2652 O O . ARG A 1 332 ? 57.808 -1.124 -26.816 1.00 59.72 332 ARG A O 1
ATOM 2659 N N . ARG A 1 333 ? 57.810 -0.921 -24.591 1.00 63.22 333 ARG A N 1
ATOM 2660 C CA . ARG A 1 333 ? 57.029 -2.150 -24.342 1.00 63.22 333 ARG A CA 1
ATOM 2661 C C . ARG A 1 333 ? 55.600 -2.086 -24.883 1.00 63.22 333 ARG A C 1
ATOM 2663 O O . ARG A 1 333 ? 55.091 -3.113 -25.307 1.00 63.22 333 ARG A O 1
ATOM 2670 N N . MET A 1 334 ? 54.968 -0.909 -24.881 1.00 56.12 334 MET A N 1
ATOM 2671 C CA . MET A 1 334 ? 53.664 -0.723 -25.536 1.00 56.12 334 MET A CA 1
ATOM 2672 C C . MET A 1 334 ? 53.789 -0.708 -27.060 1.00 56.12 334 MET A C 1
ATOM 2674 O O . MET A 1 334 ? 52.925 -1.255 -27.737 1.00 56.12 334 MET A O 1
ATOM 2678 N N . ILE A 1 335 ? 54.869 -0.129 -27.597 1.00 55.41 335 ILE A N 1
ATOM 2679 C CA . ILE A 1 335 ? 55.152 -0.177 -29.035 1.00 55.41 335 ILE A CA 1
ATOM 2680 C C . ILE A 1 335 ? 55.462 -1.606 -29.485 1.00 55.41 335 ILE A C 1
ATOM 2682 O O . ILE A 1 335 ? 54.930 -2.008 -30.506 1.00 55.41 335 ILE A O 1
ATOM 2686 N N . ASP A 1 336 ? 56.240 -2.381 -28.728 1.00 60.25 336 ASP A N 1
ATOM 2687 C CA . ASP A 1 336 ? 56.640 -3.753 -29.075 1.00 60.25 336 ASP A CA 1
ATOM 2688 C C . ASP A 1 336 ? 55.461 -4.756 -29.039 1.00 60.25 336 ASP A C 1
ATOM 2690 O O . ASP A 1 336 ? 55.545 -5.816 -29.654 1.00 60.25 336 ASP A O 1
ATOM 2694 N N . THR A 1 337 ? 54.346 -4.439 -28.360 1.00 55.19 337 THR A N 1
ATOM 2695 C CA . THR A 1 337 ? 53.080 -5.205 -28.462 1.00 55.19 337 THR A CA 1
ATOM 2696 C C . THR A 1 337 ? 52.256 -4.881 -29.705 1.00 55.19 337 THR A C 1
ATOM 2698 O O . THR A 1 337 ? 51.328 -5.614 -30.038 1.00 55.19 337 THR A O 1
ATOM 2701 N N . THR A 1 338 ? 52.594 -3.794 -30.387 1.00 54.62 338 THR A N 1
ATOM 2702 C CA . THR A 1 338 ? 52.067 -3.440 -31.701 1.00 54.62 338 THR A CA 1
ATOM 2703 C C . THR A 1 338 ? 53.089 -3.894 -32.734 1.00 54.62 338 THR A C 1
ATOM 2705 O O . THR A 1 338 ? 54.290 -3.707 -32.587 1.00 54.62 338 THR A O 1
ATOM 2708 N N . ASP A 1 339 ? 52.628 -4.516 -33.798 1.00 57.66 339 ASP A N 1
ATOM 2709 C CA . ASP A 1 339 ? 53.361 -5.159 -34.889 1.00 57.66 339 ASP A CA 1
ATOM 2710 C C . ASP A 1 339 ? 54.174 -4.187 -35.778 1.00 57.66 339 ASP A C 1
ATOM 2712 O O . ASP A 1 339 ? 54.428 -4.433 -36.955 1.00 57.66 339 ASP A O 1
ATOM 2716 N N . GLY A 1 340 ? 54.619 -3.059 -35.217 1.00 63.66 340 GLY A N 1
ATOM 2717 C CA . GLY A 1 340 ? 55.297 -1.972 -35.917 1.00 63.66 340 GLY A CA 1
ATOM 2718 C C . GLY A 1 340 ? 54.355 -1.112 -36.763 1.00 63.66 340 GLY A C 1
ATOM 2719 O O . GLY A 1 340 ? 54.814 -0.161 -37.399 1.00 63.66 340 GLY A O 1
ATOM 2720 N N . SER A 1 341 ? 53.050 -1.401 -36.771 1.00 70.56 341 SER A N 1
ATOM 2721 C CA . SER A 1 341 ? 52.055 -0.556 -37.421 1.00 70.56 341 SER A CA 1
ATOM 2722 C C . SER A 1 341 ? 51.883 0.762 -36.653 1.00 70.56 341 SER A C 1
ATOM 2724 O O . SER A 1 341 ? 51.837 0.745 -35.419 1.00 70.56 341 SER A O 1
ATOM 2726 N N . PRO A 1 342 ? 51.774 1.915 -37.340 1.00 72.56 342 PRO A N 1
ATOM 2727 C CA . PRO A 1 342 ? 51.484 3.185 -36.684 1.00 72.56 342 PRO A CA 1
ATOM 2728 C C . PRO A 1 342 ? 50.189 3.078 -35.871 1.00 72.56 342 PRO A C 1
ATOM 2730 O O . PRO A 1 342 ? 49.187 2.575 -36.372 1.00 72.56 342 PRO A O 1
ATOM 2733 N N . LEU A 1 343 ? 50.233 3.544 -34.618 1.00 68.69 343 LEU A N 1
ATOM 2734 C CA . LEU A 1 343 ? 49.094 3.510 -33.702 1.00 68.69 343 LEU A CA 1
ATOM 2735 C C . LEU A 1 343 ? 47.937 4.311 -34.311 1.00 68.69 343 LEU A C 1
ATOM 2737 O O . LEU A 1 343 ? 48.070 5.517 -34.549 1.00 68.69 343 LEU A O 1
ATOM 2741 N N . ASP A 1 344 ? 46.822 3.646 -34.591 1.00 78.12 344 ASP A N 1
ATOM 2742 C CA . ASP A 1 344 ? 45.641 4.320 -35.103 1.00 78.12 344 ASP A CA 1
ATOM 2743 C C . ASP A 1 344 ? 44.964 5.152 -34.000 1.00 78.12 344 ASP A C 1
ATOM 2745 O O . ASP A 1 344 ? 45.209 5.005 -32.796 1.00 78.12 344 ASP A O 1
ATOM 2749 N N . TRP A 1 345 ? 44.139 6.111 -34.418 1.00 79.69 345 TRP A N 1
ATOM 2750 C CA . TRP A 1 345 ? 43.456 7.000 -33.479 1.00 79.69 345 TRP A CA 1
ATOM 2751 C C . TRP A 1 345 ? 42.578 6.240 -32.457 1.00 79.69 345 TRP A C 1
ATOM 2753 O O . TRP A 1 345 ? 42.620 6.602 -31.277 1.00 79.69 345 TRP A O 1
ATOM 2763 N N . PRO A 1 346 ? 41.838 5.173 -32.833 1.00 79.19 346 PRO A N 1
ATOM 2764 C CA . PRO A 1 346 ? 41.096 4.348 -31.878 1.00 79.19 346 PRO A CA 1
ATOM 2765 C C . PRO A 1 346 ? 41.971 3.674 -30.811 1.00 79.19 346 PRO A C 1
ATOM 2767 O O . PRO A 1 346 ? 41.631 3.745 -29.627 1.00 79.19 346 PRO A O 1
ATOM 2770 N N . ALA A 1 347 ? 43.107 3.071 -31.180 1.00 78.38 347 ALA A N 1
ATOM 2771 C CA . ALA A 1 347 ? 44.026 2.459 -30.220 1.00 78.38 347 ALA A CA 1
ATOM 2772 C C . ALA A 1 347 ? 44.641 3.511 -29.289 1.00 78.38 347 ALA A C 1
ATOM 2774 O O . ALA A 1 347 ? 44.714 3.301 -28.074 1.00 78.38 347 ALA A O 1
ATOM 2775 N N . PHE A 1 348 ? 44.995 4.684 -29.823 1.00 83.69 348 PHE A N 1
ATOM 2776 C CA . PHE A 1 348 ? 45.463 5.809 -29.014 1.00 83.69 348 PHE A CA 1
ATOM 2777 C C . PHE A 1 348 ? 44.406 6.292 -28.008 1.00 83.69 348 PHE A C 1
ATOM 2779 O O . PHE A 1 348 ? 44.724 6.563 -26.843 1.00 83.69 348 PHE A O 1
ATOM 2786 N N . LEU A 1 349 ? 43.142 6.384 -28.429 1.00 84.19 349 LEU A N 1
ATOM 2787 C CA . LEU A 1 349 ? 42.031 6.790 -27.572 1.00 84.19 349 LEU A CA 1
ATOM 2788 C C . LEU A 1 349 ? 41.791 5.775 -26.446 1.00 84.19 349 LEU A C 1
ATOM 2790 O O . LEU A 1 349 ? 41.700 6.176 -25.286 1.00 84.19 349 LEU A O 1
ATOM 2794 N N . GLN A 1 350 ? 41.742 4.478 -26.767 1.00 83.75 350 GLN A N 1
ATOM 2795 C CA . GLN A 1 350 ? 41.580 3.393 -25.788 1.00 83.75 350 GLN A CA 1
ATOM 2796 C C . GLN A 1 350 ? 42.703 3.424 -24.743 1.00 83.75 350 GLN A C 1
ATOM 2798 O O . GLN A 1 350 ? 42.438 3.440 -23.538 1.00 83.75 350 GLN A O 1
ATOM 2803 N N . MET A 1 351 ? 43.957 3.549 -25.189 1.00 77.69 351 MET A N 1
ATOM 2804 C CA . MET A 1 351 ? 45.109 3.708 -24.296 1.00 77.69 351 MET A CA 1
ATOM 2805 C C . MET A 1 351 ? 45.007 4.960 -23.416 1.00 77.69 351 MET A C 1
ATOM 2807 O O . MET A 1 351 ? 45.336 4.919 -22.229 1.00 77.69 351 MET A O 1
ATOM 2811 N N . SER A 1 352 ? 44.539 6.078 -23.973 1.00 82.44 352 SER A N 1
ATOM 2812 C CA . SER A 1 352 ? 44.381 7.332 -23.234 1.00 82.44 352 SER A CA 1
ATOM 2813 C C . SER A 1 352 ? 43.297 7.238 -22.158 1.00 82.44 352 SER A C 1
ATOM 2815 O O . SER A 1 352 ? 43.494 7.739 -21.051 1.00 82.44 352 SER A O 1
ATOM 2817 N N . LEU A 1 353 ? 42.177 6.568 -22.441 1.00 79.56 353 LEU A N 1
ATOM 2818 C CA . LEU A 1 353 ? 41.083 6.364 -21.485 1.00 79.56 353 LEU A CA 1
ATOM 2819 C C . LEU A 1 353 ? 41.497 5.464 -20.313 1.00 79.56 353 LEU A C 1
ATOM 2821 O O . LEU A 1 353 ? 41.214 5.812 -19.161 1.00 79.56 353 LEU A O 1
ATOM 2825 N N . LEU A 1 354 ? 42.248 4.391 -20.592 1.00 73.69 354 LEU A N 1
ATOM 2826 C CA . LEU A 1 354 ? 42.853 3.531 -19.565 1.00 73.69 354 LEU A CA 1
ATOM 2827 C C . LEU A 1 354 ? 43.834 4.309 -18.695 1.00 73.69 354 LEU A C 1
ATOM 2829 O O . LEU A 1 354 ? 43.775 4.256 -17.469 1.00 73.69 354 LEU A O 1
ATOM 2833 N N . ARG A 1 355 ? 44.724 5.084 -19.323 1.00 75.00 355 ARG A N 1
ATOM 2834 C CA . ARG A 1 355 ? 45.741 5.865 -18.612 1.00 75.00 355 ARG A CA 1
ATOM 2835 C C . ARG A 1 355 ? 45.130 6.934 -17.705 1.00 75.00 355 ARG A C 1
ATOM 2837 O O . ARG A 1 355 ? 45.698 7.240 -16.661 1.00 75.00 355 ARG A O 1
ATOM 2844 N N . LEU A 1 356 ? 43.994 7.510 -18.095 1.00 82.31 356 LEU A N 1
ATOM 2845 C CA . LEU A 1 356 ? 43.260 8.489 -17.289 1.00 82.31 356 LEU A CA 1
ATOM 2846 C C . LEU A 1 356 ? 42.406 7.845 -16.182 1.00 82.31 356 LEU A C 1
ATOM 2848 O O . LEU A 1 356 ? 41.786 8.583 -15.412 1.00 82.31 356 LEU A O 1
ATOM 2852 N N . GLY A 1 357 ? 42.342 6.508 -16.108 1.00 77.25 357 GLY A N 1
ATOM 2853 C CA . GLY A 1 357 ? 41.502 5.775 -15.158 1.00 77.25 357 GLY A CA 1
ATOM 2854 C C . GLY A 1 357 ? 40.013 6.081 -15.325 1.00 77.25 357 GLY A C 1
ATOM 2855 O O . GLY A 1 357 ? 39.271 6.088 -14.346 1.00 77.25 357 GLY A O 1
ATOM 2856 N N . LYS A 1 358 ? 39.590 6.448 -16.542 1.00 85.06 358 LYS A N 1
ATOM 2857 C CA . LYS A 1 358 ? 38.193 6.802 -16.845 1.00 85.06 358 LYS A CA 1
ATOM 2858 C C . LYS A 1 358 ? 37.353 5.610 -17.260 1.00 85.06 358 LYS A C 1
ATOM 2860 O O . LYS A 1 358 ? 36.138 5.696 -17.151 1.00 85.06 358 LYS A O 1
ATOM 2865 N N . VAL A 1 359 ? 38.013 4.575 -17.751 1.00 86.44 359 VAL A N 1
ATOM 2866 C CA . VAL A 1 359 ? 37.425 3.351 -18.278 1.00 86.44 359 VAL A CA 1
ATOM 2867 C C . VAL A 1 359 ? 38.365 2.231 -17.852 1.00 86.44 359 VAL A C 1
ATOM 2869 O O . VAL A 1 359 ? 39.588 2.413 -17.902 1.00 86.44 359 VAL A O 1
ATOM 2872 N N . ASP A 1 360 ? 37.821 1.116 -17.383 1.00 88.62 360 ASP A N 1
ATOM 2873 C CA . ASP A 1 360 ? 38.618 -0.070 -17.084 1.00 88.62 360 ASP A CA 1
ATOM 2874 C C . ASP A 1 360 ? 38.813 -0.944 -18.337 1.00 88.62 360 ASP A C 1
ATOM 2876 O O . ASP A 1 360 ? 38.246 -0.709 -19.406 1.00 88.62 360 ASP A O 1
ATOM 2880 N N . MET A 1 361 ? 39.692 -1.940 -18.239 1.00 81.62 361 MET A N 1
ATOM 2881 C CA . MET A 1 361 ? 40.002 -2.799 -19.383 1.00 81.62 361 MET A CA 1
ATOM 2882 C C . MET A 1 361 ? 38.806 -3.663 -19.810 1.00 81.62 361 MET A C 1
ATOM 2884 O O . MET A 1 361 ? 38.721 -4.046 -20.977 1.00 81.62 361 MET A O 1
ATOM 2888 N N . ASP A 1 362 ? 37.886 -3.975 -18.901 1.00 83.31 362 ASP A N 1
ATOM 2889 C CA . ASP A 1 362 ? 36.747 -4.844 -19.191 1.00 83.31 362 ASP A CA 1
ATOM 2890 C C . ASP A 1 362 ? 35.616 -4.070 -19.879 1.00 83.31 362 ASP A C 1
ATOM 2892 O O . ASP A 1 362 ? 34.996 -4.587 -20.808 1.00 83.31 362 ASP A O 1
ATOM 2896 N N . GLU A 1 363 ? 35.437 -2.798 -19.537 1.00 84.50 363 GLU A N 1
ATOM 2897 C CA . GLU A 1 363 ? 34.571 -1.850 -20.230 1.00 84.50 363 GLU A CA 1
ATOM 2898 C C . GLU A 1 363 ? 35.089 -1.553 -21.649 1.00 84.50 363 GLU A C 1
ATOM 2900 O O . GLU A 1 363 ? 34.309 -1.506 -22.597 1.00 84.50 363 GLU A O 1
ATOM 2905 N N . ILE A 1 364 ? 36.409 -1.466 -21.863 1.00 84.25 364 ILE A N 1
ATOM 2906 C CA . ILE A 1 364 ? 36.955 -1.376 -23.232 1.00 84.25 364 ILE A CA 1
ATOM 2907 C C . ILE A 1 364 ? 36.706 -2.660 -24.026 1.00 84.25 364 ILE A C 1
ATOM 2909 O O . ILE A 1 364 ? 36.369 -2.588 -25.209 1.00 84.25 364 ILE A O 1
ATOM 2913 N N . LYS A 1 365 ? 36.852 -3.838 -23.407 1.00 83.94 365 LYS A N 1
ATOM 2914 C CA . LYS A 1 365 ? 36.543 -5.112 -24.075 1.00 83.94 365 LYS A CA 1
ATOM 2915 C C . LYS A 1 365 ? 35.063 -5.220 -24.423 1.00 83.94 365 LYS A C 1
ATOM 2917 O O . LYS A 1 365 ? 34.759 -5.712 -25.504 1.00 83.94 365 LYS A O 1
ATOM 2922 N N . SER A 1 366 ? 34.158 -4.767 -23.555 1.00 84.62 366 SER A N 1
ATOM 2923 C CA . SER A 1 366 ? 32.720 -4.789 -23.842 1.00 84.62 366 SER A CA 1
ATOM 2924 C C . SER A 1 366 ? 32.358 -3.814 -24.964 1.00 84.62 366 SER A C 1
ATOM 2926 O O . SER A 1 366 ? 31.613 -4.186 -25.866 1.00 84.62 366 SER A O 1
ATOM 2928 N N . MET A 1 367 ? 32.961 -2.620 -24.992 1.00 85.94 367 MET A N 1
ATOM 2929 C CA . MET A 1 367 ? 32.805 -1.669 -26.099 1.00 85.94 367 MET A CA 1
ATOM 2930 C C . MET A 1 367 ? 33.366 -2.214 -27.414 1.00 85.94 367 MET A C 1
ATOM 2932 O O . MET A 1 367 ? 32.742 -2.039 -28.455 1.00 85.94 367 MET A O 1
ATOM 2936 N N . ARG A 1 368 ? 34.521 -2.890 -27.382 1.00 87.19 368 ARG A N 1
ATOM 2937 C CA . ARG A 1 368 ? 35.098 -3.534 -28.568 1.00 87.19 368 ARG A CA 1
ATOM 2938 C C . ARG A 1 368 ? 34.226 -4.694 -29.042 1.00 87.19 368 ARG A C 1
ATOM 2940 O O . ARG A 1 368 ? 33.957 -4.767 -30.225 1.00 87.19 368 ARG A O 1
ATOM 2947 N N . ALA A 1 369 ? 33.699 -5.515 -28.136 1.00 85.19 369 ALA A N 1
ATOM 2948 C CA . ALA A 1 369 ? 32.755 -6.572 -28.491 1.00 85.19 369 ALA A CA 1
ATOM 2949 C C . ALA A 1 369 ? 31.464 -6.010 -29.112 1.00 85.19 369 ALA A C 1
ATOM 2951 O O . ALA A 1 369 ? 30.975 -6.558 -30.094 1.00 85.19 369 ALA A O 1
ATOM 2952 N N . ALA A 1 370 ? 30.940 -4.897 -28.588 1.00 83.56 370 ALA A N 1
ATOM 2953 C CA . ALA A 1 370 ? 29.796 -4.207 -29.180 1.00 83.56 370 ALA A CA 1
ATOM 2954 C C . ALA A 1 370 ? 30.134 -3.619 -30.561 1.00 83.56 370 ALA A C 1
ATOM 2956 O O . ALA A 1 370 ? 29.322 -3.702 -31.475 1.00 83.56 370 ALA A O 1
ATOM 2957 N N . PHE A 1 371 ? 31.335 -3.063 -30.736 1.00 88.12 371 PHE A N 1
ATOM 2958 C CA . PHE A 1 371 ? 31.804 -2.583 -32.035 1.00 88.12 371 PHE A CA 1
ATOM 2959 C C . PHE A 1 371 ? 31.961 -3.728 -33.039 1.00 88.12 371 PHE A C 1
ATOM 2961 O O . PHE A 1 371 ? 31.411 -3.644 -34.125 1.00 88.12 371 PHE A O 1
ATOM 2968 N N . ASP A 1 372 ? 32.625 -4.821 -32.665 1.00 85.94 372 ASP A N 1
ATOM 2969 C CA . ASP A 1 372 ? 32.814 -6.004 -33.513 1.00 85.94 372 ASP A CA 1
ATOM 2970 C C . ASP A 1 372 ? 31.468 -6.669 -33.860 1.00 85.94 372 ASP A C 1
ATOM 2972 O O . ASP A 1 372 ? 31.318 -7.305 -34.902 1.00 85.94 372 ASP A O 1
ATOM 2976 N N . HIS A 1 373 ? 30.462 -6.515 -32.994 1.00 82.75 373 HIS A N 1
ATOM 2977 C CA . HIS A 1 373 ? 29.099 -6.952 -33.274 1.00 82.75 373 HIS A CA 1
ATOM 2978 C C . HIS A 1 373 ? 28.423 -6.102 -34.365 1.00 82.75 373 HIS A C 1
ATOM 2980 O O . HIS A 1 373 ? 27.680 -6.644 -35.193 1.00 82.75 373 HIS A O 1
ATOM 2986 N N . LEU A 1 374 ? 28.693 -4.792 -34.353 1.00 85.56 374 LEU A N 1
ATOM 2987 C CA . LEU A 1 374 ? 28.173 -3.776 -35.270 1.00 85.56 374 LEU A CA 1
ATOM 2988 C C . LEU A 1 374 ? 28.923 -3.728 -36.616 1.00 85.56 374 LEU A C 1
ATOM 2990 O O . LEU A 1 374 ? 28.292 -3.492 -37.645 1.00 85.56 374 LEU A O 1
ATOM 2994 N N . ASP A 1 375 ? 30.234 -3.975 -36.623 1.00 88.06 375 ASP A N 1
ATOM 2995 C CA . ASP A 1 375 ? 31.094 -4.066 -37.811 1.00 88.06 375 ASP A CA 1
ATOM 2996 C C . ASP A 1 375 ? 30.887 -5.418 -38.511 1.00 88.06 375 ASP A C 1
ATOM 2998 O O . ASP A 1 375 ? 31.635 -6.389 -38.367 1.00 88.06 375 ASP A O 1
ATOM 3002 N N . ILE A 1 376 ? 29.790 -5.488 -39.261 1.00 84.56 376 ILE A N 1
ATOM 3003 C CA . ILE A 1 376 ? 29.343 -6.701 -39.943 1.00 84.56 376 ILE A CA 1
ATOM 3004 C C . ILE A 1 376 ? 30.360 -7.151 -41.000 1.00 84.56 376 ILE A C 1
ATOM 3006 O O . ILE A 1 376 ? 30.499 -8.352 -41.246 1.00 84.56 376 ILE A O 1
ATOM 3010 N N . ASN A 1 377 ? 31.035 -6.216 -41.670 1.00 83.75 377 ASN A N 1
ATOM 3011 C CA . ASN A 1 377 ? 31.949 -6.539 -42.760 1.00 83.75 377 ASN A CA 1
ATOM 3012 C C . ASN A 1 377 ? 33.401 -6.800 -42.291 1.00 83.75 377 ASN A C 1
ATOM 3014 O O . ASN A 1 377 ? 34.191 -7.328 -43.084 1.00 83.75 377 ASN A O 1
ATOM 3018 N N . LYS A 1 378 ? 33.712 -6.504 -41.019 1.00 86.38 378 LYS A N 1
ATOM 3019 C CA . LYS A 1 378 ? 35.015 -6.668 -40.356 1.00 86.38 378 LYS A CA 1
ATOM 3020 C C . LYS A 1 378 ? 36.127 -5.837 -40.997 1.00 86.38 378 LYS A C 1
ATOM 3022 O O . LYS A 1 378 ? 37.274 -6.290 -41.068 1.00 86.38 378 LYS A O 1
ATOM 3027 N N . ASP A 1 379 ? 35.804 -4.652 -41.506 1.00 88.06 379 ASP A N 1
ATOM 3028 C CA . ASP A 1 379 ? 36.774 -3.722 -42.091 1.00 88.06 379 ASP A CA 1
ATOM 3029 C C . ASP A 1 379 ? 37.418 -2.787 -41.054 1.00 88.06 379 ASP A C 1
ATOM 3031 O O . ASP A 1 379 ? 38.351 -2.050 -41.387 1.00 88.06 379 ASP A O 1
ATOM 3035 N N . GLY A 1 380 ? 36.990 -2.870 -39.789 1.00 84.88 380 GLY A N 1
ATOM 3036 C CA . GLY A 1 380 ? 37.480 -2.051 -38.683 1.00 84.88 380 GLY A CA 1
ATOM 3037 C C . GLY A 1 380 ? 36.864 -0.653 -38.652 1.00 84.88 380 GLY A C 1
ATOM 3038 O O . GLY A 1 380 ? 37.284 0.194 -37.858 1.00 84.88 380 GLY A O 1
ATOM 3039 N N . THR A 1 381 ? 35.884 -0.382 -39.510 1.00 85.38 381 THR A N 1
ATOM 3040 C CA . THR A 1 381 ? 35.072 0.827 -39.519 1.00 85.38 381 THR A CA 1
ATOM 3041 C C . THR A 1 381 ? 33.599 0.454 -39.415 1.00 85.38 381 THR A C 1
ATOM 3043 O O . THR A 1 381 ? 33.214 -0.683 -39.626 1.00 85.38 381 THR A O 1
ATOM 3046 N N . PHE A 1 382 ? 32.771 1.409 -39.003 1.00 83.19 382 PHE A N 1
ATOM 3047 C CA . PHE A 1 382 ? 31.336 1.189 -38.896 1.00 83.19 382 PHE A CA 1
ATOM 3048 C C . PHE A 1 382 ? 30.617 2.328 -39.599 1.00 83.19 382 PHE A C 1
ATOM 3050 O O . PHE A 1 382 ? 30.706 3.489 -39.173 1.00 83.19 382 PHE A O 1
ATOM 3057 N N . ASP A 1 383 ? 29.967 2.019 -40.718 1.00 88.50 383 ASP A N 1
ATOM 3058 C CA . ASP A 1 383 ? 29.278 3.013 -41.532 1.00 88.50 383 ASP A CA 1
ATOM 3059 C C . ASP A 1 383 ? 27.782 3.132 -41.181 1.00 88.50 383 ASP A C 1
ATOM 3061 O O . ASP A 1 383 ? 27.198 2.353 -40.425 1.00 88.50 383 ASP A O 1
ATOM 3065 N N . THR A 1 384 ? 27.116 4.153 -41.727 1.00 85.25 384 THR A N 1
ATOM 3066 C CA . THR A 1 384 ? 25.674 4.333 -41.501 1.00 85.25 384 THR A CA 1
ATOM 3067 C C . THR A 1 384 ? 24.838 3.199 -42.098 1.00 85.25 384 THR A C 1
ATOM 3069 O O . THR A 1 384 ? 23.701 3.004 -41.677 1.00 85.25 384 THR A O 1
ATOM 3072 N N . THR A 1 385 ? 25.370 2.458 -43.073 1.00 87.56 385 THR A N 1
ATOM 3073 C CA . THR A 1 385 ? 24.708 1.296 -43.676 1.00 87.56 385 THR A CA 1
ATOM 3074 C C . THR A 1 385 ? 24.642 0.149 -42.675 1.00 87.56 385 THR A C 1
ATOM 3076 O O . THR A 1 385 ? 23.586 -0.461 -42.528 1.00 87.56 385 THR A O 1
ATOM 3079 N N . GLU A 1 386 ? 25.741 -0.121 -41.978 1.00 86.88 386 GLU A N 1
ATOM 3080 C CA . GLU A 1 386 ? 25.856 -1.148 -40.944 1.00 86.88 386 GLU A CA 1
ATOM 3081 C C . GLU A 1 386 ? 25.043 -0.793 -39.709 1.00 86.88 386 GLU A C 1
ATOM 3083 O O . GLU A 1 386 ? 24.352 -1.658 -39.179 1.00 86.88 386 GLU A O 1
ATOM 3088 N N . LEU A 1 387 ? 25.002 0.487 -39.326 1.00 87.19 387 LEU A N 1
ATOM 3089 C CA . LEU A 1 387 ? 24.120 0.950 -38.254 1.00 87.19 387 LEU A CA 1
ATOM 3090 C C . LEU A 1 387 ? 22.652 0.725 -38.584 1.00 87.19 387 LEU A C 1
ATOM 3092 O O . LEU A 1 387 ? 21.903 0.187 -37.774 1.00 87.19 387 LEU A O 1
ATOM 3096 N N . VAL A 1 388 ? 22.236 1.109 -39.789 1.00 85.31 388 VAL A N 1
ATOM 3097 C CA . VAL A 1 388 ? 20.861 0.885 -40.234 1.00 85.31 388 VAL A CA 1
ATOM 3098 C C . VAL A 1 388 ? 20.564 -0.609 -40.343 1.00 85.31 388 VAL A C 1
ATOM 3100 O O . VAL A 1 388 ? 19.473 -1.026 -39.966 1.00 85.31 388 VAL A O 1
ATOM 3103 N N . ALA A 1 389 ? 21.511 -1.417 -40.827 1.00 85.69 389 ALA A N 1
ATOM 3104 C CA . ALA A 1 389 ? 21.364 -2.866 -40.878 1.00 85.69 389 ALA A CA 1
ATOM 3105 C C . ALA A 1 389 ? 21.195 -3.452 -39.471 1.00 85.69 389 ALA A C 1
ATOM 3107 O O . ALA A 1 389 ? 20.265 -4.215 -39.255 1.00 85.69 389 ALA A O 1
ATOM 3108 N N . HIS A 1 390 ? 22.008 -3.048 -38.498 1.00 84.31 390 HIS A N 1
ATOM 3109 C CA . HIS A 1 390 ? 21.893 -3.517 -37.118 1.00 84.31 390 HIS A CA 1
ATOM 3110 C C . HIS A 1 390 ? 20.563 -3.115 -36.469 1.00 84.31 390 HIS A C 1
ATOM 3112 O O . HIS A 1 390 ? 19.847 -3.982 -35.982 1.00 84.31 390 HIS A O 1
ATOM 3118 N N . MET A 1 391 ? 20.136 -1.856 -36.600 1.00 83.31 391 MET A N 1
ATOM 3119 C CA . MET A 1 391 ? 18.813 -1.426 -36.122 1.00 83.31 391 MET A CA 1
ATOM 3120 C C . MET A 1 391 ? 17.662 -2.165 -36.825 1.00 83.31 391 MET A C 1
ATOM 3122 O O . MET A 1 391 ? 16.563 -2.295 -36.286 1.00 83.31 391 MET A O 1
ATOM 3126 N N .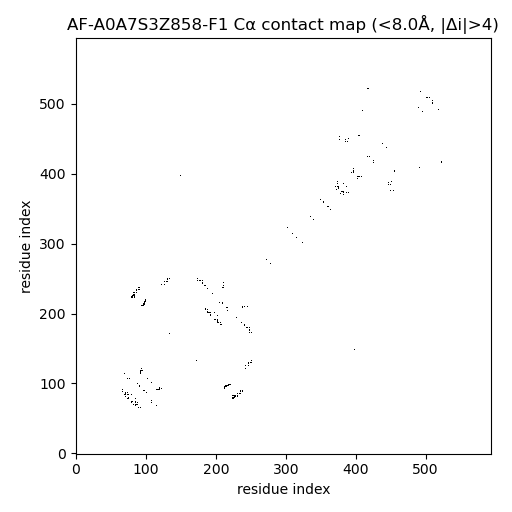 MET A 1 392 ? 17.873 -2.598 -38.070 1.00 82.75 392 MET A N 1
ATOM 3127 C CA . MET A 1 392 ? 16.924 -3.436 -38.795 1.00 82.75 392 MET A CA 1
ATOM 3128 C C . MET A 1 392 ? 16.925 -4.878 -38.285 1.00 82.75 392 MET A C 1
ATOM 3130 O O . MET A 1 392 ? 15.845 -5.456 -38.212 1.00 82.75 392 MET A O 1
ATOM 3134 N N . LEU A 1 393 ? 18.087 -5.435 -37.928 1.00 82.00 393 LEU A N 1
ATOM 3135 C CA . LEU A 1 393 ? 18.208 -6.753 -37.299 1.00 82.00 393 LEU A CA 1
ATOM 3136 C C . LEU A 1 393 ? 17.494 -6.766 -35.948 1.00 82.00 393 LEU A C 1
ATOM 3138 O O . LEU A 1 393 ? 16.636 -7.613 -35.767 1.00 82.00 393 LEU A O 1
ATOM 3142 N N . GLU A 1 394 ? 17.718 -5.772 -35.083 1.00 82.19 394 GLU A N 1
ATOM 3143 C CA . GLU A 1 394 ? 17.015 -5.655 -33.790 1.00 82.19 394 GLU A CA 1
ATOM 3144 C C . GLU A 1 394 ? 15.489 -5.578 -33.945 1.00 82.19 394 GLU A C 1
ATOM 3146 O O . GLU A 1 394 ? 14.743 -6.066 -33.106 1.00 82.19 394 GLU A O 1
ATOM 3151 N N . LYS A 1 395 ? 14.985 -4.966 -35.027 1.00 80.38 395 LYS A N 1
ATOM 3152 C CA . LYS A 1 395 ? 13.537 -4.956 -35.309 1.00 80.38 395 LYS A CA 1
ATOM 3153 C C . LYS A 1 395 ? 13.023 -6.268 -35.911 1.00 80.38 395 LYS A C 1
ATOM 3155 O O . LYS A 1 395 ? 11.807 -6.472 -35.941 1.00 80.38 395 LYS A O 1
ATOM 3160 N N . MET A 1 396 ? 13.901 -7.071 -36.507 1.00 77.31 396 MET A N 1
ATOM 3161 C CA . MET A 1 396 ? 13.553 -8.339 -37.154 1.00 77.31 396 MET A CA 1
ATOM 3162 C C . MET A 1 396 ? 13.665 -9.526 -36.207 1.00 77.31 396 MET A C 1
ATOM 3164 O O . MET A 1 396 ? 12.864 -10.443 -36.369 1.00 77.31 396 MET A O 1
ATOM 3168 N N . ASP A 1 397 ? 14.594 -9.469 -35.255 1.00 77.19 397 ASP A N 1
ATOM 3169 C CA . ASP A 1 397 ? 14.774 -10.424 -34.168 1.00 77.19 397 ASP A CA 1
ATOM 3170 C C . ASP A 1 397 ? 13.566 -10.357 -33.227 1.00 77.19 397 ASP A C 1
ATOM 3172 O O . ASP A 1 397 ? 13.470 -9.516 -32.333 1.00 77.19 397 ASP A O 1
ATOM 3176 N N . LYS A 1 398 ? 12.563 -11.188 -33.512 1.00 69.62 398 LYS A N 1
ATOM 3177 C CA . LYS A 1 398 ? 11.315 -11.211 -32.743 1.00 69.62 398 LYS A CA 1
ATOM 3178 C C . LYS A 1 398 ? 11.415 -12.045 -31.476 1.00 69.62 398 LYS A C 1
ATOM 3180 O O . LYS A 1 398 ? 10.532 -11.918 -30.630 1.00 69.62 398 LYS A O 1
ATOM 3185 N N . ASP A 1 399 ? 12.393 -12.939 -31.395 1.00 72.62 399 ASP A N 1
ATOM 3186 C CA . ASP A 1 399 ? 12.565 -13.854 -30.272 1.00 72.62 399 ASP A CA 1
ATOM 3187 C C . ASP A 1 399 ? 13.653 -13.404 -29.288 1.00 72.62 399 ASP A C 1
ATOM 3189 O O . ASP A 1 399 ? 13.890 -14.113 -28.310 1.00 72.62 399 ASP A O 1
ATOM 3193 N N . GLU A 1 400 ? 14.234 -12.212 -29.499 1.00 72.00 400 GLU A N 1
ATOM 3194 C CA . GLU A 1 400 ? 15.321 -11.635 -28.693 1.00 72.00 400 GLU A CA 1
ATOM 3195 C C . GLU A 1 400 ? 16.498 -12.610 -28.564 1.00 72.00 400 GLU A C 1
ATOM 3197 O O . GLU A 1 400 ? 17.150 -12.708 -27.520 1.00 72.00 400 GLU A O 1
ATOM 3202 N N . SER A 1 401 ? 16.733 -13.394 -29.616 1.00 75.69 401 SER A N 1
ATOM 3203 C CA . SER A 1 401 ? 17.782 -14.407 -29.618 1.00 75.69 401 SER A CA 1
ATOM 3204 C C . SER A 1 401 ? 19.168 -13.821 -29.887 1.00 75.69 401 SER A C 1
ATOM 3206 O O . SER A 1 401 ? 20.152 -14.553 -29.786 1.00 75.69 401 SER A O 1
ATOM 3208 N N . ASP A 1 402 ? 19.254 -12.527 -30.217 1.00 66.19 402 ASP A N 1
ATOM 3209 C CA . ASP A 1 402 ? 20.418 -11.832 -30.780 1.00 66.19 402 ASP A CA 1
ATOM 3210 C C . ASP A 1 402 ? 20.894 -12.436 -32.128 1.00 66.19 402 ASP A C 1
ATOM 3212 O O . ASP A 1 402 ? 21.869 -11.961 -32.721 1.00 66.19 402 ASP A O 1
ATOM 3216 N N . ASP A 1 403 ? 20.182 -13.438 -32.667 1.00 74.25 403 ASP A N 1
ATOM 3217 C CA . ASP A 1 403 ? 20.513 -14.198 -33.872 1.00 74.25 403 ASP A CA 1
ATOM 3218 C C . ASP A 1 403 ? 19.371 -14.114 -34.899 1.00 74.25 403 ASP A C 1
ATOM 3220 O O . ASP A 1 403 ? 18.425 -14.900 -34.910 1.00 74.25 403 ASP A O 1
ATOM 3224 N N . VAL A 1 404 ? 19.491 -13.195 -35.861 1.00 72.38 404 VAL A N 1
ATOM 3225 C CA . VAL A 1 404 ? 18.488 -13.087 -36.931 1.00 72.38 404 VAL A CA 1
ATOM 3226 C C . VAL A 1 404 ? 18.572 -14.286 -37.866 1.00 72.38 404 VAL A C 1
ATOM 3228 O O . VAL A 1 404 ? 19.552 -14.487 -38.594 1.00 72.38 404 VAL A O 1
ATOM 3231 N N . GLN A 1 405 ? 17.493 -15.058 -37.920 1.00 78.38 405 GLN A N 1
ATOM 3232 C CA . GLN A 1 405 ? 17.441 -16.249 -38.752 1.00 78.38 405 GLN A CA 1
ATOM 3233 C C . GLN A 1 405 ? 17.230 -15.880 -40.227 1.00 78.38 405 GLN A C 1
ATOM 3235 O O . GLN A 1 405 ? 16.543 -14.919 -40.584 1.00 78.38 405 GLN A O 1
ATOM 3240 N N . LEU A 1 406 ? 17.767 -16.697 -41.140 1.00 74.94 406 LEU A N 1
ATOM 3241 C CA . LEU A 1 406 ? 17.649 -16.469 -42.589 1.00 74.94 406 LEU A CA 1
ATOM 3242 C C . LEU A 1 406 ? 16.198 -16.290 -43.052 1.00 74.94 406 LEU A C 1
ATOM 3244 O O . LEU A 1 406 ? 15.927 -15.484 -43.945 1.00 74.94 406 LEU A O 1
ATOM 3248 N N . PHE A 1 407 ? 15.250 -16.995 -42.432 1.00 73.81 407 PHE A N 1
ATOM 3249 C CA . PHE A 1 407 ? 13.839 -16.882 -42.787 1.00 73.81 407 PHE A CA 1
ATOM 3250 C C . PHE A 1 407 ? 13.254 -15.491 -42.468 1.00 73.81 407 PHE A C 1
ATOM 3252 O O . PHE A 1 407 ? 12.353 -15.040 -43.181 1.00 73.81 407 PHE A O 1
ATOM 3259 N N . GLU A 1 408 ? 13.765 -14.794 -41.450 1.00 76.25 408 GLU A N 1
ATOM 3260 C CA . GLU A 1 408 ? 13.310 -13.463 -41.032 1.00 76.25 408 GLU A CA 1
ATOM 3261 C C . GLU A 1 408 ? 13.763 -12.401 -42.028 1.00 76.25 408 GLU A C 1
ATOM 3263 O O . GLU A 1 408 ? 12.936 -11.640 -42.542 1.00 76.25 408 GLU A O 1
ATOM 3268 N N . VAL A 1 409 ? 15.039 -12.444 -42.424 1.00 77.75 409 VAL A N 1
ATOM 3269 C CA . VAL A 1 409 ? 15.586 -11.570 -43.476 1.00 77.75 409 VAL A CA 1
ATOM 3270 C C . VAL A 1 409 ? 14.868 -11.797 -44.801 1.00 77.75 409 VAL A C 1
ATOM 3272 O O . VAL A 1 409 ? 14.538 -10.847 -45.513 1.00 77.75 409 VAL A O 1
ATOM 3275 N N . VAL A 1 410 ? 14.565 -13.049 -45.141 1.00 75.50 410 VAL A N 1
ATOM 3276 C CA . VAL A 1 410 ? 13.854 -13.398 -46.380 1.00 75.50 410 VAL A CA 1
ATOM 3277 C C . VAL A 1 410 ? 12.409 -12.912 -46.341 1.00 75.50 410 VAL A C 1
ATOM 3279 O O . VAL A 1 410 ? 11.914 -12.368 -47.333 1.00 75.50 410 VAL A O 1
ATOM 3282 N N . ARG A 1 411 ? 11.723 -13.047 -45.201 1.00 76.38 411 ARG A N 1
ATOM 3283 C CA . ARG A 1 411 ? 10.368 -12.519 -45.002 1.00 76.38 411 ARG A CA 1
ATOM 3284 C C . ARG A 1 411 ? 10.357 -10.996 -45.130 1.00 76.38 411 ARG A C 1
ATOM 3286 O O . ARG A 1 411 ? 9.491 -10.462 -45.826 1.00 76.38 411 ARG A O 1
ATOM 3293 N N . PHE A 1 412 ? 11.332 -10.311 -44.538 1.00 78.31 412 PHE A N 1
ATOM 3294 C CA . PHE A 1 412 ? 11.490 -8.865 -44.655 1.00 78.31 412 PHE A CA 1
ATOM 3295 C C . PHE A 1 412 ? 11.785 -8.434 -46.095 1.00 78.31 412 PHE A C 1
ATOM 3297 O O . PHE A 1 412 ? 11.096 -7.571 -46.638 1.00 78.31 412 PHE A O 1
ATOM 3304 N N . ALA A 1 413 ? 12.720 -9.096 -46.781 1.00 77.38 413 ALA A N 1
ATOM 3305 C CA . ALA A 1 413 ? 13.004 -8.835 -48.189 1.00 77.38 413 ALA A CA 1
ATOM 3306 C C . ALA A 1 413 ? 11.755 -9.056 -49.061 1.00 77.38 413 ALA A C 1
ATOM 3308 O O . ALA A 1 413 ? 11.428 -8.231 -49.916 1.00 77.38 413 ALA A O 1
ATOM 3309 N N . LYS A 1 414 ? 10.983 -10.118 -48.811 1.00 75.88 414 LYS A N 1
ATOM 3310 C CA . LYS A 1 414 ? 9.714 -10.373 -49.504 1.00 75.88 414 LYS A CA 1
ATOM 3311 C C . LYS A 1 414 ? 8.670 -9.296 -49.207 1.00 75.88 414 LYS A C 1
ATOM 3313 O O . LYS A 1 414 ? 7.946 -8.902 -50.116 1.00 75.88 414 LYS A O 1
ATOM 3318 N N . TYR A 1 415 ? 8.612 -8.773 -47.986 1.00 75.12 415 TYR A N 1
ATOM 3319 C CA . TYR A 1 415 ? 7.756 -7.637 -47.641 1.00 75.12 415 TYR A CA 1
ATOM 3320 C C . TYR A 1 415 ? 8.180 -6.355 -48.383 1.00 75.12 415 TYR A C 1
ATOM 3322 O O . TYR A 1 415 ? 7.343 -5.664 -48.969 1.00 75.12 415 TYR A O 1
ATOM 3330 N N . CYS A 1 416 ? 9.484 -6.075 -48.450 1.00 71.38 416 CYS A N 1
ATOM 3331 C CA . CYS A 1 416 ? 10.029 -4.895 -49.120 1.00 71.38 416 CYS A CA 1
ATOM 3332 C C . CYS A 1 416 ? 9.917 -4.948 -50.653 1.00 71.38 416 CYS A C 1
ATOM 3334 O O . CYS A 1 416 ? 9.672 -3.913 -51.280 1.00 71.38 416 CYS A O 1
ATOM 3336 N N . PHE A 1 417 ? 10.088 -6.125 -51.266 1.00 72.00 417 PHE A N 1
ATOM 3337 C CA . PHE A 1 417 ? 10.204 -6.278 -52.726 1.00 72.00 417 PHE A CA 1
ATOM 3338 C C . PHE A 1 417 ? 9.077 -7.075 -53.390 1.00 72.00 417 PHE A C 1
ATOM 3340 O O . PHE A 1 417 ? 8.906 -6.970 -54.601 1.00 72.00 417 PHE A O 1
ATOM 3347 N N . GLY A 1 418 ? 8.281 -7.833 -52.634 1.00 66.56 418 GLY A N 1
ATOM 3348 C CA . GLY A 1 418 ? 7.195 -8.677 -53.151 1.00 66.56 418 GLY A CA 1
ATOM 3349 C C . GLY A 1 418 ? 5.853 -7.961 -53.353 1.00 66.56 418 GLY A C 1
ATOM 3350 O O . GLY A 1 418 ? 4.893 -8.576 -53.816 1.00 66.56 418 GLY A O 1
ATOM 3351 N N . GLY A 1 419 ? 5.755 -6.671 -53.012 1.00 59.84 419 GLY A N 1
ATOM 3352 C CA . GLY A 1 419 ? 4.524 -5.882 -53.130 1.00 59.84 419 GLY A CA 1
ATOM 3353 C C . GLY A 1 419 ? 4.082 -5.565 -54.577 1.00 59.84 419 GLY A C 1
ATOM 3354 O O . GLY A 1 419 ? 4.854 -5.687 -55.529 1.00 59.84 419 GLY A O 1
ATOM 3355 N N . PRO A 1 420 ? 2.828 -5.105 -54.781 1.00 51.53 420 PRO A N 1
ATOM 3356 C CA . PRO A 1 420 ? 2.246 -4.889 -56.108 1.00 51.53 420 PRO A CA 1
ATOM 3357 C C . PRO A 1 420 ? 3.027 -3.873 -56.960 1.00 51.53 420 PRO A C 1
ATOM 3359 O O . PRO A 1 420 ? 3.387 -2.781 -56.506 1.00 51.53 420 PRO A O 1
ATOM 3362 N N . LYS A 1 421 ? 3.225 -4.225 -58.239 1.00 63.28 421 LYS A N 1
ATOM 3363 C CA . LYS A 1 421 ? 4.041 -3.486 -59.219 1.00 63.28 421 LYS A CA 1
ATOM 3364 C C . LYS A 1 421 ? 3.653 -1.998 -59.328 1.00 63.28 421 LYS A C 1
ATOM 3366 O O . LYS A 1 421 ? 2.484 -1.618 -59.264 1.00 63.28 421 LYS A O 1
ATOM 3371 N N . GLY A 1 422 ? 4.646 -1.139 -59.577 1.00 65.19 422 GLY A N 1
ATOM 3372 C CA . GLY A 1 422 ? 4.443 0.276 -59.923 1.00 65.19 422 GLY A CA 1
ATOM 3373 C C . GLY A 1 422 ? 4.433 1.236 -58.726 1.00 65.19 422 GLY A C 1
ATOM 3374 O O . GLY A 1 422 ? 5.290 1.163 -57.848 1.00 65.19 422 GLY A O 1
ATOM 3375 N N . LYS A 1 423 ? 3.497 2.198 -58.700 1.00 62.31 423 LYS A N 1
ATOM 3376 C CA . LYS A 1 423 ? 3.459 3.269 -57.677 1.00 62.31 423 LYS A CA 1
ATOM 3377 C C . LYS A 1 423 ? 3.206 2.748 -56.250 1.00 62.31 423 LYS A C 1
ATOM 3379 O O . LYS A 1 423 ? 3.608 3.413 -55.301 1.00 62.31 423 LYS A O 1
ATOM 3384 N N . LYS A 1 424 ? 2.581 1.572 -56.095 1.00 64.06 424 LYS A N 1
ATOM 3385 C CA . LYS A 1 424 ? 2.307 0.953 -54.785 1.00 64.06 424 LYS A CA 1
ATOM 3386 C C . LYS A 1 424 ? 3.571 0.379 -54.131 1.00 64.06 424 LYS A C 1
ATOM 3388 O O . LYS A 1 424 ? 3.791 0.653 -52.959 1.00 64.06 424 LYS A O 1
ATOM 3393 N N . MET A 1 425 ? 4.452 -0.273 -54.897 1.00 66.75 425 MET A N 1
ATOM 3394 C CA . MET A 1 425 ? 5.764 -0.740 -54.418 1.00 66.75 425 MET A CA 1
ATOM 3395 C C . MET A 1 425 ? 6.605 0.396 -53.818 1.00 66.75 425 MET A C 1
ATOM 3397 O O . MET A 1 425 ? 7.160 0.248 -52.738 1.00 66.75 425 MET A O 1
ATOM 3401 N N . LYS A 1 426 ? 6.625 1.578 -54.459 1.00 66.94 426 LYS A N 1
ATOM 3402 C CA . LYS A 1 426 ? 7.313 2.760 -53.906 1.00 66.94 426 LYS A CA 1
ATOM 3403 C C . LYS A 1 426 ? 6.746 3.211 -52.555 1.00 66.94 426 LYS A C 1
ATOM 3405 O O . LYS A 1 426 ? 7.498 3.755 -51.757 1.00 66.94 426 LYS A O 1
ATOM 3410 N N . LYS A 1 427 ? 5.446 3.014 -52.306 1.00 72.88 427 LYS A N 1
ATOM 3411 C CA . LYS A 1 427 ? 4.799 3.373 -51.036 1.00 72.88 427 LYS A CA 1
ATOM 3412 C C . LYS A 1 427 ? 5.153 2.374 -49.930 1.00 72.88 427 LYS A C 1
ATOM 3414 O O . LYS A 1 427 ? 5.566 2.820 -48.871 1.00 72.88 427 LYS A O 1
ATOM 3419 N N . CYS A 1 428 ? 5.066 1.068 -50.199 1.00 65.38 428 CYS A N 1
ATOM 3420 C CA . CYS A 1 428 ? 5.481 0.021 -49.253 1.00 65.38 428 CYS A CA 1
ATOM 3421 C C . CYS A 1 428 ? 6.970 0.136 -48.906 1.00 65.38 428 CYS A C 1
ATOM 3423 O O . CYS A 1 428 ? 7.333 0.093 -47.739 1.00 65.38 428 CYS A O 1
ATOM 3425 N N . TRP A 1 429 ? 7.816 0.392 -49.908 1.00 72.00 429 TRP A N 1
ATOM 3426 C CA . TRP A 1 429 ? 9.241 0.645 -49.709 1.00 72.00 429 TRP A CA 1
ATOM 3427 C C . TRP A 1 429 ? 9.490 1.881 -48.837 1.00 72.00 429 TRP A C 1
ATOM 3429 O O . TRP A 1 429 ? 10.212 1.803 -47.849 1.00 72.00 429 TRP A O 1
ATOM 3439 N N . LYS A 1 430 ? 8.840 3.011 -49.154 1.00 74.12 430 LYS A N 1
ATOM 3440 C CA . LYS A 1 430 ? 9.003 4.248 -48.380 1.00 74.12 430 LYS A CA 1
ATOM 3441 C C . LYS A 1 430 ? 8.527 4.091 -46.937 1.00 74.12 430 LYS A C 1
ATOM 3443 O O . LYS A 1 430 ? 9.067 4.764 -46.080 1.00 74.12 430 LYS A O 1
ATOM 3448 N N . GLN A 1 431 ? 7.542 3.226 -46.696 1.00 77.69 431 GLN A N 1
ATOM 3449 C CA . GLN A 1 431 ? 7.014 2.929 -45.368 1.00 77.69 431 GLN A CA 1
ATOM 3450 C C . GLN A 1 431 ? 7.932 1.981 -44.579 1.00 77.69 431 GLN A C 1
ATOM 3452 O O . GLN A 1 431 ? 8.189 2.241 -43.413 1.00 77.69 431 GLN A O 1
ATOM 3457 N N . ALA A 1 432 ? 8.474 0.933 -45.209 1.00 73.31 432 ALA A N 1
ATOM 3458 C CA . ALA A 1 432 ? 9.377 -0.024 -44.557 1.00 73.31 432 ALA A CA 1
ATOM 3459 C C . ALA A 1 432 ? 10.722 0.601 -44.144 1.00 73.31 432 ALA A C 1
ATOM 3461 O O . ALA A 1 432 ? 11.295 0.234 -43.126 1.00 73.31 432 ALA A O 1
ATOM 3462 N N . PHE A 1 433 ? 11.209 1.562 -44.931 1.00 80.62 433 PHE A N 1
ATOM 3463 C CA . PHE A 1 433 ? 12.471 2.260 -44.684 1.00 80.62 433 PHE A CA 1
ATOM 3464 C C . PHE A 1 433 ? 12.284 3.665 -44.084 1.00 80.62 433 PHE A C 1
ATOM 3466 O O . PHE A 1 433 ? 13.261 4.402 -43.954 1.00 80.62 433 PHE A O 1
ATOM 3473 N N . GLN A 1 434 ? 11.050 4.060 -43.734 1.00 80.38 434 GLN A N 1
ATOM 3474 C CA . GLN A 1 434 ? 10.741 5.434 -43.313 1.00 80.38 434 GLN A CA 1
ATOM 3475 C C . GLN A 1 434 ? 11.524 5.854 -42.066 1.00 80.38 434 GLN A C 1
ATOM 3477 O O . GLN A 1 434 ? 11.944 7.005 -41.970 1.00 80.38 434 GLN A O 1
ATOM 3482 N N . ASP A 1 435 ? 11.732 4.909 -41.154 1.00 77.00 435 ASP A N 1
ATOM 3483 C CA . ASP A 1 435 ? 12.376 5.145 -39.862 1.00 77.00 435 ASP A CA 1
ATOM 3484 C C . ASP A 1 435 ? 13.910 5.185 -39.946 1.00 77.00 435 ASP A C 1
ATOM 3486 O O . ASP A 1 435 ? 14.559 5.546 -38.972 1.00 77.00 435 ASP A O 1
ATOM 3490 N N . PHE A 1 436 ? 14.493 4.810 -41.090 1.00 78.44 436 PHE A N 1
ATOM 3491 C CA . PHE A 1 436 ? 15.930 4.536 -41.227 1.00 78.44 436 PHE A CA 1
ATOM 3492 C C . PHE A 1 436 ? 16.662 5.507 -42.165 1.00 78.44 436 PHE A C 1
ATOM 3494 O O . PHE A 1 436 ? 17.795 5.254 -42.559 1.00 78.44 436 PHE A O 1
ATOM 3501 N N . GLU A 1 437 ? 15.997 6.585 -42.592 1.00 81.50 437 GLU A N 1
ATOM 3502 C CA . GLU A 1 437 ? 16.542 7.604 -43.509 1.00 81.50 437 GLU A CA 1
ATOM 3503 C C . GLU A 1 437 ? 17.119 7.057 -44.838 1.00 81.50 437 GLU A C 1
ATOM 3505 O O . GLU A 1 437 ? 17.859 7.742 -45.550 1.00 81.50 437 GLU A O 1
ATOM 3510 N N . VAL A 1 438 ? 16.742 5.838 -45.246 1.00 81.31 438 VAL A N 1
ATOM 3511 C CA . VAL A 1 438 ? 17.207 5.227 -46.500 1.00 81.31 438 VAL A CA 1
ATOM 3512 C C . VAL A 1 438 ? 16.454 5.852 -47.675 1.00 81.31 438 VAL A C 1
ATOM 3514 O O . VAL A 1 438 ? 15.371 5.430 -48.080 1.00 81.31 438 VAL A O 1
ATOM 3517 N N . ASN A 1 439 ? 17.037 6.913 -48.229 1.00 78.31 439 ASN A N 1
ATOM 3518 C CA . ASN A 1 439 ? 16.370 7.799 -49.184 1.00 78.31 439 ASN A CA 1
ATOM 3519 C C . ASN A 1 439 ? 16.328 7.268 -50.623 1.00 78.31 439 ASN A C 1
ATOM 3521 O O . ASN A 1 439 ? 15.556 7.767 -51.448 1.00 78.31 439 ASN A O 1
ATOM 3525 N N . ASN A 1 440 ? 17.139 6.262 -50.960 1.00 82.12 440 ASN A N 1
ATOM 3526 C CA . ASN A 1 440 ? 17.176 5.702 -52.305 1.00 82.12 440 ASN A CA 1
ATOM 3527 C C . ASN A 1 440 ? 17.330 4.172 -52.315 1.00 82.12 440 ASN A C 1
ATOM 3529 O O . ASN A 1 440 ? 17.790 3.542 -51.368 1.00 82.12 440 ASN A O 1
ATOM 3533 N N . PHE A 1 441 ? 16.936 3.570 -53.438 1.00 74.25 441 PHE A N 1
ATOM 3534 C CA . PHE A 1 441 ? 16.961 2.119 -53.630 1.00 74.25 441 PHE A CA 1
ATOM 3535 C C . PHE A 1 441 ? 18.374 1.521 -53.550 1.00 74.25 441 PHE A C 1
ATOM 3537 O O . PHE A 1 441 ? 18.529 0.375 -53.148 1.00 74.25 441 PHE A O 1
ATOM 3544 N N . LYS A 1 442 ? 19.405 2.282 -53.939 1.00 80.06 442 LYS A N 1
ATOM 3545 C CA . LYS A 1 442 ? 20.792 1.807 -53.923 1.00 80.06 442 LYS A CA 1
ATOM 3546 C C . LYS A 1 442 ? 21.277 1.596 -52.488 1.00 80.06 442 LYS A C 1
ATOM 3548 O O . LYS A 1 442 ? 21.923 0.588 -52.230 1.00 80.06 442 LYS A O 1
ATOM 3553 N N . ASP A 1 443 ? 20.926 2.498 -51.580 1.00 80.81 443 ASP A N 1
ATOM 3554 C CA . ASP A 1 443 ? 21.274 2.392 -50.162 1.00 80.81 443 ASP A CA 1
ATOM 3555 C C . ASP A 1 443 ? 20.506 1.246 -49.494 1.00 80.81 443 ASP A C 1
ATOM 3557 O O . ASP A 1 443 ? 21.103 0.458 -48.773 1.00 80.81 443 ASP A O 1
ATOM 3561 N N . ALA A 1 444 ? 19.232 1.038 -49.848 1.00 77.12 444 ALA A N 1
ATOM 3562 C CA . ALA A 1 444 ? 18.470 -0.122 -49.373 1.00 77.12 444 ALA A CA 1
ATOM 3563 C C . ALA A 1 444 ? 19.107 -1.460 -49.793 1.00 77.12 444 ALA A C 1
ATOM 3565 O O . ALA A 1 444 ? 19.188 -2.386 -48.993 1.00 77.12 444 ALA A O 1
ATOM 3566 N N . VAL A 1 445 ? 19.591 -1.564 -51.037 1.00 79.00 445 VAL A N 1
ATOM 3567 C CA . VAL A 1 445 ? 20.304 -2.762 -51.517 1.00 79.00 445 VAL A CA 1
ATOM 3568 C C . VAL A 1 445 ? 21.611 -2.980 -50.753 1.00 79.00 445 VAL A C 1
ATOM 3570 O O . VAL A 1 445 ? 21.962 -4.125 -50.494 1.00 79.00 445 VAL A O 1
ATOM 3573 N N . ARG A 1 446 ? 22.317 -1.909 -50.370 1.00 81.56 446 ARG A N 1
ATOM 3574 C CA . ARG A 1 446 ? 23.531 -2.013 -49.547 1.00 81.56 446 ARG A CA 1
ATOM 3575 C C . ARG A 1 446 ? 23.220 -2.503 -48.139 1.00 81.56 446 ARG A C 1
ATOM 3577 O O . ARG A 1 446 ? 23.874 -3.432 -47.690 1.00 81.56 446 ARG A O 1
ATOM 3584 N N . VAL A 1 447 ? 22.191 -1.947 -47.497 1.00 83.06 447 VAL A N 1
ATOM 3585 C CA . VAL A 1 447 ? 21.718 -2.409 -46.180 1.00 83.06 447 VAL A CA 1
ATOM 3586 C C . VAL A 1 447 ? 21.371 -3.894 -46.235 1.00 83.06 447 VAL A C 1
ATOM 3588 O O . VAL A 1 447 ? 21.807 -4.658 -45.387 1.00 83.06 447 VAL A O 1
ATOM 3591 N N . LEU A 1 448 ? 20.664 -4.339 -47.274 1.00 81.44 448 LEU A N 1
ATOM 3592 C CA . LEU A 1 448 ? 20.331 -5.756 -47.430 1.00 81.44 448 LEU A CA 1
ATOM 3593 C C . LEU A 1 448 ? 21.548 -6.640 -47.684 1.00 81.44 448 LEU A C 1
ATOM 3595 O O . LEU A 1 448 ? 21.606 -7.731 -47.136 1.00 81.44 448 LEU A O 1
ATOM 3599 N N . ASP A 1 449 ? 22.516 -6.196 -48.487 1.00 82.50 449 ASP A N 1
ATOM 3600 C CA . ASP A 1 449 ? 23.769 -6.937 -48.683 1.00 82.50 449 ASP A CA 1
ATOM 3601 C C . ASP A 1 449 ? 24.512 -7.140 -47.354 1.00 82.50 449 ASP A C 1
ATOM 3603 O O . ASP A 1 449 ? 24.999 -8.236 -47.081 1.00 82.50 449 ASP A O 1
ATOM 3607 N N . VAL A 1 450 ? 24.536 -6.110 -46.504 1.00 84.06 450 VAL A N 1
ATOM 3608 C CA . VAL A 1 450 ? 25.101 -6.169 -45.150 1.00 84.06 450 VAL A CA 1
ATOM 3609 C C . VAL A 1 450 ? 24.302 -7.132 -44.261 1.00 84.06 450 VAL A C 1
ATOM 3611 O O . VAL A 1 450 ? 24.889 -8.034 -43.669 1.00 84.06 450 VAL A O 1
ATOM 3614 N N . LEU A 1 451 ? 22.969 -7.031 -44.241 1.00 82.44 451 LEU A N 1
ATOM 3615 C CA . LEU A 1 451 ? 22.088 -7.952 -43.506 1.00 82.44 451 LEU A CA 1
ATOM 3616 C C . LEU A 1 451 ? 22.327 -9.416 -43.904 1.00 82.44 451 LEU A C 1
ATOM 3618 O O . LEU A 1 451 ? 22.493 -10.282 -43.049 1.00 82.44 451 LEU A O 1
ATOM 3622 N N . PHE A 1 452 ? 22.397 -9.695 -45.208 1.00 81.12 452 PHE A N 1
ATOM 3623 C CA . PHE A 1 452 ? 22.661 -11.041 -45.710 1.00 81.12 452 PHE A CA 1
ATOM 3624 C C . PHE A 1 452 ? 24.055 -11.536 -45.331 1.00 81.12 452 PHE A C 1
ATOM 3626 O O . PHE A 1 452 ? 24.206 -12.719 -45.051 1.00 81.12 452 PHE A O 1
ATOM 3633 N N . LYS A 1 453 ? 25.076 -10.671 -45.313 1.00 81.38 453 LYS A N 1
ATOM 3634 C CA . LYS A 1 453 ? 26.414 -11.054 -44.843 1.00 81.38 453 LYS A CA 1
ATOM 3635 C C . LYS A 1 453 ? 26.393 -11.457 -43.372 1.00 81.38 453 LYS A C 1
ATOM 3637 O O . LYS A 1 453 ? 26.885 -12.535 -43.075 1.00 81.38 453 LYS A O 1
ATOM 3642 N N . LYS A 1 454 ? 25.759 -10.670 -42.495 1.00 80.62 454 LYS A N 1
ATOM 3643 C CA . LYS A 1 454 ? 25.663 -10.981 -41.058 1.00 80.62 454 LYS A CA 1
ATOM 3644 C C . LYS A 1 454 ? 24.990 -12.329 -40.804 1.00 80.62 454 LYS A C 1
ATOM 3646 O O . LYS A 1 454 ? 25.541 -13.163 -40.099 1.00 80.62 454 LYS A O 1
ATOM 3651 N N . VAL A 1 455 ? 23.837 -12.567 -41.427 1.00 79.81 455 VAL A N 1
ATOM 3652 C CA . VAL A 1 455 ? 23.100 -13.827 -41.246 1.00 79.81 455 VAL A CA 1
ATOM 3653 C C . VAL A 1 455 ? 23.860 -15.025 -41.809 1.00 79.81 455 VAL A C 1
ATOM 3655 O O . VAL A 1 455 ? 23.822 -16.106 -41.232 1.00 79.81 455 VAL A O 1
ATOM 3658 N N . LEU A 1 456 ? 24.580 -14.846 -42.918 1.00 76.25 456 LEU A N 1
ATOM 3659 C CA . LEU A 1 456 ? 25.402 -15.913 -43.488 1.00 76.25 456 LEU A CA 1
ATOM 3660 C C . LEU A 1 456 ? 26.680 -16.183 -42.682 1.00 76.25 456 LEU A C 1
ATOM 3662 O O . LEU A 1 456 ? 27.176 -17.304 -42.734 1.00 76.25 456 LEU A O 1
ATOM 3666 N N . ASP A 1 457 ? 27.194 -15.190 -41.955 1.00 73.06 457 ASP A N 1
ATOM 3667 C CA . ASP A 1 457 ? 28.331 -15.345 -41.041 1.00 73.06 457 ASP A CA 1
ATOM 3668 C C . ASP A 1 457 ? 27.941 -16.103 -39.753 1.00 73.06 457 ASP A C 1
ATOM 3670 O O . ASP A 1 457 ? 28.793 -16.788 -39.194 1.00 73.06 457 ASP A O 1
ATOM 3674 N N . HIS A 1 458 ? 26.677 -16.017 -39.308 1.00 61.34 458 HIS A N 1
ATOM 3675 C CA . HIS A 1 458 ? 26.136 -16.779 -38.164 1.00 61.34 458 HIS A CA 1
ATOM 3676 C C . HIS A 1 458 ? 25.555 -18.146 -38.556 1.00 61.34 458 HIS A C 1
ATOM 3678 O O . HIS A 1 458 ? 25.524 -19.059 -37.734 1.00 61.34 458 HIS A O 1
ATOM 3684 N N . SER A 1 459 ? 25.088 -18.320 -39.799 1.00 55.84 459 SER A N 1
ATOM 3685 C CA . SER A 1 459 ? 24.595 -19.621 -40.250 1.00 55.84 459 SER A CA 1
ATOM 3686 C C . SER A 1 459 ? 25.744 -20.621 -40.275 1.00 55.84 459 SER A C 1
ATOM 3688 O O . SER A 1 459 ? 26.735 -20.394 -40.971 1.00 55.84 459 SER A O 1
ATOM 3690 N N . ASP A 1 460 ? 25.585 -21.721 -39.546 1.00 47.94 460 ASP A N 1
ATOM 3691 C CA . ASP A 1 460 ? 26.528 -22.829 -39.421 1.00 47.94 460 ASP A CA 1
ATOM 3692 C C . ASP A 1 460 ? 26.709 -23.543 -40.782 1.00 47.94 460 ASP A C 1
ATOM 3694 O O . ASP A 1 460 ? 26.193 -24.625 -41.071 1.00 47.94 460 ASP A O 1
ATOM 3698 N N . TYR A 1 461 ? 27.394 -22.871 -41.708 1.00 44.00 461 TYR A N 1
ATOM 3699 C CA . TYR A 1 461 ? 27.605 -23.314 -43.083 1.00 44.00 461 TYR A CA 1
ATOM 3700 C C . TYR A 1 461 ? 28.372 -24.644 -43.120 1.00 44.00 461 TYR A C 1
ATOM 3702 O O . TYR A 1 461 ? 28.198 -25.442 -44.045 1.00 44.00 461 TYR A O 1
ATOM 3710 N N . ASP A 1 462 ? 29.182 -24.914 -42.094 1.00 43.66 462 ASP A N 1
ATOM 3711 C CA . ASP A 1 462 ? 29.879 -26.185 -41.921 1.00 43.66 462 ASP A CA 1
ATOM 3712 C C . ASP A 1 462 ? 28.954 -27.316 -41.424 1.00 43.66 462 ASP A C 1
ATOM 3714 O O . ASP A 1 462 ? 29.156 -28.468 -41.823 1.00 43.66 462 ASP A O 1
ATOM 3718 N N . GLU A 1 463 ? 27.875 -27.019 -40.689 1.00 43.69 463 GLU A N 1
ATOM 3719 C CA . GLU A 1 463 ? 26.836 -28.000 -40.339 1.00 43.69 463 GLU A CA 1
ATOM 3720 C C . GLU A 1 463 ? 25.964 -28.339 -41.563 1.00 43.69 463 GLU A C 1
ATOM 3722 O O . GLU A 1 463 ? 25.752 -29.516 -41.870 1.00 43.69 463 GLU A O 1
ATOM 3727 N N . ALA A 1 464 ? 25.584 -27.344 -42.375 1.00 39.88 464 ALA A N 1
ATOM 3728 C CA . ALA A 1 464 ? 24.862 -27.558 -43.640 1.00 39.88 464 ALA A CA 1
ATOM 3729 C C . ALA A 1 464 ? 25.665 -28.398 -44.660 1.00 39.88 464 ALA A C 1
ATOM 3731 O O . ALA A 1 464 ? 25.104 -29.173 -45.438 1.00 39.88 464 ALA A O 1
ATOM 3732 N N . LYS A 1 465 ? 26.999 -28.305 -44.625 1.00 39.78 465 LYS A N 1
ATOM 3733 C CA . LYS A 1 465 ? 27.929 -29.110 -45.435 1.00 39.78 465 LYS A CA 1
ATOM 3734 C C . LYS A 1 465 ? 28.004 -30.577 -44.991 1.00 39.78 465 LYS A C 1
ATOM 3736 O O . LYS A 1 465 ? 28.395 -31.427 -45.792 1.00 39.78 465 LYS A O 1
ATOM 3741 N N . SER A 1 466 ? 27.629 -30.884 -43.748 1.00 43.41 466 SER A N 1
ATOM 3742 C CA . SER A 1 466 ? 27.627 -32.246 -43.192 1.00 43.41 466 SER A CA 1
ATOM 3743 C C . SER A 1 466 ? 26.373 -33.059 -43.550 1.00 43.41 466 SER A C 1
ATOM 3745 O O . SER A 1 466 ? 26.412 -34.288 -43.522 1.00 43.41 466 SER A O 1
ATOM 3747 N N . ILE A 1 467 ? 25.290 -32.387 -43.959 1.00 37.66 467 ILE A N 1
ATOM 3748 C CA . ILE A 1 467 ? 23.981 -32.992 -44.269 1.00 37.66 467 ILE A CA 1
ATOM 3749 C C . ILE A 1 467 ? 23.908 -33.509 -45.726 1.00 37.66 467 ILE A C 1
ATOM 3751 O O . ILE A 1 467 ? 23.010 -34.273 -46.080 1.00 37.66 467 ILE A O 1
ATOM 3755 N N . ILE A 1 468 ? 24.879 -33.171 -46.585 1.00 37.53 468 ILE A N 1
ATOM 3756 C CA . ILE A 1 468 ? 24.907 -33.605 -47.993 1.00 37.53 468 ILE A CA 1
ATOM 3757 C C . ILE A 1 468 ? 25.647 -34.955 -48.121 1.00 37.53 468 ILE A C 1
ATOM 3759 O O . ILE A 1 468 ? 26.823 -35.039 -47.751 1.00 37.53 468 ILE A O 1
ATOM 3763 N N . PRO A 1 469 ? 25.021 -36.018 -48.672 1.00 34.78 469 PRO A N 1
ATOM 3764 C CA . PRO A 1 469 ? 25.639 -37.340 -48.765 1.00 34.78 469 PRO A CA 1
ATOM 3765 C C . PRO A 1 469 ? 26.937 -37.329 -49.583 1.00 34.78 469 PRO A C 1
ATOM 3767 O O . PRO A 1 469 ? 26.975 -36.870 -50.728 1.00 34.78 469 PRO A O 1
ATOM 3770 N N . ARG A 1 470 ? 28.005 -37.895 -49.008 1.00 37.97 470 ARG A N 1
ATOM 3771 C CA . ARG A 1 470 ? 29.277 -38.181 -49.687 1.00 37.97 470 ARG A CA 1
ATOM 3772 C C . ARG A 1 470 ? 29.119 -39.365 -50.643 1.00 37.97 470 ARG A C 1
ATOM 3774 O O . ARG A 1 470 ? 29.623 -40.433 -50.344 1.00 37.97 470 ARG A O 1
ATOM 3781 N N . ASP A 1 471 ? 28.469 -39.186 -51.785 1.00 38.62 471 ASP A N 1
ATOM 3782 C CA . ASP A 1 471 ? 28.646 -40.103 -52.917 1.00 38.62 471 ASP A CA 1
ATOM 3783 C C . ASP A 1 471 ? 28.367 -39.391 -54.245 1.00 38.62 471 ASP A C 1
ATOM 3785 O O . ASP A 1 471 ? 27.230 -39.214 -54.670 1.00 38.62 471 ASP A O 1
ATOM 3789 N N . GLY A 1 472 ? 29.441 -38.964 -54.914 1.00 36.91 472 GLY A N 1
ATOM 3790 C CA . GLY A 1 472 ? 29.372 -38.402 -56.263 1.00 36.91 472 GLY A CA 1
ATOM 3791 C C . GLY A 1 472 ? 30.466 -37.380 -56.542 1.00 36.91 472 GLY A C 1
ATOM 3792 O O . GLY A 1 472 ? 30.371 -36.219 -56.165 1.00 36.91 472 GLY A O 1
ATOM 3793 N N . LYS A 1 473 ? 31.530 -37.817 -57.220 1.00 39.41 473 LYS A N 1
ATOM 3794 C CA . LYS A 1 473 ? 32.691 -37.008 -57.620 1.00 39.41 473 LYS A CA 1
ATOM 3795 C C . LYS A 1 473 ? 32.292 -35.740 -58.394 1.00 39.41 473 LYS A C 1
ATOM 3797 O O . LYS A 1 473 ? 32.079 -35.811 -59.600 1.00 39.41 473 LYS A O 1
ATOM 3802 N N . VAL A 1 474 ? 32.360 -34.575 -57.752 1.00 31.72 474 VAL A N 1
ATOM 3803 C CA . VAL A 1 474 ? 32.547 -33.281 -58.426 1.00 31.72 474 VAL A CA 1
ATOM 3804 C C . VAL A 1 474 ? 33.527 -32.443 -57.603 1.00 31.72 474 VAL A C 1
ATOM 3806 O O . VAL A 1 474 ? 33.321 -32.200 -56.418 1.00 31.72 474 VAL A O 1
ATOM 3809 N N . LYS A 1 475 ? 34.630 -32.016 -58.230 1.00 37.16 475 LYS A N 1
ATOM 3810 C CA . LYS A 1 475 ? 35.576 -31.042 -57.666 1.00 37.16 475 LYS A CA 1
ATOM 3811 C C . LYS A 1 475 ? 34.846 -29.699 -57.514 1.00 37.16 475 LYS A C 1
ATOM 3813 O O . LYS A 1 475 ? 34.717 -28.959 -58.485 1.00 37.16 475 LYS A O 1
ATOM 3818 N N . LEU A 1 476 ? 34.356 -29.396 -56.312 1.00 33.22 476 LEU A N 1
ATOM 3819 C CA . LEU A 1 476 ? 33.811 -28.081 -55.976 1.00 33.22 476 LEU A CA 1
ATOM 3820 C C . LEU A 1 476 ? 34.955 -27.098 -55.684 1.00 33.22 476 LEU A C 1
ATOM 3822 O O . LEU A 1 476 ? 35.337 -26.876 -54.542 1.00 33.22 476 LEU A O 1
ATOM 3826 N N . GLU A 1 477 ? 35.459 -26.450 -56.730 1.00 36.69 477 GLU A N 1
ATOM 3827 C CA . GLU A 1 477 ? 35.872 -25.047 -56.619 1.00 36.69 477 GLU A CA 1
ATOM 3828 C C . GLU A 1 477 ? 34.683 -24.182 -57.062 1.00 36.69 477 GLU A C 1
ATOM 3830 O O . GLU A 1 477 ? 34.658 -23.608 -58.151 1.00 36.69 477 GLU A O 1
ATOM 3835 N N . MET A 1 478 ? 33.629 -24.134 -56.243 1.00 35.88 478 MET A N 1
ATOM 3836 C CA . MET A 1 478 ? 32.522 -23.203 -56.465 1.00 35.88 478 MET A CA 1
ATOM 3837 C C . MET A 1 478 ? 32.796 -21.924 -55.680 1.00 35.88 478 MET A C 1
ATOM 3839 O O . MET A 1 478 ? 32.771 -21.908 -54.453 1.00 35.88 478 MET A O 1
ATOM 3843 N N . LYS A 1 479 ? 33.055 -20.829 -56.403 1.00 42.50 479 LYS A N 1
ATOM 3844 C CA . LYS A 1 479 ? 33.122 -19.488 -55.814 1.00 42.50 479 LYS A CA 1
ATOM 3845 C C . LYS A 1 479 ? 31.796 -19.182 -55.115 1.00 42.50 479 LYS A C 1
ATOM 3847 O O . LYS A 1 479 ? 30.737 -19.255 -55.738 1.00 42.50 479 LYS A O 1
ATOM 3852 N N . VAL A 1 480 ? 31.907 -18.774 -53.853 1.00 38.94 480 VAL A N 1
ATOM 3853 C CA . VAL A 1 480 ? 30.884 -18.377 -52.862 1.00 38.94 480 VAL A CA 1
ATOM 3854 C C . VAL A 1 480 ? 29.678 -17.600 -53.430 1.00 38.94 480 VAL A C 1
ATOM 3856 O O . VAL A 1 480 ? 28.576 -17.681 -52.898 1.00 38.94 480 VAL A O 1
ATOM 3859 N N . SER A 1 481 ? 29.829 -16.913 -54.566 1.00 44.34 481 SER A N 1
ATOM 3860 C CA . SER A 1 481 ? 28.729 -16.257 -55.287 1.00 44.34 481 SER A CA 1
ATOM 3861 C C . SER A 1 481 ? 27.636 -17.208 -55.810 1.00 44.34 481 SER A C 1
ATOM 3863 O O . SER A 1 481 ? 26.497 -16.772 -55.948 1.00 44.34 481 SER A O 1
ATOM 3865 N N . ARG A 1 482 ? 27.948 -18.474 -56.126 1.00 39.59 482 ARG A N 1
ATOM 3866 C CA . ARG A 1 482 ? 26.978 -19.437 -56.690 1.00 39.59 482 ARG A CA 1
ATOM 3867 C C . ARG A 1 482 ? 26.052 -20.040 -55.636 1.00 39.59 482 ARG A C 1
ATOM 3869 O O . ARG A 1 482 ? 24.861 -20.159 -55.889 1.00 39.59 482 ARG A O 1
ATOM 3876 N N . VAL A 1 483 ? 26.577 -20.348 -54.451 1.00 45.66 483 VAL A N 1
ATOM 3877 C CA . VAL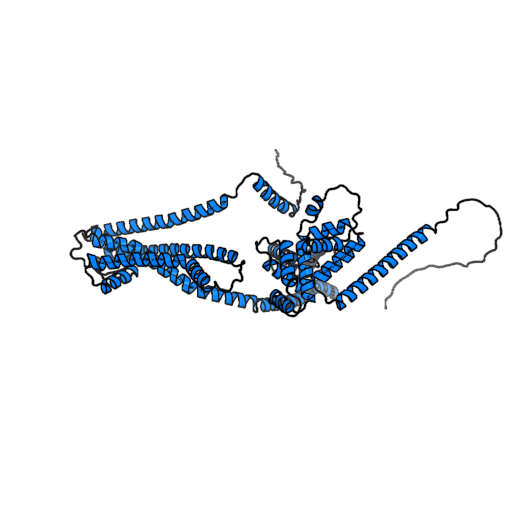 A 1 483 ? 25.778 -20.893 -53.339 1.00 45.66 483 VAL A CA 1
ATOM 3878 C C . VAL A 1 483 ? 24.829 -19.824 -52.788 1.00 45.66 483 VAL A C 1
ATOM 3880 O O . VAL A 1 483 ? 23.646 -20.086 -52.602 1.00 45.66 483 VAL A O 1
ATOM 3883 N N . LYS A 1 484 ? 25.305 -18.574 -52.676 1.00 46.12 484 LYS A N 1
ATOM 3884 C CA . LYS A 1 484 ? 24.475 -17.412 -52.307 1.00 46.12 484 LYS A CA 1
ATOM 3885 C C . LYS A 1 484 ? 23.318 -17.171 -53.287 1.00 46.12 484 LYS A C 1
ATOM 3887 O O . LYS A 1 484 ? 22.219 -16.822 -52.872 1.00 46.12 484 LYS A O 1
ATOM 3892 N N . MET A 1 485 ? 23.549 -17.389 -54.584 1.00 43.31 485 MET A N 1
ATOM 3893 C CA . MET A 1 485 ? 22.512 -17.268 -55.612 1.00 43.31 485 MET A CA 1
ATOM 3894 C C . MET A 1 485 ? 21.531 -18.449 -55.588 1.00 43.31 485 MET A C 1
ATOM 3896 O O . MET A 1 485 ? 20.339 -18.233 -55.769 1.00 43.31 485 MET A O 1
ATOM 3900 N N . MET A 1 486 ? 22.007 -19.669 -55.325 1.00 43.50 486 MET A N 1
ATOM 3901 C CA . MET A 1 486 ? 21.161 -20.861 -55.208 1.00 43.50 486 MET A CA 1
ATOM 3902 C C . MET A 1 486 ? 20.204 -20.790 -54.018 1.00 43.50 486 MET A C 1
ATOM 3904 O O . MET A 1 486 ? 19.021 -21.034 -54.208 1.00 43.50 486 MET A O 1
ATOM 3908 N N . ILE A 1 487 ? 20.673 -20.362 -52.843 1.00 49.50 487 ILE A N 1
ATOM 3909 C CA . ILE A 1 487 ? 19.823 -20.209 -51.651 1.00 49.50 487 ILE A CA 1
ATOM 3910 C C . ILE A 1 487 ? 18.762 -19.122 -51.884 1.00 49.50 487 ILE A C 1
ATOM 3912 O O . ILE A 1 487 ? 17.583 -19.321 -51.604 1.00 49.50 487 ILE A O 1
ATOM 3916 N N . ALA A 1 488 ? 19.144 -17.992 -52.490 1.00 47.38 488 ALA A N 1
ATOM 3917 C CA . ALA A 1 488 ? 18.197 -16.935 -52.848 1.00 47.38 488 ALA A CA 1
ATOM 3918 C C . ALA A 1 488 ? 17.144 -17.392 -53.879 1.00 47.38 488 ALA A C 1
ATOM 3920 O O . ALA A 1 488 ? 16.030 -16.878 -53.886 1.00 47.38 488 ALA A O 1
ATOM 3921 N N . ILE A 1 489 ? 17.487 -18.343 -54.749 1.00 45.81 489 ILE A N 1
ATOM 3922 C CA . ILE A 1 489 ? 16.598 -18.907 -55.771 1.00 45.81 489 ILE A CA 1
ATOM 3923 C C . ILE A 1 489 ? 15.669 -19.980 -55.185 1.00 45.81 489 ILE A C 1
ATOM 3925 O O . ILE A 1 489 ? 14.476 -19.964 -55.484 1.00 45.81 489 ILE A O 1
ATOM 3929 N N . GLU A 1 490 ? 16.188 -20.866 -54.337 1.00 47.31 490 GLU A N 1
ATOM 3930 C CA . GLU A 1 490 ? 15.435 -21.931 -53.659 1.00 47.31 490 GLU A CA 1
ATOM 3931 C C . GLU A 1 490 ? 14.369 -21.352 -52.714 1.00 47.31 490 GLU A C 1
ATOM 3933 O O . GLU A 1 490 ? 13.271 -21.882 -52.592 1.00 47.31 490 GLU A O 1
ATOM 3938 N N . LEU A 1 491 ? 14.630 -20.175 -52.139 1.00 48.38 491 LEU A N 1
ATOM 3939 C CA . LEU A 1 491 ? 13.678 -19.451 -51.291 1.00 48.38 491 LEU A CA 1
ATOM 3940 C C . LEU A 1 491 ? 12.612 -18.652 -52.066 1.00 48.38 491 LEU A C 1
ATOM 3942 O O . LEU A 1 491 ? 11.650 -18.162 -51.467 1.00 48.38 491 LEU A O 1
ATOM 3946 N N . LEU A 1 492 ? 12.769 -18.481 -53.384 1.00 44.97 492 LEU A N 1
ATOM 3947 C CA . LEU A 1 492 ? 11.886 -17.655 -54.219 1.00 44.97 492 LEU A CA 1
ATOM 3948 C C . LEU A 1 492 ? 11.056 -18.454 -55.240 1.00 44.97 492 LEU A C 1
ATOM 3950 O O . LEU A 1 492 ? 10.117 -17.886 -55.803 1.00 44.97 492 LEU A O 1
ATOM 3954 N N . ILE A 1 493 ? 11.366 -19.732 -55.482 1.00 45.44 493 ILE A N 1
ATOM 3955 C CA . ILE A 1 493 ? 10.722 -20.586 -56.497 1.00 45.44 493 ILE A CA 1
ATOM 3956 C C . ILE A 1 493 ? 10.214 -21.884 -55.843 1.00 45.44 493 ILE A C 1
ATOM 3958 O O . ILE A 1 493 ? 10.874 -22.437 -54.975 1.00 45.44 493 ILE A O 1
ATOM 3962 N N . ASP A 1 494 ? 9.032 -22.365 -56.243 1.00 50.25 494 ASP A N 1
ATOM 3963 C CA . ASP A 1 494 ? 8.416 -23.591 -55.707 1.00 50.25 494 ASP A CA 1
ATOM 3964 C C . ASP A 1 494 ? 9.243 -24.846 -56.076 1.00 50.25 494 ASP A C 1
ATOM 3966 O O . ASP A 1 494 ? 9.623 -25.028 -57.238 1.00 50.25 494 ASP A O 1
ATOM 3970 N N . GLN A 1 495 ? 9.498 -25.730 -55.102 1.00 44.66 495 GLN A N 1
ATOM 3971 C CA . GLN A 1 495 ? 10.364 -26.915 -55.232 1.00 44.66 495 GLN A CA 1
ATOM 3972 C C . GLN A 1 495 ? 9.960 -27.820 -56.409 1.00 44.66 495 GLN A C 1
ATOM 3974 O O . GLN A 1 495 ? 10.807 -28.373 -57.110 1.00 44.66 495 GLN A O 1
ATOM 3979 N N . LYS A 1 496 ? 8.655 -27.914 -56.699 1.00 47.34 496 LYS A N 1
ATOM 3980 C CA . LYS A 1 496 ? 8.134 -28.717 -57.820 1.00 47.34 496 LYS A CA 1
ATOM 3981 C C . LYS A 1 496 ? 8.552 -28.203 -59.197 1.00 47.34 496 LYS A C 1
ATOM 3983 O O . LYS A 1 496 ? 8.605 -28.996 -60.140 1.00 47.34 496 LYS A O 1
ATOM 3988 N N . ASP A 1 497 ? 8.810 -26.906 -59.335 1.00 48.75 497 ASP A N 1
ATOM 3989 C CA . ASP A 1 497 ? 9.283 -26.317 -60.588 1.00 48.75 497 ASP A CA 1
ATOM 3990 C C . ASP A 1 497 ? 10.795 -26.513 -60.748 1.00 48.75 497 ASP A C 1
ATOM 3992 O O . ASP A 1 497 ? 11.257 -26.789 -61.857 1.00 48.75 497 ASP A O 1
ATOM 3996 N N . ILE A 1 498 ? 11.542 -26.497 -59.639 1.00 44.34 498 ILE A N 1
ATOM 3997 C CA . ILE A 1 498 ? 12.974 -26.825 -59.596 1.00 44.34 498 ILE A CA 1
ATOM 3998 C C . ILE A 1 498 ? 13.196 -28.271 -60.071 1.00 44.34 498 ILE A C 1
ATOM 4000 O O . ILE A 1 498 ? 13.932 -28.500 -61.036 1.00 44.34 498 ILE A O 1
ATOM 4004 N N . ASP A 1 499 ? 12.464 -29.238 -59.511 1.00 45.53 499 ASP A N 1
ATOM 4005 C CA . ASP A 1 499 ? 12.564 -30.659 -59.885 1.00 45.53 499 ASP A CA 1
ATOM 4006 C C . ASP A 1 499 ? 12.204 -30.918 -61.358 1.00 45.53 499 ASP A C 1
ATOM 4008 O O . ASP A 1 499 ? 12.756 -31.798 -62.029 1.00 45.53 499 ASP A O 1
ATOM 4012 N N . ARG A 1 500 ? 11.272 -30.133 -61.907 1.00 48.88 500 ARG A N 1
ATOM 4013 C CA . ARG A 1 500 ? 10.842 -30.247 -63.306 1.00 48.88 500 ARG A CA 1
ATOM 4014 C C . ARG A 1 500 ? 11.883 -29.670 -64.278 1.00 48.88 500 ARG A C 1
ATOM 4016 O O . ARG A 1 500 ? 11.955 -30.131 -65.419 1.00 48.88 500 ARG A O 1
ATOM 4023 N N . MET A 1 501 ? 12.685 -28.700 -63.835 1.00 43.88 501 MET A N 1
ATOM 4024 C CA . MET A 1 501 ? 13.757 -28.062 -64.610 1.00 43.88 501 MET A CA 1
ATOM 4025 C C . MET A 1 501 ? 15.034 -28.908 -64.655 1.00 43.88 501 MET A C 1
ATOM 4027 O O . MET A 1 501 ? 15.624 -29.050 -65.728 1.00 43.88 501 MET A O 1
ATOM 4031 N N . PHE A 1 502 ? 15.412 -29.535 -63.537 1.00 46.66 502 PHE A N 1
ATOM 4032 C CA . PHE A 1 502 ? 16.587 -30.416 -63.472 1.00 46.66 502 PHE A CA 1
ATOM 4033 C C . PHE A 1 502 ? 16.453 -31.668 -64.348 1.00 46.66 502 PHE A C 1
ATOM 4035 O O . PHE A 1 502 ? 17.442 -32.169 -64.872 1.00 46.66 502 PHE A O 1
ATOM 4042 N N . ASN A 1 503 ? 15.226 -32.133 -64.596 1.00 48.06 503 ASN A N 1
ATOM 4043 C CA . ASN A 1 503 ? 14.977 -33.322 -65.412 1.00 48.06 503 ASN A CA 1
ATOM 4044 C C . ASN A 1 503 ? 15.042 -33.092 -66.938 1.00 48.06 503 ASN A C 1
ATOM 4046 O O . ASN A 1 503 ? 14.836 -34.044 -67.693 1.00 48.06 503 ASN A O 1
ATOM 4050 N N . LYS A 1 504 ? 15.275 -31.862 -67.433 1.00 43.25 504 LYS A N 1
ATOM 4051 C CA . LYS A 1 504 ? 15.152 -31.559 -68.878 1.00 43.25 504 LYS A CA 1
ATOM 4052 C C . LYS A 1 504 ? 16.230 -30.679 -69.518 1.00 43.25 504 LYS A C 1
ATOM 4054 O O . LYS A 1 504 ? 16.193 -30.556 -70.741 1.00 43.25 504 LYS A O 1
ATOM 4059 N N . ALA A 1 505 ? 17.157 -30.073 -68.778 1.00 42.06 505 ALA A N 1
ATOM 4060 C CA . ALA A 1 505 ? 18.040 -29.040 -69.334 1.00 42.06 505 ALA A CA 1
ATOM 4061 C C . ALA A 1 505 ? 19.509 -29.184 -68.906 1.00 42.06 505 ALA A C 1
ATOM 4063 O O . ALA A 1 505 ? 19.810 -29.757 -67.864 1.00 42.06 505 ALA A O 1
ATOM 4064 N N . SER A 1 506 ? 20.425 -28.648 -69.721 1.00 53.56 506 SER A N 1
ATOM 4065 C CA . SER A 1 506 ? 21.853 -28.539 -69.376 1.00 53.56 506 SER A CA 1
ATOM 4066 C C . SER A 1 506 ? 22.103 -27.421 -68.349 1.00 53.56 506 SER A C 1
ATOM 4068 O O . SER A 1 506 ? 21.359 -26.441 -68.323 1.00 53.56 506 SER A O 1
ATOM 4070 N N . ASP A 1 507 ? 23.167 -27.514 -67.540 1.00 45.41 507 ASP A N 1
ATOM 4071 C CA . ASP A 1 507 ? 23.459 -26.589 -66.421 1.00 45.41 507 ASP A CA 1
ATOM 4072 C C . ASP A 1 507 ? 23.377 -25.092 -66.786 1.00 45.41 507 ASP A C 1
ATOM 4074 O O . ASP A 1 507 ? 22.904 -24.267 -66.005 1.00 45.41 507 ASP A O 1
ATOM 4078 N N . VAL A 1 508 ? 23.779 -24.727 -68.008 1.00 45.16 508 VAL A N 1
ATOM 4079 C CA . VAL A 1 508 ? 23.744 -23.336 -68.496 1.00 45.16 508 VAL A CA 1
ATOM 4080 C C . VAL A 1 508 ? 22.324 -22.893 -68.876 1.00 45.16 508 VAL A C 1
ATOM 4082 O O . VAL A 1 508 ? 21.950 -21.737 -68.669 1.00 45.16 508 VAL A O 1
ATOM 4085 N N . GLU A 1 509 ? 21.495 -23.793 -69.406 1.00 50.00 509 GLU A N 1
ATOM 4086 C CA . GLU A 1 509 ? 20.076 -23.508 -69.657 1.00 50.00 509 GLU A CA 1
ATOM 4087 C C . GLU A 1 509 ? 19.287 -23.377 -68.356 1.00 50.00 509 GLU A C 1
ATOM 4089 O O . GLU A 1 509 ? 18.364 -22.561 -68.291 1.00 50.00 509 GLU A O 1
ATOM 4094 N N . ILE A 1 510 ? 19.677 -24.111 -67.312 1.00 52.12 510 ILE A N 1
ATOM 4095 C CA . ILE A 1 510 ? 19.096 -23.996 -65.972 1.00 52.12 510 ILE A CA 1
ATOM 4096 C C . ILE A 1 510 ? 19.409 -22.611 -65.385 1.00 52.12 510 ILE A C 1
ATOM 4098 O O . ILE A 1 510 ? 18.480 -21.915 -64.978 1.00 52.12 510 ILE A O 1
ATOM 4102 N N . GLU A 1 511 ? 20.664 -22.143 -65.442 1.00 47.94 511 GLU A N 1
ATOM 4103 C CA . GLU A 1 511 ? 21.060 -20.806 -64.956 1.00 47.94 511 GLU A CA 1
ATOM 4104 C C . GLU A 1 511 ? 20.328 -19.664 -65.693 1.00 47.94 511 GLU A C 1
ATOM 4106 O O . GLU A 1 511 ? 19.817 -18.732 -65.065 1.00 47.94 511 GLU A O 1
ATOM 4111 N N . VAL A 1 512 ? 20.208 -19.740 -67.025 1.00 50.34 512 VAL A N 1
ATOM 4112 C CA . VAL A 1 512 ? 19.494 -18.725 -67.825 1.00 50.34 512 VAL A CA 1
ATOM 4113 C C . VAL A 1 512 ? 17.987 -18.751 -67.555 1.00 50.34 512 VAL A C 1
ATOM 4115 O O . VAL A 1 512 ? 17.339 -17.701 -67.549 1.00 50.34 512 VAL A O 1
ATOM 4118 N N . THR A 1 513 ? 17.411 -19.927 -67.315 1.00 52.19 513 THR A N 1
ATOM 4119 C CA . THR A 1 513 ? 15.974 -20.076 -67.047 1.00 52.19 513 THR A CA 1
ATOM 4120 C C . THR A 1 513 ? 15.623 -19.637 -65.624 1.00 52.19 513 THR A C 1
ATOM 4122 O O . THR A 1 513 ? 14.654 -18.903 -65.442 1.00 52.19 513 THR A O 1
ATOM 4125 N N . LEU A 1 514 ? 16.460 -19.956 -64.636 1.00 50.16 514 LEU A N 1
ATOM 4126 C CA . LEU A 1 514 ? 16.347 -19.461 -63.261 1.00 50.16 514 LEU A CA 1
ATOM 4127 C C . LEU A 1 514 ? 16.472 -17.939 -63.188 1.00 50.16 514 LEU A C 1
ATOM 4129 O O . LEU A 1 514 ? 15.658 -17.274 -62.550 1.00 50.16 514 LEU A O 1
ATOM 4133 N N . PHE A 1 515 ? 17.431 -17.360 -63.914 1.00 49.41 515 PHE A N 1
ATOM 4134 C CA . PHE A 1 515 ? 17.569 -15.910 -63.990 1.00 49.41 515 PHE A CA 1
ATOM 4135 C C . PHE A 1 515 ? 16.362 -15.250 -64.673 1.00 49.41 515 PHE A C 1
ATOM 4137 O O . PHE A 1 515 ? 15.901 -14.203 -64.223 1.00 49.41 515 PHE A O 1
ATOM 4144 N N . ARG A 1 516 ? 15.778 -15.868 -65.710 1.00 52.47 516 ARG A N 1
ATOM 4145 C CA . ARG A 1 516 ? 14.519 -15.394 -66.318 1.00 52.47 516 ARG A CA 1
ATOM 4146 C C . ARG A 1 516 ? 13.360 -15.410 -65.325 1.00 52.47 516 ARG A C 1
ATOM 4148 O O . ARG A 1 516 ? 12.618 -14.433 -65.281 1.00 52.47 516 ARG A O 1
ATOM 4155 N N . HIS A 1 517 ? 13.231 -16.459 -64.515 1.00 51.59 517 HIS A N 1
ATOM 4156 C CA . HIS A 1 517 ? 12.195 -16.536 -63.484 1.00 51.59 517 HIS A CA 1
ATOM 4157 C C . HIS A 1 517 ? 12.411 -15.518 -62.360 1.00 51.59 517 HIS A C 1
ATOM 4159 O O . HIS A 1 517 ? 11.450 -14.878 -61.942 1.00 51.59 517 HIS A O 1
ATOM 4165 N N . LEU A 1 518 ? 13.659 -15.266 -61.956 1.00 45.88 518 LEU A N 1
ATOM 4166 C CA . LEU A 1 518 ? 14.007 -14.198 -61.016 1.00 45.88 518 LEU A CA 1
ATOM 4167 C C . LEU A 1 518 ? 13.636 -12.811 -61.578 1.00 45.88 518 LEU A C 1
ATOM 4169 O O . LEU A 1 518 ? 13.010 -11.998 -60.899 1.00 45.88 518 LEU A O 1
ATOM 4173 N N . LEU A 1 519 ? 13.961 -12.540 -62.848 1.00 49.56 519 LEU A N 1
ATOM 4174 C CA . LEU A 1 519 ? 13.590 -11.289 -63.520 1.00 49.56 519 LEU A CA 1
ATOM 4175 C C . LEU A 1 519 ? 12.068 -11.138 -63.690 1.00 49.56 519 LEU A C 1
ATOM 4177 O O . LEU A 1 519 ? 11.554 -10.014 -63.631 1.00 49.56 519 LEU A O 1
ATOM 4181 N N . ASP A 1 520 ? 11.351 -12.246 -63.882 1.00 51.22 520 ASP A N 1
ATOM 4182 C CA . ASP A 1 520 ? 9.890 -12.278 -63.980 1.00 51.22 520 ASP A CA 1
ATOM 4183 C C . ASP A 1 520 ? 9.217 -12.081 -62.608 1.00 51.22 520 ASP A C 1
ATOM 4185 O O . ASP A 1 520 ? 8.240 -11.325 -62.521 1.00 51.22 520 ASP A O 1
ATOM 4189 N N . ALA A 1 521 ? 9.794 -12.631 -61.534 1.00 46.78 521 ALA A N 1
ATOM 4190 C CA . ALA A 1 521 ? 9.384 -12.400 -60.147 1.00 46.78 521 ALA A CA 1
ATOM 4191 C C . ALA A 1 521 ? 9.582 -10.933 -59.724 1.00 46.78 521 ALA A C 1
ATOM 4193 O O . ALA A 1 521 ? 8.704 -10.337 -59.104 1.00 46.78 521 ALA A O 1
ATOM 4194 N N . ILE A 1 522 ? 10.677 -10.300 -60.164 1.00 44.81 522 ILE A N 1
ATOM 4195 C CA . ILE A 1 522 ? 10.970 -8.872 -59.927 1.00 44.81 522 ILE A CA 1
ATOM 4196 C C . ILE A 1 522 ? 10.141 -7.954 -60.858 1.00 44.81 522 ILE A C 1
ATOM 4198 O O . ILE A 1 522 ? 10.035 -6.742 -60.656 1.00 44.81 522 ILE A O 1
ATOM 4202 N N . GLY A 1 523 ? 9.476 -8.516 -61.872 1.00 46.12 523 GLY A N 1
ATOM 4203 C CA . GLY A 1 523 ? 8.429 -7.837 -62.630 1.00 46.12 523 GLY A CA 1
ATOM 4204 C C . GLY A 1 523 ? 8.900 -6.743 -63.589 1.00 46.12 523 GLY A C 1
ATOM 4205 O O . GLY A 1 523 ? 8.183 -5.756 -63.785 1.00 46.12 523 GLY A O 1
ATOM 4206 N N . LEU A 1 524 ? 10.069 -6.903 -64.208 1.00 51.81 524 LEU A N 1
ATOM 4207 C CA . LEU A 1 524 ? 10.599 -5.955 -65.193 1.00 51.81 524 LEU A CA 1
ATOM 4208 C C . LEU A 1 524 ? 9.718 -5.856 -66.455 1.00 51.81 524 LEU A C 1
ATOM 4210 O O . LEU A 1 524 ? 9.156 -6.835 -66.940 1.00 51.81 524 LEU A O 1
ATOM 4214 N N . THR A 1 525 ? 9.610 -4.652 -67.032 1.00 64.44 525 THR A N 1
ATOM 4215 C CA . THR A 1 525 ? 8.891 -4.447 -68.301 1.00 64.44 525 THR A CA 1
ATOM 4216 C C . THR A 1 525 ? 9.606 -5.162 -69.454 1.00 64.44 525 THR A C 1
ATOM 4218 O O . THR A 1 525 ? 10.839 -5.170 -69.504 1.00 64.44 525 THR A O 1
ATOM 4221 N N . LYS A 1 526 ? 8.848 -5.717 -70.420 1.00 63.69 526 LYS A N 1
ATOM 4222 C CA . LYS A 1 526 ? 9.377 -6.521 -71.549 1.00 63.69 526 LYS A CA 1
ATOM 4223 C C . LYS A 1 526 ? 10.582 -5.880 -72.264 1.00 63.69 526 LYS A C 1
ATOM 4225 O O . LYS A 1 526 ? 11.512 -6.583 -72.643 1.00 63.69 526 LYS A O 1
ATOM 4230 N N . GLY A 1 527 ? 10.606 -4.549 -72.394 1.00 65.69 527 GLY A N 1
ATOM 4231 C CA . GLY A 1 527 ? 11.720 -3.821 -73.019 1.00 65.69 527 GLY A CA 1
ATOM 4232 C C . GLY A 1 527 ? 13.011 -3.786 -72.188 1.00 65.69 527 GLY A C 1
ATOM 4233 O O . GLY A 1 527 ? 14.099 -3.916 -72.741 1.00 65.69 527 GLY A O 1
ATOM 4234 N N . LYS A 1 528 ? 12.917 -3.656 -70.856 1.00 50.34 528 LYS A N 1
ATOM 4235 C CA . LYS A 1 528 ? 14.095 -3.721 -69.971 1.00 50.34 528 LYS A CA 1
ATOM 4236 C C . LYS A 1 528 ? 14.598 -5.155 -69.844 1.00 50.34 528 LYS A C 1
ATOM 4238 O O . LYS A 1 528 ? 15.804 -5.362 -69.913 1.00 50.34 528 LYS A O 1
ATOM 4243 N N . ARG A 1 529 ? 13.679 -6.123 -69.756 1.00 58.88 529 ARG A N 1
ATOM 4244 C CA . ARG A 1 529 ? 13.968 -7.564 -69.768 1.00 58.88 529 ARG A CA 1
ATOM 4245 C C . ARG A 1 529 ? 14.844 -7.948 -70.960 1.00 58.88 529 ARG A C 1
ATOM 4247 O O . ARG A 1 529 ? 15.951 -8.430 -70.756 1.00 58.88 529 ARG A O 1
ATOM 4254 N N . LYS A 1 530 ? 14.407 -7.612 -72.178 1.00 65.06 530 LYS A N 1
ATOM 4255 C CA . LYS A 1 530 ? 15.154 -7.915 -73.407 1.00 65.06 530 LYS A CA 1
ATOM 4256 C C . LYS A 1 530 ? 16.571 -7.327 -73.388 1.00 65.06 530 LYS A C 1
ATOM 4258 O O . LYS A 1 530 ? 17.520 -7.999 -73.763 1.00 65.06 530 LYS A O 1
ATOM 4263 N N . ARG A 1 531 ? 16.739 -6.109 -72.859 1.00 58.28 531 ARG A N 1
ATOM 4264 C CA . ARG A 1 531 ? 18.049 -5.441 -72.766 1.00 58.28 531 ARG A CA 1
ATOM 4265 C C . ARG A 1 531 ? 19.002 -6.101 -71.759 1.00 58.28 531 ARG A C 1
ATOM 4267 O O . ARG A 1 531 ? 20.210 -6.098 -71.983 1.00 58.28 531 ARG A O 1
ATOM 4274 N N . TYR A 1 532 ? 18.486 -6.635 -70.652 1.00 51.75 532 TYR A N 1
ATOM 4275 C CA . TYR A 1 532 ? 19.292 -7.390 -69.684 1.00 51.75 532 TYR A CA 1
ATOM 4276 C C . TYR A 1 532 ? 19.622 -8.793 -70.198 1.00 51.75 532 TYR A C 1
ATOM 4278 O O . TYR A 1 532 ? 20.769 -9.213 -70.082 1.00 51.75 532 TYR A O 1
ATOM 4286 N N . GLU A 1 533 ? 18.667 -9.466 -70.844 1.00 58.31 533 GLU A N 1
ATOM 4287 C CA . GLU A 1 533 ? 18.888 -10.752 -71.518 1.00 58.31 533 GLU A CA 1
ATOM 4288 C C . GLU A 1 533 ? 19.953 -10.625 -72.623 1.00 58.31 533 GLU A C 1
ATOM 4290 O O . GLU A 1 533 ? 20.872 -11.438 -72.693 1.00 58.31 533 GLU A O 1
ATOM 4295 N N . GLU A 1 534 ? 19.899 -9.565 -73.436 1.00 66.06 534 GLU A N 1
ATOM 4296 C CA . GLU A 1 534 ? 20.899 -9.275 -74.472 1.00 66.06 534 GLU A CA 1
ATOM 4297 C C . GLU A 1 534 ? 22.288 -9.005 -73.880 1.00 66.06 534 GLU A C 1
ATOM 4299 O O . GLU A 1 534 ? 23.273 -9.557 -74.371 1.00 66.06 534 GLU A O 1
ATOM 4304 N N . LYS A 1 535 ? 22.382 -8.210 -72.803 1.00 54.56 535 LYS A N 1
ATOM 4305 C CA . LYS A 1 535 ? 23.657 -7.941 -72.117 1.00 54.56 535 LYS A CA 1
ATOM 4306 C C . LYS A 1 535 ? 24.248 -9.185 -71.468 1.00 54.56 535 LYS A C 1
ATOM 4308 O O . LYS A 1 535 ? 25.460 -9.360 -71.499 1.00 54.56 535 LYS A O 1
ATOM 4313 N N . MET A 1 536 ? 23.414 -10.048 -70.904 1.00 53.56 536 MET A N 1
ATOM 4314 C CA . MET A 1 536 ? 23.867 -11.280 -70.270 1.00 53.56 536 MET A CA 1
ATOM 4315 C C . MET A 1 536 ? 24.316 -12.307 -71.313 1.00 53.56 536 MET A C 1
ATOM 4317 O O . MET A 1 536 ? 25.385 -12.885 -71.164 1.00 53.56 536 MET A O 1
ATOM 4321 N N . MET A 1 537 ? 23.596 -12.442 -72.434 1.00 62.94 537 MET A N 1
ATOM 4322 C CA . MET A 1 537 ? 24.061 -13.240 -73.577 1.00 62.94 537 MET A CA 1
ATOM 4323 C C . MET A 1 537 ? 25.313 -12.654 -74.244 1.00 62.94 537 MET A C 1
ATOM 4325 O O . MET A 1 537 ? 26.097 -13.381 -74.853 1.00 62.94 537 MET A O 1
ATOM 4329 N N . GLN A 1 538 ? 25.509 -11.335 -74.192 1.00 62.47 538 GLN A N 1
ATOM 4330 C CA . GLN A 1 538 ? 26.738 -10.695 -74.660 1.00 62.47 538 GLN A CA 1
ATOM 4331 C C . GLN A 1 538 ? 27.909 -10.989 -73.716 1.00 62.47 538 GLN A C 1
ATOM 4333 O O . GLN A 1 538 ? 28.981 -11.351 -74.191 1.00 62.47 538 GLN A O 1
ATOM 4338 N N . PHE A 1 539 ? 27.694 -10.884 -72.405 1.00 50.97 539 PHE A N 1
ATOM 4339 C CA . PHE A 1 539 ? 28.690 -11.217 -71.390 1.00 50.97 539 PHE A CA 1
ATOM 4340 C C . PHE A 1 539 ? 29.087 -12.693 -71.457 1.00 50.97 539 PHE A C 1
ATOM 4342 O O . PHE A 1 539 ? 30.268 -13.012 -71.475 1.00 50.97 539 PHE A O 1
ATOM 4349 N N . ASP A 1 540 ? 28.114 -13.588 -71.590 1.00 57.72 540 ASP A N 1
ATOM 4350 C CA . ASP A 1 540 ? 28.358 -15.019 -71.729 1.00 57.72 540 ASP A CA 1
ATOM 4351 C C . ASP A 1 540 ? 29.103 -15.360 -73.035 1.00 57.72 540 ASP A C 1
ATOM 4353 O O . ASP A 1 540 ? 30.041 -16.154 -73.026 1.00 57.72 540 ASP A O 1
ATOM 4357 N N . ARG A 1 541 ? 28.794 -14.685 -74.154 1.00 67.62 541 ARG A N 1
ATOM 4358 C CA . ARG A 1 541 ? 29.612 -14.787 -75.379 1.00 67.62 541 ARG A CA 1
ATOM 4359 C C . ARG A 1 541 ? 31.047 -14.315 -75.155 1.00 67.62 541 ARG A C 1
ATOM 4361 O O . ARG A 1 541 ? 31.979 -15.015 -75.536 1.00 67.62 541 ARG A O 1
ATOM 4368 N N . GLN A 1 542 ? 31.237 -13.171 -74.499 1.00 62.56 542 GLN A N 1
ATOM 4369 C CA . GLN A 1 542 ? 32.570 -12.651 -74.175 1.00 62.56 542 GLN A CA 1
ATOM 4370 C C . GLN A 1 542 ? 33.343 -13.589 -73.242 1.00 62.56 542 GLN A C 1
ATOM 4372 O O . GLN A 1 542 ? 34.546 -13.776 -73.414 1.00 62.56 542 GLN A O 1
ATOM 4377 N N . TRP A 1 543 ? 32.657 -14.201 -72.282 1.00 54.31 543 TRP A N 1
ATOM 4378 C CA . TRP A 1 543 ? 33.231 -15.154 -71.346 1.00 54.31 543 TRP A CA 1
ATOM 4379 C C . TRP A 1 543 ? 33.626 -16.464 -72.032 1.00 54.31 543 TRP A C 1
ATOM 4381 O O . TRP A 1 543 ? 34.744 -16.941 -71.842 1.00 54.31 543 TRP A O 1
ATOM 4391 N N . ARG A 1 544 ? 32.769 -17.012 -72.903 1.00 61.66 544 ARG A N 1
ATOM 4392 C CA . ARG A 1 544 ? 33.088 -18.196 -73.716 1.00 61.66 544 ARG A CA 1
ATOM 4393 C C . ARG A 1 544 ? 34.250 -17.941 -74.669 1.00 61.66 544 ARG A C 1
ATOM 4395 O O . ARG A 1 544 ? 35.142 -18.783 -74.771 1.00 61.66 544 ARG A O 1
ATOM 4402 N N . ASP A 1 545 ? 34.310 -16.763 -75.281 1.00 67.81 545 ASP A N 1
ATOM 4403 C CA . ASP A 1 545 ? 35.462 -16.334 -76.077 1.00 67.81 545 ASP A CA 1
ATOM 4404 C C . ASP A 1 545 ? 36.731 -16.202 -75.228 1.00 67.81 545 ASP A C 1
ATOM 4406 O O . ASP A 1 545 ? 37.828 -16.519 -75.691 1.00 67.81 545 ASP A O 1
ATOM 4410 N N . HIS A 1 546 ? 36.611 -15.719 -73.991 1.00 58.12 546 HIS A N 1
ATOM 4411 C CA . HIS A 1 546 ? 37.735 -15.587 -73.071 1.00 58.12 546 HIS A CA 1
ATOM 4412 C C . HIS A 1 546 ? 38.269 -16.956 -72.632 1.00 58.12 546 HIS A C 1
ATOM 4414 O O . HIS A 1 546 ? 39.475 -17.191 -72.703 1.00 58.12 546 HIS A O 1
ATOM 4420 N N . ILE A 1 547 ? 37.387 -17.889 -72.263 1.00 60.22 547 ILE A N 1
ATOM 4421 C CA . ILE A 1 547 ? 37.761 -19.268 -71.925 1.00 60.22 547 ILE A CA 1
ATOM 4422 C C . ILE A 1 547 ? 38.352 -19.985 -73.139 1.00 60.22 547 ILE A C 1
ATOM 4424 O O . ILE A 1 547 ? 39.389 -20.630 -73.007 1.00 60.22 547 ILE A O 1
ATOM 4428 N N . SER A 1 548 ? 37.773 -19.817 -74.329 1.00 73.25 548 SER A N 1
ATOM 4429 C CA . SER A 1 548 ? 38.314 -20.400 -75.564 1.00 73.25 548 SER A CA 1
ATOM 4430 C C . SER A 1 548 ? 39.719 -19.870 -75.861 1.00 73.25 548 SER A C 1
ATOM 4432 O O . SER A 1 548 ? 40.612 -20.642 -76.207 1.00 73.25 548 SER A O 1
ATOM 4434 N N . ARG A 1 549 ? 39.960 -18.570 -75.632 1.00 71.56 549 ARG A N 1
ATOM 4435 C CA . ARG A 1 549 ? 41.295 -17.960 -75.730 1.00 71.56 549 ARG A CA 1
ATOM 4436 C C . ARG A 1 549 ? 42.258 -18.478 -74.665 1.00 71.56 549 ARG A C 1
ATOM 4438 O O . ARG A 1 549 ? 43.422 -18.709 -74.979 1.00 71.56 549 ARG A O 1
ATOM 4445 N N . MET A 1 550 ? 41.806 -18.690 -73.430 1.00 67.69 550 MET A N 1
ATOM 4446 C CA . MET A 1 550 ? 42.636 -19.300 -72.386 1.00 67.69 550 MET A CA 1
ATOM 4447 C C . MET A 1 550 ? 43.002 -20.748 -72.719 1.00 67.69 550 MET A C 1
ATOM 4449 O O . MET A 1 550 ? 44.164 -21.124 -72.596 1.00 67.69 550 MET A O 1
ATOM 4453 N N . GLN A 1 551 ? 42.051 -21.543 -73.207 1.00 75.62 551 GLN A N 1
ATOM 4454 C CA . GLN A 1 551 ? 42.293 -22.927 -73.614 1.00 75.62 551 GLN A CA 1
ATOM 4455 C C . GLN A 1 551 ? 43.196 -23.008 -74.851 1.00 75.62 551 GLN A C 1
ATOM 4457 O O . GLN A 1 551 ? 44.080 -23.860 -74.904 1.00 75.62 551 GLN A O 1
ATOM 4462 N N . GLN A 1 552 ? 43.052 -22.096 -75.820 1.00 75.56 552 GLN A N 1
ATOM 4463 C CA . GLN A 1 552 ? 43.994 -21.973 -76.937 1.00 75.56 552 GLN A CA 1
ATOM 4464 C C . GLN A 1 552 ? 45.395 -21.579 -76.469 1.00 75.56 552 GLN A C 1
ATOM 4466 O O . GLN A 1 552 ? 46.362 -22.138 -76.973 1.00 75.56 552 GLN A O 1
ATOM 4471 N N . ARG A 1 553 ? 45.525 -20.674 -75.490 1.00 73.38 553 ARG A N 1
ATOM 4472 C CA . ARG A 1 553 ? 46.825 -20.323 -74.894 1.00 73.38 553 ARG A CA 1
ATOM 4473 C C . ARG A 1 553 ? 47.457 -21.510 -74.176 1.00 73.38 553 ARG A C 1
ATOM 4475 O O . ARG A 1 553 ? 48.639 -21.748 -74.380 1.00 73.38 553 ARG A O 1
ATOM 4482 N N . GLN A 1 554 ? 46.674 -22.290 -73.431 1.00 67.81 554 GLN A N 1
ATOM 4483 C CA . GLN A 1 554 ? 47.150 -23.519 -72.786 1.00 67.81 554 GLN A CA 1
ATOM 4484 C C . GLN A 1 554 ? 47.571 -24.593 -73.803 1.00 67.81 554 GLN A C 1
ATOM 4486 O O . GLN A 1 554 ? 48.593 -25.253 -73.619 1.00 67.81 554 GLN A O 1
ATOM 4491 N N . ARG A 1 555 ? 46.838 -24.734 -74.916 1.00 67.06 555 ARG A N 1
ATOM 4492 C CA . ARG A 1 555 ? 47.217 -25.639 -76.015 1.00 67.06 555 ARG A CA 1
ATOM 4493 C C . ARG A 1 555 ? 48.463 -25.154 -76.758 1.00 67.06 555 ARG A C 1
ATOM 4495 O O . ARG A 1 555 ? 49.347 -25.958 -77.034 1.00 67.06 555 ARG A O 1
ATOM 4502 N N . ALA A 1 556 ? 48.586 -23.854 -77.015 1.00 64.62 556 ALA A N 1
ATOM 4503 C CA . ALA A 1 556 ? 49.772 -23.264 -77.634 1.00 64.62 556 ALA A CA 1
ATOM 4504 C C . ALA A 1 556 ? 51.019 -23.419 -76.747 1.00 64.62 556 ALA A C 1
ATOM 4506 O O . ALA A 1 556 ? 52.077 -23.774 -77.257 1.00 64.62 556 ALA A O 1
ATOM 4507 N N . SER A 1 557 ? 50.885 -23.265 -75.423 1.00 60.75 557 SER A N 1
ATOM 4508 C CA . SER A 1 557 ? 51.978 -23.528 -74.476 1.00 60.75 557 SER A CA 1
ATOM 4509 C C . SER A 1 557 ? 52.341 -25.011 -74.356 1.00 60.75 557 SER A C 1
ATOM 4511 O O . SER A 1 557 ? 53.469 -25.324 -74.001 1.00 60.75 557 SER A O 1
ATOM 4513 N N . SER A 1 558 ? 51.419 -25.929 -74.676 1.00 52.56 558 SER A N 1
ATOM 4514 C CA . SER A 1 558 ? 51.699 -27.375 -74.692 1.00 52.56 558 SER A CA 1
ATOM 4515 C C . SER A 1 558 ? 52.363 -27.874 -75.983 1.00 52.56 558 SER A C 1
ATOM 4517 O O . SER A 1 558 ? 52.878 -28.986 -76.007 1.00 52.56 558 SER A O 1
ATOM 4519 N N . ILE A 1 559 ? 52.371 -27.066 -77.052 1.00 55.03 559 ILE A N 1
ATOM 4520 C CA . ILE A 1 559 ? 52.961 -27.425 -78.356 1.00 55.03 559 ILE A CA 1
ATOM 4521 C C . ILE A 1 559 ? 54.393 -26.864 -78.505 1.00 55.03 559 ILE A C 1
ATOM 4523 O O . ILE A 1 559 ? 55.149 -27.318 -79.359 1.00 55.03 559 ILE A O 1
ATOM 4527 N N . SER A 1 560 ? 54.828 -25.938 -77.642 1.00 45.41 560 SER A N 1
ATOM 4528 C CA . SER A 1 560 ? 56.157 -25.308 -77.712 1.00 45.41 560 SER A CA 1
ATOM 4529 C C . SER A 1 560 ? 57.240 -25.961 -76.837 1.00 45.41 560 SER A C 1
ATOM 4531 O O . SER A 1 560 ? 58.094 -25.257 -76.301 1.00 45.41 560 SER A O 1
ATOM 4533 N N . SER A 1 561 ? 57.256 -27.291 -76.707 1.00 42.31 561 SER A N 1
ATOM 4534 C CA . SER A 1 561 ? 58.437 -28.016 -76.211 1.00 42.31 561 SER A CA 1
ATOM 4535 C C . SER A 1 561 ? 58.868 -29.102 -77.203 1.00 42.31 561 SER A C 1
ATOM 4537 O O . SER A 1 561 ? 58.299 -30.195 -77.189 1.00 42.31 561 SER A O 1
ATOM 4539 N N . PRO A 1 562 ? 59.872 -28.856 -78.062 1.00 42.91 562 PRO A N 1
ATOM 4540 C CA . PRO A 1 562 ? 60.502 -29.918 -78.825 1.00 42.91 562 PRO A CA 1
ATOM 4541 C C . PRO A 1 562 ? 61.560 -30.602 -77.955 1.00 42.91 562 PRO A C 1
ATOM 4543 O O . PRO A 1 562 ? 62.609 -30.039 -77.645 1.00 42.91 562 PRO A O 1
ATOM 4546 N N . THR A 1 563 ? 61.292 -31.849 -77.591 1.00 44.47 563 THR A N 1
ATOM 4547 C CA . THR A 1 563 ? 62.324 -32.847 -77.326 1.00 44.47 563 THR A CA 1
ATOM 4548 C C . THR A 1 563 ? 63.073 -33.141 -78.626 1.00 44.47 563 THR A C 1
ATOM 4550 O O . THR A 1 563 ? 62.493 -33.673 -79.567 1.00 44.47 563 THR A O 1
ATOM 4553 N N . ALA A 1 564 ? 64.373 -32.849 -78.671 1.00 35.34 564 ALA A N 1
ATOM 4554 C CA . ALA A 1 564 ? 65.307 -33.551 -79.550 1.00 35.34 564 ALA A CA 1
ATOM 4555 C C . ALA A 1 564 ? 66.718 -33.505 -78.952 1.00 35.34 564 ALA A C 1
ATOM 4557 O O . ALA A 1 564 ? 67.466 -32.540 -79.094 1.00 35.34 564 ALA A O 1
ATOM 4558 N N . PHE A 1 565 ? 67.045 -34.582 -78.244 1.00 34.88 565 PHE A N 1
ATOM 4559 C CA . PHE A 1 565 ? 68.395 -34.969 -77.870 1.00 34.88 565 PHE A CA 1
ATOM 4560 C C . PHE A 1 565 ? 69.027 -35.726 -79.054 1.00 34.88 565 PHE A C 1
ATOM 4562 O O . PHE A 1 565 ? 68.344 -36.516 -79.701 1.00 34.88 565 PHE A O 1
ATOM 4569 N N . ALA A 1 566 ? 70.342 -35.545 -79.213 1.00 35.38 566 ALA A N 1
ATOM 4570 C CA . ALA A 1 566 ? 71.329 -36.444 -79.830 1.00 35.38 566 ALA A CA 1
ATOM 4571 C C . ALA A 1 566 ? 71.875 -36.162 -81.254 1.00 35.38 566 ALA A C 1
ATOM 4573 O O . ALA A 1 566 ? 71.215 -36.349 -82.270 1.00 35.38 566 ALA A O 1
ATOM 4574 N N . ALA A 1 567 ? 73.199 -35.928 -81.224 1.00 33.28 567 ALA A N 1
ATOM 4575 C CA . ALA A 1 567 ? 74.264 -36.404 -82.118 1.00 33.28 567 ALA A CA 1
ATOM 4576 C C . ALA A 1 567 ? 74.672 -35.553 -83.338 1.00 33.28 567 ALA A C 1
ATOM 4578 O O . ALA A 1 567 ? 73.908 -35.355 -84.273 1.00 33.28 567 ALA A O 1
ATOM 4579 N N . GLY A 1 568 ? 75.959 -35.165 -83.374 1.00 28.16 568 GLY A N 1
ATOM 4580 C CA . GLY A 1 568 ? 76.622 -34.746 -84.616 1.00 28.16 568 GLY A CA 1
ATOM 4581 C C . GLY A 1 568 ? 77.820 -33.806 -84.463 1.00 28.16 568 GLY A C 1
ATOM 4582 O O . GLY A 1 568 ? 77.689 -32.597 -84.547 1.00 28.16 568 GLY A O 1
ATOM 4583 N N . THR A 1 569 ? 79.001 -34.382 -84.277 1.00 33.03 569 THR A N 1
ATOM 4584 C CA . THR A 1 569 ? 80.356 -33.797 -84.259 1.00 33.03 569 THR A CA 1
ATOM 4585 C C . THR A 1 569 ? 80.780 -32.894 -85.442 1.00 33.03 569 THR A C 1
ATOM 4587 O O . THR A 1 569 ? 80.435 -33.188 -86.580 1.00 33.03 569 THR A O 1
ATOM 4590 N N . ARG A 1 570 ? 81.741 -31.987 -85.137 1.00 31.02 570 ARG A N 1
ATOM 4591 C CA . ARG A 1 570 ? 82.926 -31.489 -85.910 1.00 31.02 570 ARG A CA 1
ATOM 4592 C C . ARG A 1 570 ? 82.964 -30.032 -86.445 1.00 31.02 570 ARG A C 1
ATOM 4594 O O . ARG A 1 570 ? 82.340 -29.690 -87.433 1.00 31.02 570 ARG A O 1
ATOM 4601 N N . HIS A 1 571 ? 83.939 -29.310 -85.864 1.00 31.80 571 HIS A N 1
ATOM 4602 C CA . HIS A 1 571 ? 85.051 -28.548 -86.480 1.00 31.80 571 HIS A CA 1
ATOM 4603 C C . HIS A 1 571 ? 84.901 -27.111 -87.055 1.00 31.80 571 HIS A C 1
ATOM 4605 O O . HIS A 1 571 ? 84.425 -26.904 -88.159 1.00 31.80 571 HIS A O 1
ATOM 4611 N N . PHE A 1 572 ? 85.633 -26.212 -86.366 1.00 30.62 572 PHE A N 1
ATOM 4612 C CA . PHE A 1 572 ? 86.714 -25.312 -86.842 1.00 30.62 572 PHE A CA 1
ATOM 4613 C C . PHE A 1 572 ? 86.458 -23.822 -87.175 1.00 30.62 572 PHE A C 1
ATOM 4615 O O . PHE A 1 572 ? 85.593 -23.473 -87.966 1.00 30.62 572 PHE A O 1
ATOM 4622 N N . ARG A 1 573 ? 87.424 -23.017 -86.668 1.00 28.98 573 ARG A N 1
ATOM 4623 C CA . ARG A 1 573 ? 87.850 -21.618 -86.956 1.00 28.98 573 ARG A CA 1
ATOM 4624 C C . ARG A 1 573 ? 86.966 -20.487 -86.401 1.00 28.98 573 ARG A C 1
ATOM 4626 O O . ARG A 1 573 ? 85.841 -20.326 -86.834 1.00 28.98 573 ARG A O 1
ATOM 4633 N N . ALA A 1 574 ? 87.344 -19.715 -85.372 1.00 33.59 574 ALA A N 1
ATOM 4634 C CA . ALA A 1 574 ? 88.569 -18.957 -85.028 1.00 33.59 574 ALA A CA 1
ATOM 4635 C C . ALA A 1 574 ? 88.776 -17.659 -85.830 1.00 33.59 574 ALA A C 1
ATOM 4637 O O . ALA A 1 574 ? 89.105 -17.745 -87.005 1.00 33.59 574 ALA A O 1
ATOM 4638 N N . THR A 1 575 ? 88.682 -16.510 -85.137 1.00 33.84 575 THR A N 1
ATOM 4639 C CA . THR A 1 575 ? 89.675 -15.400 -85.045 1.00 33.84 575 THR A CA 1
ATOM 4640 C C . THR A 1 575 ? 89.138 -14.341 -84.053 1.00 33.84 575 THR A C 1
ATOM 4642 O O . THR A 1 575 ? 88.012 -13.899 -84.228 1.00 33.84 575 THR A O 1
ATOM 4645 N N . ARG A 1 576 ? 89.747 -14.117 -82.870 1.00 33.56 576 ARG A N 1
ATOM 4646 C CA . ARG A 1 576 ? 90.945 -13.294 -82.515 1.00 33.56 576 ARG A CA 1
ATOM 4647 C C . ARG A 1 576 ? 90.571 -11.807 -82.299 1.00 33.56 576 ARG A C 1
ATOM 4649 O O . ARG A 1 576 ? 90.153 -11.167 -83.249 1.00 33.56 576 ARG A O 1
ATOM 4656 N N . ALA A 1 577 ? 90.438 -11.356 -81.040 1.00 35.41 577 ALA A N 1
ATOM 4657 C CA . ALA A 1 577 ? 91.413 -10.618 -80.188 1.00 35.41 577 ALA A CA 1
ATOM 4658 C C . ALA A 1 577 ? 91.727 -9.198 -80.709 1.00 35.41 577 ALA A C 1
ATOM 4660 O O . ALA A 1 577 ? 91.877 -9.028 -81.909 1.00 35.41 577 ALA A O 1
ATOM 4661 N N . VAL A 1 578 ? 91.713 -8.141 -79.888 1.00 34.69 578 VAL A N 1
ATOM 4662 C CA . VAL A 1 578 ? 92.797 -7.551 -79.053 1.00 34.69 578 VAL A CA 1
ATOM 4663 C C . VAL A 1 578 ? 92.107 -6.418 -78.250 1.00 34.69 578 VAL A C 1
ATOM 4665 O O . VAL A 1 578 ? 91.208 -5.797 -78.799 1.00 34.69 578 VAL A O 1
ATOM 4668 N N . GLY A 1 579 ? 92.385 -6.024 -77.007 1.00 30.08 579 GLY A N 1
ATOM 4669 C CA . GLY A 1 579 ? 93.428 -6.256 -76.009 1.00 30.08 579 GLY A CA 1
ATOM 4670 C C . GLY A 1 579 ? 93.355 -5.083 -74.988 1.00 30.08 579 GLY A C 1
ATOM 4671 O O . GLY A 1 579 ? 92.782 -4.047 -75.326 1.00 30.08 579 GLY A O 1
ATOM 4672 N N . PRO A 1 580 ? 93.866 -5.229 -73.751 1.00 57.38 580 PRO A N 1
ATOM 4673 C CA . PRO A 1 580 ? 93.561 -4.365 -72.601 1.00 57.38 580 PRO A CA 1
ATOM 4674 C C . PRO A 1 580 ? 94.738 -3.463 -72.171 1.00 57.38 580 PRO A C 1
ATOM 4676 O O . PRO A 1 580 ? 95.871 -3.678 -72.597 1.00 57.38 580 PRO A O 1
ATOM 4679 N N . ALA A 1 581 ? 94.499 -2.518 -71.253 1.00 33.34 581 ALA A N 1
ATOM 4680 C CA . ALA A 1 581 ? 95.550 -1.908 -70.433 1.00 33.34 581 ALA A CA 1
ATOM 4681 C C . ALA A 1 581 ? 95.022 -1.531 -69.035 1.00 33.34 581 ALA A C 1
ATOM 4683 O O . ALA A 1 581 ? 93.917 -1.014 -68.892 1.00 33.34 581 ALA A O 1
ATOM 4684 N N . SER A 1 582 ? 95.837 -1.864 -68.035 1.00 33.19 582 SER A N 1
ATOM 4685 C CA . SER A 1 582 ? 95.597 -1.849 -66.585 1.00 33.19 582 SER A CA 1
ATOM 4686 C C . SER A 1 582 ? 96.182 -0.561 -65.928 1.00 33.19 582 SER A C 1
ATOM 4688 O O . SER A 1 582 ? 96.293 0.442 -66.624 1.00 33.19 582 SER A O 1
ATOM 4690 N N . PRO A 1 583 ? 96.623 -0.547 -64.647 1.00 56.47 583 PRO A N 1
ATOM 4691 C CA . PRO A 1 583 ? 95.875 -0.146 -63.446 1.00 56.47 583 PRO A CA 1
ATOM 4692 C C . PRO A 1 583 ? 96.634 0.970 -62.665 1.00 56.47 583 PRO A C 1
ATOM 4694 O O . PRO A 1 583 ? 97.265 1.804 -63.300 1.00 56.47 583 PRO A O 1
ATOM 4697 N N . THR A 1 584 ? 96.652 0.917 -61.317 1.00 31.25 584 THR A N 1
ATOM 4698 C CA . THR A 1 584 ? 97.435 1.710 -60.318 1.00 31.25 584 THR A CA 1
ATOM 4699 C C . THR A 1 584 ? 96.870 3.101 -59.942 1.00 31.25 584 THR A C 1
ATOM 4701 O O . THR A 1 584 ? 96.367 3.792 -60.811 1.00 31.25 584 THR A O 1
ATOM 4704 N N . ILE A 1 585 ? 96.858 3.597 -58.690 1.00 30.88 585 ILE A N 1
ATOM 4705 C CA . ILE A 1 585 ? 97.551 3.295 -57.414 1.00 30.88 585 ILE A CA 1
ATOM 4706 C C . ILE A 1 585 ? 96.716 3.855 -56.223 1.00 30.88 585 ILE A C 1
ATOM 4708 O O . ILE A 1 585 ? 95.758 4.594 -56.432 1.00 30.88 585 ILE A O 1
ATOM 4712 N N . LEU A 1 586 ? 97.107 3.433 -55.011 1.00 29.80 586 LEU A N 1
ATOM 4713 C CA . LEU A 1 586 ? 96.793 3.890 -53.637 1.00 29.80 586 LEU A CA 1
ATOM 4714 C C . LEU A 1 586 ? 96.744 5.444 -53.502 1.00 29.80 586 LEU A C 1
ATOM 4716 O O . LEU A 1 586 ? 97.194 6.142 -54.396 1.00 29.80 586 LEU A O 1
ATOM 4720 N N . GLU A 1 587 ? 96.234 6.114 -52.465 1.00 29.84 587 GLU A N 1
ATOM 4721 C CA . GLU A 1 587 ? 96.497 5.997 -51.027 1.00 29.84 587 GLU A CA 1
ATOM 4722 C C . GLU A 1 587 ? 95.705 7.124 -50.301 1.00 29.84 587 GLU A C 1
ATOM 4724 O O . GLU A 1 587 ? 95.440 8.171 -50.882 1.00 29.84 587 GLU A O 1
ATOM 4729 N N . GLU A 1 588 ? 95.334 6.860 -49.048 1.00 29.33 588 GLU A N 1
ATOM 4730 C CA . GLU A 1 588 ? 95.275 7.738 -47.861 1.00 29.33 588 GLU A CA 1
ATOM 4731 C C . GLU A 1 588 ? 94.641 9.154 -47.779 1.00 29.33 588 GLU A C 1
ATOM 4733 O O . GLU A 1 588 ? 94.851 10.066 -48.567 1.00 29.33 588 GLU A O 1
ATOM 4738 N N . CYS A 1 589 ? 94.040 9.319 -46.588 1.00 27.34 589 CYS A N 1
ATOM 4739 C CA . CYS A 1 589 ? 94.011 10.490 -45.702 1.00 27.34 589 CYS A CA 1
ATOM 4740 C C . CYS A 1 589 ? 92.952 11.607 -45.843 1.00 27.34 589 CYS A C 1
ATOM 4742 O O . CYS A 1 589 ? 92.993 12.487 -46.691 1.00 27.34 589 CYS A O 1
ATOM 4744 N N . SER A 1 590 ? 92.114 11.617 -44.795 1.00 31.97 590 SER A N 1
ATOM 4745 C CA . SER A 1 590 ? 91.853 12.741 -43.879 1.00 31.97 590 SER A CA 1
ATOM 4746 C C . SER A 1 590 ? 91.058 13.964 -44.359 1.00 31.97 590 SER A C 1
ATOM 4748 O O . SER A 1 590 ? 91.521 14.771 -45.151 1.00 31.97 590 SER A O 1
ATOM 4750 N N . SER A 1 591 ? 89.915 14.148 -43.684 1.00 34.28 591 SER A N 1
ATOM 4751 C CA . SER A 1 591 ? 89.424 15.406 -43.090 1.00 34.28 591 SER A CA 1
ATOM 4752 C C . SER A 1 591 ? 89.377 16.678 -43.950 1.00 34.28 591 SER A C 1
ATOM 4754 O O . SER A 1 591 ? 90.399 17.313 -44.166 1.00 34.28 591 SER A O 1
ATOM 4756 N N . GLN A 1 592 ? 88.175 17.184 -44.236 1.00 33.88 592 GLN A N 1
ATOM 4757 C CA . GLN A 1 592 ? 87.577 18.330 -43.528 1.00 33.88 592 GLN A CA 1
ATOM 4758 C C . GLN A 1 592 ? 86.264 18.764 -44.190 1.00 33.88 592 GLN A C 1
ATOM 4760 O O . GLN A 1 592 ? 86.084 18.681 -45.400 1.00 33.88 592 GLN A O 1
ATOM 4765 N N . GLN A 1 593 ? 85.359 19.219 -43.327 1.00 34.72 593 GLN A N 1
ATOM 4766 C CA . GLN A 1 593 ? 84.129 19.938 -43.630 1.00 34.72 593 GLN A CA 1
ATOM 4767 C C . GLN A 1 593 ? 84.397 21.209 -44.448 1.00 34.72 593 GLN A C 1
ATOM 4769 O O . GLN A 1 593 ? 85.322 21.948 -44.116 1.00 34.72 593 GLN A O 1
ATOM 4774 N N . VAL A 1 594 ? 83.499 21.504 -45.393 1.00 38.62 594 VAL A N 1
ATOM 4775 C CA . VAL A 1 594 ? 82.642 22.708 -45.384 1.00 38.62 594 VAL A CA 1
ATOM 4776 C C . VAL A 1 594 ? 81.242 22.274 -45.793 1.00 38.62 594 VAL A C 1
ATOM 4778 O O . VAL A 1 594 ? 81.149 21.482 -46.758 1.00 38.62 594 VAL A O 1
#

Nearest PDB structures (foldseek):
  9g9x-assembly1_B  TM=5.903E-01  e=1.169E-03  Homo sapiens
  8k1j-assembly1_A  TM=5.798E-01  e=1.401E-03  Homo sapiens
  7sk1-assembly1_A  TM=4.505E-01  e=2.764E-03  Rattus norvegicus
  3ja6-assembly1_I  TM=1.514E-01  e=8.023E+00  Escherichia coli

Mean predicted aligned error: 19.35 Å

Organism: NCBI:txid91324

Sequence (594 aa):
MRADEDIEMKPGMQASAADSKADAHDLTKSMRHLGFEWEPYENACLLMKKLRTNKIVYLAVFVNVWMFLGAFVYMNQYGWAYTISYYYAVQAGLSVGFGALYEDNDKTRAYTIFHVLLGSSLVAYLLSLVIDMVMQNRKAWYDDDHNESGEEDSDGCCVSRKRVYALYKKHNLVIRIGILFLVWLSLGVIYGMAVEKFGFIQSVYFAVSALSTGGLQAPEIDDPTKEDVGIFFLGIWLVFGIPFYGAVLGAIAGEIIGENNQLRTRKTLQKAATAKEFNKSIQLARDMYAAERRMQRNQFQVIFDPLKKIEKNEKPSERDIKDAIASAEQFRRMIDTTDGSPLDWPAFLQMSLLRLGKVDMDEIKSMRAAFDHLDINKDGTFDTTELVAHMMLEKMDKDESDDVQLFEVVRFAKYCFGGPKGKKMKKCWKQAFQDFEVNNFKDAVRVLDVLFKKVLDHSDYDEAKSIIPRDGKVKLEMKVSRVKMMIAIELLIDQKDIDRMFNKASDVEIEVTLFRHLLDAIGLTKGKRKRYEEKMMQFDRQWRDHISRMQQRQRASSISSPTAFAAGTRHFRATRAVGPASPTILEECSSQQV

pLDDT: mean 71.71, std 20.21, range [27.34, 98.62]

Radius of gyration: 44.07 Å; Cα contacts (8 Å, |Δi|>4): 303; chains: 1; bounding box: 127×64×121 Å